Protein AF-A0A239GLA6-F1 (afdb_monomer)

InterPro domains:
  IPR027417 P-loop containing nucleoside triphosphate hydrolase [G3DSA:3.40.50.300] (4-267)
  IPR027417 P-loop containing nucleoside triphosphate hydrolase [SSF52540] (22-232)
  IPR034139 OLD protein-like, TOPRIM domain [PF20469] (277-346)
  IPR034139 OLD protein-like, TOPRIM domain [cd01026] (277-353)
  IPR041685 Endonuclease GajA/Old nuclease/RecF-like, AAA domain [PF13175] (14-229)
  IPR051396 Bacterial Antiviral Defense Nuclease [PTHR43581] (143-464)

Foldseek 3Di:
DAQALPDLQLLLVCLVCVDPVVLVVVLVVVVVVQVVVCPDPVQVVVQVVVLVVQCVVLDDPRRDGDHDGDDRGGSSVVSSRDFDWDFDQKDFPFPPHPCLVLLVVLCVVCVVDPQWDQDPRGIIGGPVVLVDPRDGDPVVSVVSVVRRVPTDGPVNDFPLVVLVVSVVSVLSSQLRDDPPDQAAEAEEEANCPRHDLVVLLVVLVVLVCSCVVPRRYDYDYDHPALSSVLPNALQNDWQWDDDPNDIDIDRLVQFQDDPVLSVVCNVVSDSLQSLQSVALAEEEEAALLCVLQLQLQCVVVVRRCVVLRYHYDHPVHLPCLSVLRSQGGPPDQARRQHAEYEEALQWQPDPVPPQQHDDLQDALVNQDPSPLVSLVPTGRDPSVVVVCVSPVSYSYHYFYARNDPQLSQLLDPLSLVLLLVLCCVVPVPVSVVLVVVLVVDDDSNSSSVSRVRNCSNVVVCSNVSSVSSSVSLVVLVVCVVVVHDDDSRRDDRPRSVVSSCSNRPD

Structure (mmCIF, N/CA/C/O backbone):
data_AF-A0A239GLA6-F1
#
_entry.id   AF-A0A239GLA6-F1
#
loop_
_atom_site.group_PDB
_atom_site.id
_atom_site.type_symbol
_atom_site.label_atom_id
_atom_site.label_alt_id
_atom_site.label_comp_id
_atom_site.label_asym_id
_atom_site.label_entity_id
_atom_site.label_seq_id
_atom_site.pdbx_PDB_ins_code
_atom_site.Cartn_x
_atom_site.Cartn_y
_atom_site.Cartn_z
_atom_site.occupancy
_atom_site.B_iso_or_equiv
_atom_site.auth_seq_id
_atom_site.auth_comp_id
_atom_site.auth_asym_id
_atom_site.auth_atom_id
_atom_site.pdbx_PDB_model_num
ATOM 1 N N . MET A 1 1 ? -23.863 9.222 20.288 1.00 63.53 1 MET A N 1
ATOM 2 C CA . MET A 1 1 ? -24.880 8.171 20.490 1.00 63.53 1 MET A CA 1
ATOM 3 C C . MET A 1 1 ? -26.095 8.799 21.146 1.00 63.53 1 MET A C 1
ATOM 5 O O . MET A 1 1 ? -25.940 9.407 22.197 1.00 63.53 1 MET A O 1
ATOM 9 N N . LYS A 1 2 ? -27.264 8.747 20.497 1.00 65.94 2 LYS A N 1
ATOM 10 C CA . LYS A 1 2 ? -28.482 9.363 21.042 1.00 65.94 2 LYS A CA 1
ATOM 11 C C . LYS A 1 2 ? -29.011 8.543 22.233 1.00 65.94 2 LYS A C 1
ATOM 13 O O . LYS A 1 2 ? -29.010 7.312 22.126 1.00 65.94 2 LYS A O 1
ATOM 18 N N . PRO A 1 3 ? -29.485 9.192 23.313 1.00 74.88 3 PRO A N 1
ATOM 19 C CA . PRO A 1 3 ? -30.173 8.504 24.399 1.00 74.88 3 PRO A CA 1
ATOM 20 C C . PRO A 1 3 ? -31.378 7.750 23.850 1.00 74.88 3 PRO A C 1
ATOM 22 O O . PRO A 1 3 ? -32.220 8.322 23.157 1.00 74.88 3 PRO A O 1
ATOM 25 N N . SER A 1 4 ? -31.434 6.455 24.118 1.00 79.25 4 SER A N 1
ATOM 26 C CA . SER A 1 4 ? -32.607 5.624 23.872 1.00 79.25 4 SER A CA 1
ATOM 27 C C . SER A 1 4 ? -32.466 4.318 24.644 1.00 79.25 4 SER A C 1
ATOM 29 O O . SER A 1 4 ? -31.348 3.855 24.896 1.00 79.25 4 SER A O 1
ATOM 31 N N . ARG A 1 5 ? -33.600 3.681 24.962 1.00 74.56 5 ARG A N 1
ATOM 32 C CA . ARG A 1 5 ? -33.641 2.358 25.618 1.00 74.56 5 ARG A CA 1
ATOM 33 C C . ARG A 1 5 ? -32.890 1.274 24.829 1.00 74.56 5 ARG A C 1
ATOM 35 O O . ARG A 1 5 ? -32.456 0.293 25.418 1.00 74.56 5 ARG A O 1
ATOM 42 N N . ASN A 1 6 ? -32.715 1.475 23.521 1.00 77.50 6 ASN A N 1
ATOM 43 C CA . ASN A 1 6 ? -32.022 0.560 22.611 1.00 77.50 6 ASN A CA 1
ATOM 44 C C . ASN A 1 6 ? -30.646 1.091 22.169 1.00 77.50 6 ASN A C 1
ATOM 46 O O . ASN A 1 6 ? -30.070 0.596 21.201 1.00 77.50 6 ASN A O 1
ATOM 50 N N . SER A 1 7 ? -30.113 2.119 22.836 1.00 82.75 7 SER A N 1
ATOM 51 C CA . SER A 1 7 ? -28.768 2.620 22.542 1.00 82.75 7 SER A CA 1
ATOM 52 C C . SER A 1 7 ? -27.708 1.580 22.926 1.00 82.75 7 SER A C 1
ATOM 54 O O . SER A 1 7 ? -27.909 0.800 23.857 1.00 82.75 7 SER A O 1
ATOM 56 N N . LYS A 1 8 ? -26.543 1.581 22.257 1.00 80.38 8 LYS A N 1
ATOM 57 C CA . LYS A 1 8 ? -25.465 0.637 22.618 1.00 80.38 8 LYS A CA 1
ATOM 58 C C . LYS A 1 8 ? -24.916 0.871 24.027 1.00 80.38 8 LYS A C 1
ATOM 60 O O . LYS A 1 8 ? -24.515 -0.088 24.659 1.00 80.38 8 LYS A O 1
ATOM 65 N N . LEU A 1 9 ? -24.986 2.096 24.559 1.00 82.38 9 LEU A N 1
ATOM 66 C CA . LEU A 1 9 ? -24.637 2.370 25.960 1.00 82.38 9 LEU A CA 1
ATOM 67 C C . LEU A 1 9 ? -25.649 1.748 26.929 1.00 82.38 9 LEU A C 1
ATOM 69 O O . LEU A 1 9 ? -25.249 1.176 27.935 1.00 82.38 9 LEU A O 1
ATOM 73 N N . ALA A 1 10 ? -26.946 1.818 26.612 1.00 83.12 10 ALA A N 1
ATOM 74 C CA . ALA A 1 10 ? -27.980 1.159 27.408 1.00 83.12 10 ALA A CA 1
ATOM 75 C C . ALA A 1 10 ? -27.816 -0.369 27.386 1.00 83.12 10 ALA A C 1
ATOM 77 O O . ALA A 1 10 ? -27.957 -1.023 28.417 1.00 83.12 10 ALA A O 1
ATOM 78 N N . GLN A 1 11 ? -27.496 -0.929 26.215 1.00 83.75 11 GLN A N 1
ATOM 79 C CA . GLN A 1 11 ? -27.226 -2.357 26.048 1.00 83.75 11 GLN A CA 1
ATOM 80 C C . GLN A 1 11 ? -25.974 -2.792 26.823 1.00 83.75 11 GLN A C 1
ATOM 82 O O . GLN A 1 11 ? -26.034 -3.769 27.565 1.00 83.75 11 GLN A O 1
ATOM 87 N N . LEU A 1 12 ? -24.897 -2.009 26.732 1.00 84.00 12 LEU A N 1
ATOM 88 C CA . LEU A 1 12 ? -23.662 -2.238 27.471 1.00 84.00 12 LEU A CA 1
ATOM 89 C C . LEU A 1 12 ? -23.911 -2.220 28.984 1.00 84.00 12 LEU A C 1
ATOM 91 O O . LEU A 1 12 ? -23.524 -3.159 29.670 1.00 84.00 12 LEU A O 1
ATOM 95 N N . LEU A 1 13 ? -24.619 -1.211 29.509 1.00 84.50 13 LEU A N 1
ATOM 96 C CA . LEU A 1 13 ? -24.933 -1.136 30.940 1.00 84.50 13 LEU A CA 1
ATOM 97 C C . LEU A 1 13 ? -25.759 -2.347 31.409 1.00 84.50 13 LEU A C 1
ATOM 99 O O . LEU A 1 13 ? -25.478 -2.902 32.467 1.00 84.50 13 LEU A O 1
ATOM 103 N N . ARG A 1 14 ? -26.746 -2.786 30.617 1.00 84.56 14 ARG A N 1
ATOM 104 C CA . ARG A 1 14 ? -27.551 -3.987 30.921 1.00 84.56 14 ARG A CA 1
ATOM 105 C C . ARG A 1 14 ? -26.704 -5.249 31.046 1.00 84.56 14 ARG A C 1
ATOM 107 O O . ARG A 1 14 ? -27.032 -6.104 31.863 1.00 84.56 14 ARG A O 1
ATOM 114 N N . ASN A 1 15 ? -25.670 -5.367 30.219 1.00 81.44 15 ASN A N 1
ATOM 115 C CA . ASN A 1 15 ? -24.807 -6.542 30.191 1.00 81.44 15 ASN A CA 1
ATOM 116 C C . ASN A 1 15 ? -23.693 -6.473 31.242 1.00 81.44 15 ASN A C 1
ATOM 118 O O . ASN A 1 15 ? -23.295 -7.515 31.748 1.00 81.44 15 ASN A O 1
ATOM 122 N N . ILE A 1 16 ? -23.226 -5.271 31.598 1.00 84.12 16 ILE A N 1
ATOM 123 C CA . ILE A 1 16 ? -22.281 -5.063 32.708 1.00 84.12 16 ILE A CA 1
ATOM 124 C C . ILE A 1 16 ? -22.944 -5.356 34.058 1.00 84.12 16 ILE A C 1
ATOM 126 O O . ILE A 1 16 ? -22.280 -5.870 34.949 1.00 84.12 16 ILE A O 1
ATOM 130 N N . VAL A 1 17 ? -24.238 -5.051 34.194 1.00 85.00 17 VAL A N 1
ATOM 131 C CA . VAL A 1 17 ? -25.016 -5.247 35.427 1.00 85.00 17 VAL A CA 1
ATOM 132 C C . VAL A 1 17 ? -26.104 -6.302 35.178 1.00 85.00 17 VAL A C 1
ATOM 134 O O . VAL A 1 17 ? -27.267 -5.949 34.931 1.00 85.00 17 VAL A O 1
ATOM 137 N N . PRO A 1 18 ? -25.751 -7.602 35.127 1.00 75.00 18 PRO A N 1
ATOM 138 C CA . PRO A 1 18 ? -26.704 -8.662 34.815 1.00 75.00 18 PRO A CA 1
ATOM 139 C C . PRO A 1 18 ? -27.661 -8.966 35.977 1.00 75.00 18 PRO A C 1
ATOM 141 O O . PRO A 1 18 ? -28.820 -9.289 35.716 1.00 75.00 18 PRO A O 1
ATOM 144 N N . GLU A 1 19 ? -27.198 -8.830 37.222 1.00 86.44 19 GLU A N 1
ATOM 145 C CA . GLU A 1 19 ? -27.927 -9.203 38.441 1.00 86.44 19 GLU A CA 1
ATOM 146 C C . GLU A 1 19 ? -29.052 -8.212 38.781 1.00 86.44 19 GLU A C 1
ATOM 148 O O . GLU A 1 19 ? -28.858 -6.994 38.752 1.00 86.44 19 GLU A O 1
ATOM 153 N N . GLU A 1 20 ? -30.237 -8.718 39.149 1.00 82.88 20 GLU A N 1
ATOM 154 C CA . GLU A 1 20 ? -31.377 -7.863 39.526 1.00 82.88 20 GLU A CA 1
ATOM 155 C C . GLU A 1 20 ? -31.102 -7.042 40.791 1.00 82.88 20 GLU A C 1
ATOM 157 O O . GLU A 1 20 ? -31.491 -5.878 40.852 1.00 82.88 20 GLU A O 1
ATOM 162 N N . SER A 1 21 ? -30.353 -7.584 41.756 1.00 86.69 21 SER A N 1
ATOM 163 C CA . SER A 1 21 ? -30.019 -6.868 42.993 1.00 86.69 21 SER A CA 1
ATOM 164 C C . SER A 1 21 ? -29.197 -5.601 42.743 1.00 86.69 21 SER A C 1
ATOM 166 O O . SER A 1 21 ? -29.467 -4.562 43.340 1.00 86.69 21 SER A O 1
ATOM 168 N N . GLU A 1 22 ? -28.227 -5.657 41.828 1.00 86.12 22 GLU A N 1
ATOM 169 C CA . GLU A 1 22 ? -27.390 -4.504 41.467 1.00 86.12 22 GLU A CA 1
ATOM 170 C C . GLU A 1 22 ? -28.179 -3.470 40.647 1.00 86.12 22 GLU A C 1
ATOM 172 O O . GLU A 1 22 ? -27.995 -2.256 40.788 1.00 86.12 22 GLU A O 1
ATOM 177 N N . ARG A 1 23 ? -29.118 -3.933 39.809 1.00 87.88 23 ARG A N 1
ATOM 178 C CA . ARG A 1 23 ? -30.048 -3.042 39.094 1.00 87.88 23 ARG A CA 1
ATOM 179 C C . ARG A 1 23 ? -30.963 -2.302 40.066 1.00 87.88 23 ARG A C 1
ATOM 181 O O . ARG A 1 23 ? -31.190 -1.103 39.881 1.00 87.88 23 ARG A O 1
ATOM 188 N N . ASP A 1 24 ? -31.446 -2.985 41.099 1.00 87.25 24 ASP A N 1
ATOM 189 C CA . ASP A 1 24 ? -32.301 -2.404 42.133 1.00 87.25 24 ASP A CA 1
ATOM 190 C C . ASP A 1 24 ? -31.568 -1.358 42.976 1.00 87.25 24 ASP A C 1
ATOM 192 O O . ASP A 1 24 ? -32.167 -0.350 43.352 1.00 87.25 24 ASP A O 1
ATOM 196 N N . GLU A 1 25 ? -30.272 -1.533 43.240 1.00 88.50 25 GLU A N 1
ATOM 197 C CA . GLU A 1 25 ? -29.460 -0.508 43.908 1.00 88.50 25 GLU A CA 1
ATOM 198 C C . GLU A 1 25 ? -29.416 0.799 43.105 1.00 88.50 25 GLU A C 1
ATOM 200 O O . GLU A 1 25 ? -29.661 1.880 43.652 1.00 88.50 25 GLU A O 1
ATOM 205 N N . LEU A 1 26 ? -29.195 0.712 41.789 1.00 86.19 26 LEU A N 1
ATOM 206 C CA . LEU A 1 26 ? -29.205 1.881 40.903 1.00 86.19 26 LEU A CA 1
ATOM 207 C C . LEU A 1 26 ? -30.585 2.555 40.845 1.00 86.19 26 LEU A C 1
ATOM 209 O O . LEU A 1 26 ? -30.678 3.785 40.818 1.00 86.19 26 LEU A O 1
ATOM 213 N N . VAL A 1 27 ? -31.662 1.766 40.856 1.00 89.62 27 VAL A N 1
ATOM 214 C CA . VAL A 1 27 ? -33.040 2.278 40.906 1.00 89.62 27 VAL A CA 1
ATOM 215 C C . VAL A 1 27 ? -33.318 2.984 42.236 1.00 89.62 27 VAL A C 1
ATOM 217 O O . VAL A 1 27 ? -33.852 4.095 42.222 1.00 89.62 27 VAL A O 1
ATOM 220 N N . LYS A 1 28 ? -32.900 2.405 43.368 1.00 88.75 28 LYS A N 1
ATOM 221 C CA . LYS A 1 28 ? -33.065 2.997 44.709 1.00 88.75 28 LYS A CA 1
ATOM 222 C C . LYS A 1 28 ? -32.357 4.342 44.846 1.00 88.75 28 LYS A C 1
ATOM 224 O O . LYS A 1 28 ? -32.920 5.266 45.434 1.00 88.75 28 LYS A O 1
ATOM 229 N N . LEU A 1 29 ? -31.162 4.488 44.270 1.00 88.62 29 LEU A N 1
ATOM 230 C CA . LEU A 1 29 ? -30.451 5.771 44.252 1.00 88.62 29 LEU A CA 1
ATOM 231 C C . LEU A 1 29 ? -31.275 6.863 43.555 1.00 88.62 29 LEU A C 1
ATOM 233 O O . LEU A 1 29 ? -31.400 7.975 44.074 1.00 88.62 29 LEU A O 1
ATOM 237 N N . LEU A 1 30 ? -31.888 6.542 42.411 1.00 86.88 30 LEU A N 1
ATOM 238 C CA . LEU A 1 30 ? -32.726 7.498 41.688 1.00 86.88 30 LEU A CA 1
ATOM 239 C C . LEU A 1 30 ? -34.071 7.745 42.395 1.00 86.88 30 LEU A C 1
ATOM 241 O O . LEU A 1 30 ? -34.567 8.868 42.371 1.00 86.88 30 LEU A O 1
ATOM 245 N N . GLN A 1 31 ? -34.637 6.740 43.071 1.00 86.38 31 GLN A N 1
ATOM 246 C CA . GLN A 1 31 ? -35.827 6.910 43.918 1.00 86.38 31 GLN A CA 1
ATOM 247 C C . GLN A 1 31 ? -35.560 7.894 45.060 1.00 86.38 31 GLN A C 1
ATOM 249 O O . GLN A 1 31 ? -36.330 8.833 45.241 1.00 86.38 31 GLN A O 1
ATOM 254 N N . SER A 1 32 ? -34.438 7.739 45.767 1.00 88.19 32 SER A N 1
ATOM 255 C CA . SER A 1 32 ? -34.039 8.665 46.832 1.00 88.19 32 SER A CA 1
ATOM 256 C C . SER A 1 32 ? -33.844 10.091 46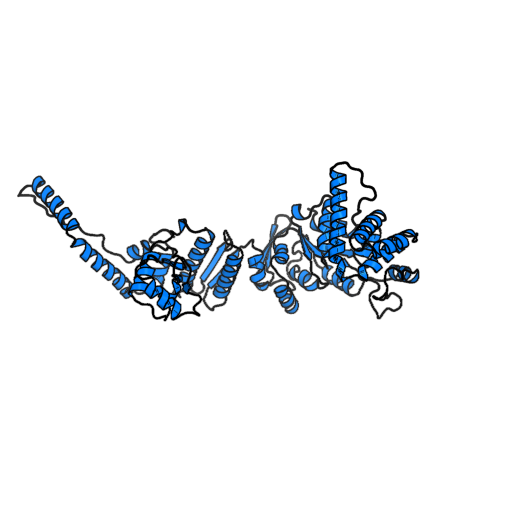.304 1.00 88.19 32 SER A C 1
ATOM 258 O O . SER A 1 32 ? -34.325 11.051 46.909 1.00 88.19 32 SER A O 1
ATOM 260 N N . ALA A 1 33 ? -33.215 10.245 45.135 1.00 87.12 33 ALA A N 1
ATOM 261 C CA . ALA A 1 33 ? -33.083 11.548 44.488 1.00 87.12 33 ALA A CA 1
ATOM 262 C C . ALA A 1 33 ? -34.447 12.159 44.111 1.00 87.12 33 ALA A C 1
ATOM 264 O O . ALA A 1 33 ? -34.662 13.348 44.347 1.00 87.12 33 ALA A O 1
ATOM 265 N N . ASN A 1 34 ? -35.378 11.360 43.580 1.00 87.94 34 ASN A N 1
ATOM 266 C CA . ASN A 1 34 ? -36.734 11.808 43.256 1.00 87.94 34 ASN A CA 1
ATOM 267 C C . ASN A 1 34 ? -37.500 12.272 44.504 1.00 87.94 34 ASN A C 1
ATOM 269 O O . ASN A 1 34 ? -38.142 13.320 44.452 1.00 87.94 34 ASN A O 1
ATOM 273 N N . SER A 1 35 ? -37.395 11.554 45.628 1.00 85.69 35 SER A N 1
ATOM 274 C CA . SER A 1 35 ? -37.991 11.976 46.905 1.00 85.69 35 SER A CA 1
ATOM 275 C C . SER A 1 35 ? -37.452 13.337 47.354 1.00 85.69 35 SER A C 1
ATOM 277 O O . SER A 1 35 ? -38.233 14.245 47.629 1.00 85.69 35 SER A O 1
ATOM 279 N N . ASN A 1 36 ? -36.131 13.534 47.297 1.00 87.94 36 ASN A N 1
ATOM 280 C CA . ASN A 1 36 ? -35.499 14.811 47.649 1.00 87.94 36 ASN A CA 1
ATOM 281 C C . ASN A 1 36 ? -35.929 15.979 46.738 1.00 87.94 36 ASN A C 1
ATOM 283 O O . ASN A 1 36 ? -35.869 17.143 47.141 1.00 87.94 36 ASN A O 1
ATOM 287 N N . ILE A 1 37 ? -36.317 15.695 45.490 1.00 87.44 37 ILE A N 1
ATOM 288 C CA . ILE A 1 37 ? -36.839 16.706 44.562 1.00 87.44 37 ILE A CA 1
ATOM 289 C C . ILE A 1 37 ? -38.266 17.097 44.952 1.00 87.44 37 ILE A C 1
ATOM 291 O O . ILE A 1 37 ? -38.566 18.287 44.982 1.00 87.44 37 ILE A O 1
ATOM 295 N N . LEU A 1 38 ? -39.127 16.130 45.282 1.00 86.25 38 LEU A N 1
ATOM 296 C CA . LEU A 1 38 ? -40.525 16.386 45.656 1.00 86.25 38 LEU A CA 1
ATOM 297 C C . LEU A 1 38 ? -40.664 17.240 46.927 1.00 86.25 38 LEU A C 1
ATOM 299 O O . LEU A 1 38 ? -41.638 17.973 47.069 1.00 86.25 38 LEU A O 1
ATOM 303 N N . GLU A 1 39 ? -39.658 17.225 47.801 1.00 87.38 39 GLU A N 1
ATOM 304 C CA . GLU A 1 39 ? -39.596 18.070 49.001 1.00 87.38 39 GLU A CA 1
ATOM 305 C C . GLU A 1 39 ? -39.228 19.540 48.717 1.00 87.38 39 GLU A C 1
ATOM 307 O O . GLU A 1 39 ? -39.238 20.378 49.623 1.00 87.38 39 GLU A O 1
ATOM 312 N N . LYS A 1 40 ? -38.888 19.901 47.472 1.00 91.44 40 LYS A N 1
ATOM 313 C CA . LYS A 1 40 ? -38.527 21.282 47.128 1.00 91.44 40 LYS A CA 1
ATOM 314 C C . LYS A 1 40 ? -39.749 22.199 47.137 1.00 91.44 40 LYS A C 1
ATOM 316 O O . LYS A 1 40 ? -40.789 21.908 46.549 1.00 91.44 40 LYS A O 1
ATOM 321 N N . GLU A 1 41 ? -39.574 23.376 47.735 1.00 88.75 41 GLU A N 1
ATOM 322 C CA . GLU A 1 41 ? -40.627 24.377 47.949 1.00 88.75 41 GLU A CA 1
ATOM 323 C C . GLU A 1 41 ? -41.377 24.759 46.661 1.00 88.75 41 GLU A C 1
ATOM 325 O O . GLU A 1 41 ? -42.581 25.009 46.685 1.00 88.75 41 GLU A O 1
ATOM 330 N N . GLN A 1 42 ? -40.689 24.775 45.516 1.00 90.19 42 GLN A N 1
ATOM 331 C CA . GLN A 1 42 ? -41.285 25.095 44.218 1.00 90.19 42 GLN A CA 1
ATOM 332 C C . GLN A 1 42 ? -42.363 24.081 43.800 1.00 90.19 42 GLN A C 1
ATOM 334 O O . GLN A 1 42 ? -43.385 24.478 43.241 1.00 90.19 42 GLN A O 1
ATOM 339 N N . LEU A 1 43 ? -42.157 22.791 44.079 1.00 86.38 43 LEU A N 1
ATOM 340 C CA . LEU A 1 43 ? -43.111 21.728 43.745 1.00 86.38 43 LEU A CA 1
ATOM 341 C C . LEU A 1 43 ? -44.278 21.695 44.730 1.00 86.38 43 LEU A C 1
ATOM 343 O O . LEU A 1 43 ? -45.424 21.548 44.307 1.00 86.38 43 LEU A O 1
ATOM 347 N N . ILE A 1 44 ? -44.003 21.943 46.013 1.00 87.25 44 ILE A N 1
ATOM 348 C CA . ILE A 1 44 ? -45.033 22.113 47.045 1.00 87.25 44 ILE A CA 1
ATOM 349 C C . ILE A 1 44 ? -45.973 23.264 46.663 1.00 87.25 44 ILE A C 1
ATOM 351 O O . ILE A 1 44 ? -47.185 23.078 46.604 1.00 87.25 44 ILE A O 1
ATOM 355 N N . LYS A 1 45 ? -45.422 24.424 46.279 1.00 88.06 45 LYS A N 1
ATOM 356 C CA . LYS A 1 45 ? -46.209 25.573 45.802 1.00 88.06 45 LYS A CA 1
ATOM 357 C C . LYS A 1 45 ? -47.054 25.245 44.571 1.00 88.06 45 LYS A C 1
ATOM 359 O O . LYS A 1 45 ? -48.198 25.685 44.493 1.00 88.06 45 LYS A O 1
ATOM 364 N N . ALA A 1 46 ? -46.513 24.486 43.616 1.00 85.94 46 ALA A N 1
ATOM 365 C CA . ALA A 1 46 ? -47.260 24.067 42.431 1.00 85.94 46 ALA A CA 1
ATOM 366 C C . ALA A 1 46 ? -48.440 23.152 42.798 1.00 85.94 46 ALA A C 1
ATOM 368 O O . ALA A 1 46 ? -49.558 23.386 42.340 1.00 85.94 46 ALA A O 1
ATOM 369 N N . ARG A 1 47 ? -48.214 22.160 43.668 1.00 87.75 47 ARG A N 1
ATOM 370 C CA . ARG A 1 47 ? -49.261 21.265 44.183 1.00 87.75 47 ARG A CA 1
ATOM 371 C C . ARG A 1 47 ? -50.349 22.047 44.911 1.00 87.75 47 ARG A C 1
ATOM 373 O O . ARG A 1 47 ? -51.532 21.882 44.618 1.00 87.75 47 ARG A O 1
ATOM 380 N N . ASP A 1 48 ? -49.950 22.922 45.826 1.00 88.06 48 ASP A N 1
ATOM 381 C CA . ASP A 1 48 ? -50.877 23.690 46.652 1.00 88.06 48 ASP A CA 1
ATOM 382 C C . ASP A 1 48 ? -51.700 24.667 45.797 1.00 88.06 48 ASP A C 1
ATOM 384 O O . ASP A 1 48 ? -52.902 24.813 46.015 1.00 88.06 48 ASP A O 1
ATOM 388 N N . ALA A 1 49 ? -51.101 25.265 44.761 1.00 87.94 49 ALA A N 1
ATOM 389 C CA . ALA A 1 49 ? -51.816 26.109 43.805 1.00 87.94 49 ALA A CA 1
ATOM 390 C C . ALA A 1 49 ? -52.878 25.331 43.011 1.00 87.94 49 ALA A C 1
ATOM 392 O O . ALA A 1 49 ? -53.987 25.833 42.810 1.00 87.94 49 ALA A O 1
ATOM 393 N N . VAL A 1 50 ? -52.574 24.105 42.569 1.00 84.94 50 VAL A N 1
ATOM 394 C CA . VAL A 1 50 ? -53.557 23.267 41.863 1.00 84.94 50 VAL A CA 1
ATOM 395 C C . VAL A 1 50 ? -54.686 22.847 42.807 1.00 84.94 50 VAL A C 1
ATOM 397 O O . VAL A 1 50 ? -55.853 23.006 42.453 1.00 84.94 50 VAL A O 1
ATOM 400 N N . ASN A 1 51 ? -54.364 22.422 44.031 1.00 86.38 51 ASN A N 1
ATOM 401 C CA . ASN A 1 51 ? -55.361 22.051 45.041 1.00 86.38 51 ASN A CA 1
ATOM 402 C C . ASN A 1 51 ? -56.238 23.233 45.483 1.00 86.38 51 ASN A C 1
ATOM 404 O O . ASN A 1 51 ? -57.435 23.065 45.709 1.00 86.38 51 ASN A O 1
ATOM 408 N N . GLN A 1 52 ? -55.680 24.445 45.561 1.00 84.44 52 GLN A N 1
ATOM 409 C CA . GLN A 1 52 ? -56.450 25.654 45.855 1.00 84.44 52 GLN A CA 1
ATOM 410 C C . GLN A 1 52 ? -57.422 26.010 44.720 1.00 84.44 52 GLN A C 1
ATOM 412 O O . GLN A 1 52 ? -58.496 26.555 44.969 1.00 84.44 52 GLN A O 1
ATOM 417 N N . ASN A 1 53 ? -57.061 25.724 43.470 1.00 82.94 53 ASN A N 1
ATOM 418 C CA . ASN A 1 53 ? -57.963 25.925 42.340 1.00 82.94 53 ASN A CA 1
ATOM 419 C C . ASN A 1 53 ? -59.044 24.838 42.278 1.00 82.94 53 ASN A C 1
ATOM 421 O O . ASN A 1 53 ? -60.207 25.174 42.072 1.00 82.94 53 ASN A O 1
ATOM 425 N N . LEU A 1 54 ? -58.691 23.572 42.520 1.00 81.06 54 LEU A N 1
ATOM 426 C CA . LEU A 1 54 ? -59.649 22.464 42.624 1.00 81.06 54 LEU A CA 1
ATOM 427 C C . LEU A 1 54 ? -60.696 22.726 43.708 1.00 81.06 54 LEU A C 1
ATOM 429 O O . LEU A 1 54 ? -61.887 22.639 43.430 1.00 81.06 54 LEU A O 1
ATOM 433 N N . SER A 1 55 ? -60.282 23.169 44.899 1.00 80.50 55 SER A N 1
ATOM 434 C CA . SER A 1 55 ? -61.222 23.460 45.990 1.00 80.50 55 SER A CA 1
ATOM 435 C C . SER A 1 55 ? -62.202 24.593 45.670 1.00 80.50 55 SER A C 1
ATOM 437 O O . SER A 1 55 ? -63.354 24.556 46.101 1.00 80.50 55 SER A O 1
ATOM 439 N N . ARG A 1 56 ? -61.784 25.583 44.867 1.00 79.50 56 ARG A N 1
ATOM 440 C CA . ARG A 1 56 ? -62.676 26.643 44.364 1.00 79.50 56 ARG A CA 1
ATOM 441 C C . ARG A 1 56 ? -63.687 26.127 43.340 1.00 79.50 56 ARG A C 1
ATOM 443 O O . ARG A 1 56 ? -64.779 26.683 43.257 1.00 79.50 56 ARG A O 1
ATOM 450 N N . ILE A 1 57 ? -63.317 25.118 42.552 1.00 79.81 57 ILE A N 1
ATOM 451 C CA . ILE A 1 57 ? -64.156 24.546 41.490 1.00 79.81 57 ILE A CA 1
ATOM 452 C C . ILE A 1 57 ? -65.148 23.528 42.066 1.00 79.81 57 ILE A C 1
ATOM 454 O O . ILE A 1 57 ? -66.325 23.562 41.716 1.00 79.81 57 ILE A O 1
ATOM 458 N N . GLU A 1 58 ? -64.688 22.639 42.944 1.00 75.06 58 GLU A N 1
ATOM 459 C CA . GLU A 1 58 ? -65.452 21.470 43.402 1.00 75.06 58 GLU A CA 1
ATOM 460 C C . GLU A 1 58 ? -66.378 21.765 44.594 1.00 75.06 58 GLU A C 1
ATOM 462 O O . GLU A 1 58 ? -67.308 21.000 44.847 1.00 75.06 58 GLU A O 1
ATOM 467 N N . GLN A 1 59 ? -66.196 22.905 45.278 1.00 67.94 59 GLN A N 1
ATOM 468 C CA . GLN A 1 59 ? -66.941 23.286 46.489 1.00 67.94 59 GLN A CA 1
ATOM 469 C C . GLN A 1 59 ? -66.868 22.205 47.600 1.00 67.94 59 GLN A C 1
ATOM 471 O O . GLN A 1 59 ? -66.234 21.163 47.451 1.00 67.94 59 GLN A O 1
ATOM 476 N N . GLU A 1 60 ? -67.466 22.453 48.770 1.00 64.25 60 GLU A N 1
ATOM 477 C CA . GLU A 1 60 ? -67.226 21.637 49.981 1.00 64.25 60 GLU A CA 1
ATOM 478 C C . GLU A 1 60 ? -67.653 20.162 49.870 1.00 64.25 60 GLU A C 1
ATOM 480 O O . GLU A 1 60 ? -67.149 19.319 50.606 1.00 64.25 60 GLU A O 1
ATOM 485 N N . VAL A 1 61 ? -68.571 19.828 48.959 1.00 60.44 61 VAL A N 1
ATOM 486 C CA . VAL A 1 61 ? -69.170 18.483 48.883 1.00 60.44 61 VAL A CA 1
ATOM 487 C C . VAL A 1 61 ? -68.384 17.533 47.968 1.00 60.44 61 VAL A C 1
ATOM 489 O O . VAL A 1 61 ? -68.468 16.320 48.147 1.00 60.44 61 VAL A O 1
ATOM 492 N N . LEU A 1 62 ? -67.613 18.052 47.003 1.00 67.88 62 LEU A N 1
ATOM 493 C CA . LEU A 1 62 ? -66.900 17.242 46.000 1.00 67.88 62 LEU A CA 1
ATOM 494 C C . LEU A 1 62 ? -65.373 17.385 46.072 1.00 67.88 62 LEU A C 1
ATOM 496 O O . LEU A 1 62 ? -64.691 16.898 45.179 1.00 67.88 62 LEU A O 1
ATOM 500 N N . GLN A 1 63 ? -64.845 18.038 47.111 1.00 67.62 63 GLN A N 1
ATOM 501 C CA . GLN A 1 63 ? -63.438 18.421 47.206 1.00 67.62 63 GLN A CA 1
ATOM 502 C C . GLN A 1 63 ? -62.480 17.221 47.110 1.00 67.62 63 GLN A C 1
ATOM 504 O O . GLN A 1 63 ? -62.435 16.364 47.997 1.00 67.62 63 GLN A O 1
ATOM 509 N N . GLN A 1 64 ? -61.658 17.209 46.063 1.00 75.25 64 GLN A N 1
ATOM 510 C CA . GLN A 1 64 ? -60.558 16.270 45.877 1.00 75.25 64 GLN A CA 1
ATOM 511 C C . GLN A 1 64 ? -59.214 16.955 46.130 1.00 75.25 64 GLN A C 1
ATOM 513 O O . GLN A 1 64 ? -59.036 18.156 45.920 1.00 75.25 64 GLN A O 1
ATOM 518 N N . GLN A 1 65 ? -58.245 16.171 46.596 1.00 78.75 65 GLN A N 1
ATOM 519 C CA . GLN A 1 65 ? -56.852 16.591 46.665 1.00 78.75 65 GLN A CA 1
ATOM 520 C C . GLN A 1 65 ? -56.031 15.740 45.717 1.00 78.75 65 GLN A C 1
ATOM 522 O O . GLN A 1 65 ? -56.166 14.515 45.683 1.00 78.75 65 GLN A O 1
ATOM 527 N N . ILE A 1 66 ? -55.160 16.405 44.974 1.00 81.69 66 ILE A N 1
ATOM 528 C CA . ILE A 1 66 ? -54.159 15.752 44.151 1.00 81.69 66 ILE A CA 1
ATOM 529 C C . ILE A 1 66 ? -52.782 15.924 44.779 1.00 81.69 66 ILE A C 1
ATOM 531 O O . ILE A 1 66 ? -52.505 16.904 45.478 1.00 81.69 66 ILE A O 1
ATOM 535 N N . ASP A 1 67 ? -51.900 14.987 44.466 1.00 82.38 67 ASP A N 1
ATOM 536 C CA . ASP A 1 67 ? -50.476 15.124 44.725 1.00 82.38 67 ASP A CA 1
ATOM 537 C C . ASP A 1 67 ? -49.707 15.192 43.404 1.00 82.38 67 ASP A C 1
ATOM 539 O O . ASP A 1 67 ? -50.215 14.800 42.347 1.00 82.38 67 ASP A O 1
ATOM 543 N N . ILE A 1 68 ? -48.483 15.709 43.457 1.00 82.50 68 ILE A N 1
ATOM 544 C CA . ILE A 1 68 ? -47.590 15.770 42.300 1.00 82.50 68 ILE A CA 1
ATOM 545 C C . ILE A 1 68 ? -46.438 14.802 42.547 1.00 82.50 68 ILE A C 1
ATOM 547 O O . ILE A 1 68 ? -45.708 14.932 43.521 1.00 82.50 68 ILE A O 1
ATOM 551 N N . GLY A 1 69 ? -46.264 13.842 41.639 1.00 82.38 69 GLY A N 1
ATOM 552 C CA . GLY A 1 69 ? -45.200 12.844 41.696 1.00 82.38 69 GLY A CA 1
ATOM 553 C C . GLY A 1 69 ? -44.281 12.890 40.477 1.00 82.38 69 GLY A C 1
ATOM 554 O O . GLY A 1 69 ? -44.612 13.459 39.436 1.00 82.38 69 GLY A O 1
ATOM 555 N N . LEU A 1 70 ? -43.121 12.246 40.600 1.00 83.81 70 LEU A N 1
ATOM 556 C CA . LEU A 1 70 ? -42.227 11.957 39.479 1.00 83.81 70 LEU A CA 1
ATOM 557 C C . LEU A 1 70 ? -42.492 10.542 38.956 1.00 83.81 70 LEU A C 1
ATOM 559 O O . LEU A 1 70 ? -42.966 9.675 39.687 1.00 83.81 70 LEU A O 1
ATOM 563 N N . VAL A 1 71 ? -42.165 10.298 37.685 1.00 80.81 71 VAL A N 1
ATOM 564 C CA . VAL A 1 71 ? -42.280 8.960 37.089 1.00 80.81 71 VAL A CA 1
ATOM 565 C C . VAL A 1 71 ? -41.405 7.979 37.866 1.00 80.81 71 VAL A C 1
ATOM 567 O O . VAL A 1 71 ? -40.243 8.271 38.162 1.00 80.81 71 VAL A O 1
ATOM 570 N N . GLU A 1 72 ? -41.963 6.809 38.169 1.00 81.25 72 GLU A N 1
ATOM 571 C CA . GLU A 1 72 ? -41.267 5.766 38.913 1.00 81.25 72 GLU A CA 1
ATOM 572 C C . GLU A 1 72 ? -39.964 5.362 38.196 1.00 81.25 72 GLU A C 1
ATOM 574 O O . GLU A 1 72 ? -39.992 5.029 36.999 1.00 81.25 72 GLU A O 1
ATOM 579 N N . PRO A 1 73 ? -38.806 5.411 38.882 1.00 84.88 73 PRO A N 1
ATOM 580 C CA . PRO A 1 73 ? -37.536 5.073 38.266 1.00 84.88 73 PRO A CA 1
ATOM 581 C C . PRO A 1 73 ? -37.523 3.609 37.853 1.00 84.88 73 PRO A C 1
ATOM 583 O O . PRO A 1 73 ? -37.837 2.719 38.635 1.00 84.88 73 PRO A O 1
ATOM 586 N N . ARG A 1 74 ? -37.108 3.355 36.617 1.00 87.31 74 ARG A N 1
ATOM 587 C CA . ARG A 1 74 ? -36.844 2.004 36.120 1.00 87.31 74 ARG A CA 1
ATOM 588 C C . ARG A 1 74 ? -35.410 1.950 35.639 1.00 87.31 74 ARG A C 1
ATOM 590 O O . ARG A 1 74 ? -34.930 2.925 35.055 1.00 87.31 74 ARG A O 1
ATOM 597 N N . PHE A 1 75 ? -34.760 0.802 35.800 1.00 86.81 75 PHE A N 1
ATOM 598 C CA . PHE A 1 75 ? -33.401 0.594 35.298 1.00 86.81 75 PHE A CA 1
ATOM 599 C C . PHE A 1 75 ? -33.284 0.951 33.805 1.00 86.81 75 PHE A C 1
ATOM 601 O O . PHE A 1 75 ? -32.365 1.645 33.382 1.00 86.81 75 PHE A O 1
ATOM 608 N N . ASP A 1 76 ? -34.295 0.590 33.014 1.00 83.56 76 ASP A N 1
ATOM 609 C CA . ASP A 1 76 ? -34.379 0.938 31.595 1.00 83.56 76 ASP A CA 1
ATOM 610 C C . ASP A 1 76 ? -34.456 2.441 31.305 1.00 83.56 76 ASP A C 1
ATOM 612 O O . ASP A 1 76 ? -33.995 2.884 30.250 1.00 83.56 76 ASP A O 1
ATOM 616 N N . SER A 1 77 ? -35.057 3.222 32.203 1.00 83.12 77 SER A N 1
ATOM 617 C CA . SER A 1 77 ? -35.116 4.680 32.082 1.00 83.12 77 SER A CA 1
ATOM 618 C C . SER A 1 77 ? -33.741 5.289 32.351 1.00 83.12 77 SER A C 1
ATOM 620 O O . SER A 1 77 ? -33.319 6.182 31.617 1.00 83.12 77 SER A O 1
ATOM 622 N N . ILE A 1 78 ? -33.008 4.749 33.334 1.00 83.88 78 ILE A N 1
ATOM 623 C CA . ILE A 1 78 ? -31.620 5.130 33.633 1.00 83.88 78 ILE A CA 1
ATOM 624 C C . ILE A 1 78 ? -30.734 4.807 32.428 1.00 83.88 78 ILE A C 1
ATOM 626 O O . ILE A 1 78 ? -30.146 5.713 31.838 1.00 83.88 78 ILE A O 1
ATOM 630 N N . ALA A 1 79 ? -30.727 3.547 31.987 1.00 82.94 79 ALA A N 1
ATOM 631 C CA . ALA A 1 79 ? -29.956 3.095 30.833 1.00 82.94 79 ALA A CA 1
ATOM 632 C C . ALA A 1 79 ? -30.295 3.898 29.562 1.00 82.94 79 ALA A C 1
ATOM 634 O O . ALA A 1 79 ? -29.404 4.319 28.825 1.00 82.94 79 ALA A O 1
ATOM 635 N N . GLY A 1 80 ? -31.583 4.169 29.327 1.00 80.75 80 GLY A N 1
ATOM 636 C CA . GLY A 1 80 ? -32.055 4.923 28.168 1.00 80.75 80 GLY A CA 1
ATOM 637 C C . GLY A 1 80 ? -31.717 6.416 28.186 1.00 80.75 80 GLY A C 1
ATOM 638 O O . GLY A 1 80 ? -31.731 7.042 27.125 1.00 80.75 80 GLY A O 1
ATOM 639 N N . SER A 1 81 ? -31.399 6.978 29.355 1.00 83.81 81 SER A N 1
ATOM 640 C CA . SER A 1 81 ? -31.028 8.390 29.527 1.00 83.81 81 SER A CA 1
ATOM 641 C C . SER A 1 81 ? -29.531 8.670 29.358 1.00 83.81 81 SER A C 1
ATOM 643 O O . SER A 1 81 ? -29.143 9.832 29.214 1.00 83.81 81 SER A O 1
ATOM 645 N N . LEU A 1 82 ? -28.697 7.623 29.325 1.00 81.88 82 LEU A N 1
ATOM 646 C CA . LEU A 1 82 ? -27.247 7.753 29.211 1.00 81.88 82 LEU A CA 1
ATOM 647 C C . LEU A 1 82 ? -26.837 8.533 27.956 1.00 81.88 82 LEU A C 1
ATOM 649 O O . LEU A 1 82 ? -27.307 8.288 26.839 1.00 81.88 82 LEU A O 1
ATOM 653 N N . ARG A 1 83 ? -25.891 9.453 28.153 1.00 74.75 83 ARG A N 1
ATOM 654 C CA . ARG A 1 83 ? -25.206 10.203 27.099 1.00 74.75 83 ARG A CA 1
ATOM 655 C C . ARG A 1 83 ? -23.711 9.964 27.209 1.00 74.75 83 ARG A C 1
ATOM 657 O O . ARG A 1 83 ? -23.181 9.827 28.304 1.00 74.75 83 ARG A O 1
ATOM 664 N N . ALA A 1 84 ? -23.044 9.958 26.063 1.00 74.19 84 ALA A N 1
ATOM 665 C CA . ALA A 1 84 ? -21.593 10.018 25.993 1.00 74.19 84 ALA A CA 1
ATOM 666 C C . ALA A 1 84 ? -21.170 11.391 25.464 1.00 74.19 84 ALA A C 1
ATOM 668 O O . ALA A 1 84 ? -21.814 11.948 24.573 1.00 74.19 84 ALA A O 1
ATOM 669 N N . TRP A 1 85 ? -20.084 11.908 26.024 1.00 74.44 85 TRP A N 1
ATOM 670 C CA . TRP A 1 85 ? -19.457 13.179 25.682 1.00 74.44 85 TRP A CA 1
ATOM 671 C C . TRP A 1 85 ? -17.946 12.983 25.608 1.00 74.44 85 TRP A C 1
ATOM 673 O O . TRP A 1 85 ? -17.397 12.099 26.273 1.00 74.44 85 TRP A O 1
ATOM 683 N N . VAL A 1 86 ? -17.270 13.811 24.815 1.00 71.69 86 VAL A N 1
ATOM 684 C CA . VAL A 1 86 ? -15.805 13.824 24.787 1.00 71.69 86 VAL A CA 1
ATOM 685 C C . VAL A 1 86 ? -15.316 14.916 25.721 1.00 71.69 86 VAL A C 1
ATOM 687 O O . VAL A 1 86 ? -15.701 16.080 25.601 1.00 71.69 86 VAL A O 1
ATOM 690 N N . LYS A 1 87 ? -14.485 14.514 26.684 1.00 75.25 87 LYS A N 1
ATOM 691 C CA . LYS A 1 87 ? -13.800 15.448 27.571 1.00 75.25 87 LYS A CA 1
ATOM 692 C C . LYS A 1 87 ? -12.537 15.979 26.886 1.00 75.25 87 LYS A C 1
ATOM 694 O O . LYS A 1 87 ? -11.880 15.211 26.177 1.00 75.25 87 LYS A O 1
ATOM 699 N N . PRO A 1 88 ? -12.177 17.255 27.091 1.00 76.75 88 PRO A N 1
ATOM 700 C CA . PRO A 1 88 ? -10.918 17.782 26.581 1.00 76.75 88 PRO A CA 1
ATOM 701 C C . PRO A 1 88 ? -9.751 17.023 27.213 1.00 76.75 88 PRO A C 1
ATOM 703 O O . PRO A 1 88 ? -9.747 16.803 28.416 1.00 76.75 88 PRO A O 1
ATOM 706 N N . LYS A 1 89 ? -8.749 16.623 26.425 1.00 80.62 89 LYS A N 1
ATOM 707 C CA . LYS A 1 89 ? -7.570 15.931 26.974 1.00 80.62 89 LYS A CA 1
ATOM 708 C C . LYS A 1 89 ? -6.842 16.795 28.010 1.00 80.62 89 LYS A C 1
ATOM 710 O O . LYS A 1 89 ? -6.437 16.293 29.051 1.00 80.62 89 LYS A O 1
ATOM 715 N N . TRP A 1 90 ? -6.715 18.085 27.712 1.00 85.31 90 TRP A N 1
ATOM 716 C CA . TRP A 1 90 ? -5.988 19.061 28.512 1.00 85.31 90 TRP A CA 1
ATOM 717 C C . TRP A 1 90 ? -6.932 20.109 29.080 1.00 85.31 90 TRP A C 1
ATOM 719 O O . TRP A 1 90 ? -7.788 20.632 28.365 1.00 85.31 90 TRP A O 1
ATOM 729 N N . VAL A 1 91 ? -6.729 20.444 30.348 1.00 87.69 91 VAL A N 1
ATOM 730 C CA . VAL A 1 91 ? -7.393 21.554 31.027 1.00 87.69 91 VAL A CA 1
ATOM 731 C C . VAL A 1 91 ? -6.338 22.582 31.403 1.00 87.69 91 VAL A C 1
ATOM 733 O O . VAL A 1 91 ? -5.347 22.243 32.045 1.00 87.69 91 VAL A O 1
ATOM 736 N N . LEU A 1 92 ? -6.547 23.831 30.995 1.00 88.81 92 LEU A N 1
ATOM 737 C CA . LEU A 1 92 ? -5.699 24.947 31.393 1.00 88.81 92 LEU A CA 1
ATOM 738 C C . LEU A 1 92 ? -6.215 25.539 32.706 1.00 88.81 92 LEU A C 1
ATOM 740 O O . LEU A 1 92 ? -7.351 26.005 32.773 1.00 88.81 92 LEU A O 1
ATOM 744 N N . ILE A 1 93 ? -5.357 25.559 33.722 1.00 90.25 93 ILE A N 1
ATOM 745 C CA . ILE A 1 93 ? -5.493 26.437 34.883 1.00 90.25 93 ILE A CA 1
ATOM 746 C C . ILE A 1 93 ? -4.732 27.717 34.550 1.00 90.25 93 ILE A C 1
ATOM 748 O O . ILE A 1 93 ? -3.498 27.720 34.545 1.00 90.25 93 ILE A O 1
ATOM 752 N N . SER A 1 94 ? -5.472 28.767 34.192 1.00 88.94 94 SER A N 1
ATOM 753 C CA . SER A 1 94 ? -4.903 30.048 33.769 1.00 88.94 94 SER A CA 1
ATOM 754 C C . SER A 1 94 ? -4.153 30.747 34.901 1.00 88.94 94 SER A C 1
ATOM 756 O O . SER A 1 94 ? -4.423 30.492 36.072 1.00 88.94 94 SER A O 1
ATOM 758 N N . GLU A 1 95 ? -3.267 31.685 34.564 1.00 88.69 95 GLU A N 1
ATOM 759 C CA . GLU A 1 95 ? -2.614 32.557 35.559 1.00 88.69 95 GLU A CA 1
ATOM 760 C C . GLU A 1 95 ? -3.602 33.324 36.449 1.00 88.69 95 GLU A C 1
ATOM 762 O O . GLU A 1 95 ? -3.329 33.548 37.625 1.00 88.69 95 GLU A O 1
ATOM 767 N N . ASP A 1 96 ? -4.778 33.650 35.915 1.00 88.00 96 ASP A N 1
ATOM 768 C CA . ASP A 1 96 ? -5.831 34.348 36.654 1.00 88.00 96 ASP A CA 1
ATOM 769 C C . ASP A 1 96 ? -6.684 33.415 37.539 1.00 88.00 96 ASP A C 1
ATOM 771 O O . ASP A 1 96 ? -7.563 33.885 38.265 1.00 88.00 96 ASP A O 1
ATOM 775 N N . ASP A 1 97 ? -6.476 32.091 37.483 1.00 88.75 97 ASP A N 1
ATOM 776 C CA . ASP A 1 97 ? -7.277 31.147 38.268 1.00 88.75 97 ASP A CA 1
ATOM 777 C C . ASP A 1 97 ? -6.808 31.117 39.740 1.00 88.75 97 ASP A C 1
ATOM 779 O O . ASP A 1 97 ? -5.603 31.014 40.005 1.00 88.75 97 ASP A O 1
ATOM 783 N N . PRO A 1 98 ? -7.732 31.143 40.725 1.00 88.38 98 PRO A N 1
ATOM 784 C CA . PRO A 1 98 ? -7.391 31.130 42.150 1.00 88.38 98 PRO A CA 1
ATOM 785 C C . PRO A 1 98 ? -6.474 29.974 42.573 1.00 88.38 98 PRO A C 1
ATOM 787 O O . PRO A 1 98 ? -5.730 30.102 43.550 1.00 88.38 98 PRO A O 1
ATOM 790 N N . LEU A 1 99 ? -6.507 28.850 41.849 1.00 90.12 99 LEU A N 1
ATOM 791 C CA . LEU A 1 99 ? -5.739 27.648 42.168 1.00 90.12 99 LEU A CA 1
ATOM 792 C C . LEU A 1 99 ? -4.444 27.506 41.352 1.00 90.12 99 LEU A C 1
ATOM 794 O O . LEU A 1 99 ? -3.778 26.471 41.454 1.00 90.12 99 LEU A O 1
ATOM 798 N N . VAL A 1 100 ? -4.020 28.533 40.601 1.00 87.62 100 VAL A N 1
ATOM 799 C CA . VAL A 1 100 ? -2.796 28.469 39.779 1.00 87.62 100 VAL A CA 1
ATOM 800 C C . VAL A 1 100 ? -1.546 28.142 40.599 1.00 87.62 100 VAL A C 1
ATOM 802 O O . VAL A 1 100 ? -0.690 27.390 40.138 1.00 87.62 100 VAL A O 1
ATOM 805 N N . LYS A 1 101 ? -1.439 28.641 41.839 1.00 86.62 101 LYS A N 1
ATOM 806 C CA . LYS A 1 101 ? -0.298 28.330 42.719 1.00 86.62 101 LYS A CA 1
ATOM 807 C C . LYS A 1 101 ? -0.221 26.834 43.012 1.00 86.62 101 LYS A C 1
ATOM 809 O O . LYS A 1 101 ? 0.819 26.234 42.781 1.00 86.62 101 LYS A O 1
ATOM 814 N N . LYS A 1 102 ? -1.348 26.218 43.385 1.00 86.88 102 LYS A N 1
ATOM 815 C CA . LYS A 1 102 ? -1.436 24.767 43.608 1.00 86.88 102 LYS A CA 1
ATOM 816 C C . LYS A 1 102 ? -1.140 23.974 42.333 1.00 86.88 102 LYS A C 1
ATOM 818 O O . LYS A 1 102 ? -0.490 22.936 42.395 1.00 86.88 102 LYS A O 1
ATOM 823 N N . ALA A 1 103 ? -1.578 24.464 41.172 1.00 84.69 103 ALA A N 1
ATOM 824 C CA . ALA A 1 103 ? -1.267 23.837 39.888 1.00 84.69 103 ALA A CA 1
ATOM 825 C C . ALA A 1 103 ? 0.234 23.923 39.548 1.00 84.69 103 ALA A C 1
ATOM 827 O O . ALA A 1 103 ? 0.814 22.955 39.055 1.00 84.69 103 ALA A O 1
ATOM 828 N N . LYS A 1 104 ? 0.885 25.052 39.853 1.00 86.88 104 LYS A N 1
ATOM 829 C CA . LYS A 1 104 ? 2.338 25.233 39.703 1.00 86.88 104 LYS A CA 1
ATOM 830 C C . LYS A 1 104 ? 3.120 24.360 40.679 1.00 86.88 104 LYS A C 1
ATOM 832 O O . LYS A 1 104 ? 4.099 23.746 40.267 1.00 86.88 104 LYS A O 1
ATOM 837 N N . ASP A 1 105 ? 2.664 24.242 41.923 1.00 87.19 105 ASP A N 1
ATOM 838 C CA . ASP A 1 105 ? 3.257 23.352 42.927 1.00 87.19 105 ASP A CA 1
ATOM 839 C C . ASP A 1 105 ? 3.154 21.883 42.492 1.00 87.19 105 ASP A C 1
ATOM 841 O O . ASP A 1 105 ? 4.127 21.134 42.588 1.00 87.19 105 ASP A O 1
ATOM 845 N N . LEU A 1 106 ? 2.014 21.483 41.918 1.00 84.31 106 LEU A N 1
ATOM 846 C CA . LEU A 1 106 ? 1.830 20.156 41.329 1.00 84.31 106 LEU A CA 1
ATOM 847 C C . LEU A 1 106 ? 2.799 19.916 40.159 1.00 84.31 106 LEU A C 1
ATOM 849 O O . LEU A 1 106 ? 3.404 18.847 40.082 1.00 84.31 106 LEU A O 1
ATOM 853 N N . ALA A 1 107 ? 2.975 20.900 39.273 1.00 84.06 107 ALA A N 1
ATOM 854 C CA . ALA A 1 107 ? 3.925 20.816 38.164 1.00 84.06 107 ALA A CA 1
ATOM 855 C C . ALA A 1 107 ? 5.384 20.744 38.649 1.00 84.06 107 ALA A C 1
ATOM 857 O O . ALA A 1 107 ? 6.184 19.982 38.110 1.00 84.06 107 ALA A O 1
ATOM 858 N N . LEU A 1 108 ? 5.728 21.490 39.704 1.00 84.06 108 LEU A N 1
ATOM 859 C CA . LEU A 1 108 ? 7.045 21.461 40.346 1.00 84.06 108 LEU A CA 1
ATOM 860 C C . LEU A 1 108 ? 7.332 20.112 41.014 1.00 84.06 108 LEU A C 1
ATOM 862 O O . LEU A 1 108 ? 8.453 19.614 40.910 1.00 84.06 108 LEU A O 1
ATOM 866 N N . ALA A 1 109 ? 6.332 19.518 41.668 1.00 82.94 109 ALA A N 1
ATOM 867 C CA . ALA A 1 109 ? 6.434 18.197 42.285 1.00 82.94 109 ALA A CA 1
ATOM 868 C C . ALA A 1 109 ? 6.526 17.059 41.252 1.00 82.94 109 ALA A C 1
ATOM 870 O O . ALA A 1 109 ? 7.024 15.983 41.569 1.00 82.94 109 ALA A O 1
ATOM 871 N N . ASN A 1 110 ? 6.075 17.297 40.016 1.00 80.94 110 ASN A N 1
ATOM 872 C CA . ASN A 1 110 ? 5.986 16.302 38.947 1.00 80.94 110 ASN A CA 1
ATOM 873 C C . ASN A 1 110 ? 6.693 16.779 37.664 1.00 80.94 110 ASN A C 1
ATOM 875 O O . ASN A 1 110 ? 6.144 16.653 36.570 1.00 80.94 110 ASN A O 1
ATOM 879 N N . LYS A 1 111 ? 7.914 17.320 37.788 1.00 71.00 111 LYS A N 1
ATOM 880 C CA . LYS A 1 111 ? 8.678 17.900 36.662 1.00 71.00 111 LYS A CA 1
ATOM 881 C C . LYS A 1 111 ? 8.898 16.956 35.474 1.00 71.00 111 LYS A C 1
ATOM 883 O O . LYS A 1 111 ? 8.966 17.432 34.347 1.00 71.00 111 LYS A O 1
ATOM 888 N N . ASP A 1 112 ? 8.967 15.649 35.717 1.00 72.62 112 ASP A N 1
ATOM 889 C CA . ASP A 1 112 ? 9.182 14.633 34.676 1.00 72.62 112 ASP A CA 1
ATOM 890 C C . ASP A 1 112 ? 7.869 14.020 34.152 1.00 72.62 112 ASP A C 1
ATOM 892 O O . ASP A 1 112 ? 7.871 13.056 33.385 1.00 72.62 112 ASP A O 1
ATOM 896 N N . CYS A 1 113 ? 6.714 14.543 34.573 1.00 75.69 113 CYS A N 1
ATOM 897 C CA . CYS A 1 113 ? 5.420 14.015 34.167 1.00 75.69 113 CYS A CA 1
ATOM 898 C C . CYS A 1 113 ? 4.965 14.636 32.842 1.00 75.69 113 CYS A C 1
ATOM 900 O O . CYS A 1 113 ? 4.569 15.797 32.790 1.00 75.69 113 CYS A O 1
ATOM 902 N N . HIS A 1 114 ? 4.911 13.829 31.778 1.00 78.94 114 HIS A N 1
ATOM 903 C CA . HIS A 1 114 ? 4.382 14.240 30.467 1.00 78.94 114 HIS A CA 1
ATOM 904 C C . HIS A 1 114 ? 2.924 14.721 30.482 1.00 78.94 114 HIS A C 1
ATOM 906 O O . HIS A 1 114 ? 2.458 15.275 29.491 1.00 78.94 114 HIS A O 1
ATOM 912 N N . SER A 1 115 ? 2.203 14.488 31.575 1.00 82.50 115 SER A N 1
ATOM 913 C CA . SER A 1 115 ? 0.792 14.823 31.733 1.00 82.50 115 SER A CA 1
ATOM 914 C C . SER A 1 115 ? 0.565 16.221 32.338 1.00 82.50 115 SER A C 1
ATOM 916 O O . SER A 1 115 ? -0.584 16.648 32.446 1.00 82.50 115 SER A O 1
ATOM 918 N N . ILE A 1 116 ? 1.619 16.949 32.730 1.00 85.50 116 ILE A N 1
ATOM 919 C CA . ILE A 1 116 ? 1.526 18.330 33.236 1.00 85.50 116 ILE A CA 1
ATOM 920 C C . ILE A 1 116 ? 2.486 19.213 32.446 1.00 85.50 116 ILE A C 1
ATOM 922 O O . ILE A 1 116 ? 3.672 18.914 32.347 1.00 85.50 116 ILE A O 1
ATOM 926 N N . HIS A 1 117 ? 1.987 20.319 31.901 1.00 86.19 117 HIS A N 1
ATOM 927 C CA . HIS A 1 117 ? 2.793 21.238 31.107 1.00 86.19 117 HIS A CA 1
ATOM 928 C C . HIS A 1 117 ? 2.585 22.689 31.545 1.00 86.19 117 HIS A C 1
ATOM 930 O O . HIS A 1 117 ? 1.484 23.235 31.471 1.00 86.19 117 HIS A O 1
ATOM 936 N N . THR A 1 118 ? 3.660 23.350 31.961 1.00 86.56 118 THR A N 1
ATOM 937 C CA . THR A 1 118 ? 3.649 24.773 32.323 1.00 86.56 118 THR A CA 1
ATOM 938 C C . THR A 1 118 ? 3.897 25.651 31.100 1.00 86.56 118 THR A C 1
ATOM 940 O O . THR A 1 118 ? 4.811 25.393 30.322 1.00 86.56 118 THR A O 1
ATOM 943 N N . SER A 1 119 ? 3.103 26.706 30.943 1.00 86.69 119 SER A N 1
ATOM 944 C CA . SER A 1 119 ? 3.197 27.694 29.860 1.00 86.69 119 SER A CA 1
ATOM 945 C C . SER A 1 119 ? 3.026 29.111 30.412 1.0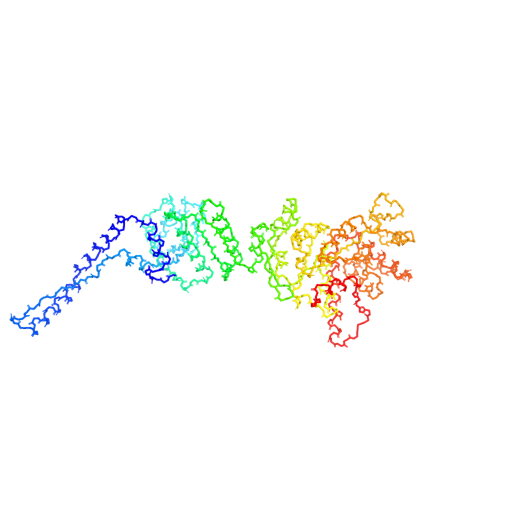0 86.69 119 SER A C 1
ATOM 947 O O . SER A 1 119 ? 2.596 29.268 31.551 1.00 86.69 119 SER A O 1
ATOM 949 N N . GLU A 1 120 ? 3.288 30.141 29.603 1.00 84.69 120 GLU A N 1
ATOM 950 C CA . GLU A 1 120 ? 3.035 31.543 29.989 1.00 84.69 120 GLU A CA 1
ATOM 951 C C . GLU A 1 120 ? 1.560 31.817 30.326 1.00 84.69 120 GLU A C 1
ATOM 953 O O . GLU A 1 120 ? 1.260 32.686 31.134 1.00 84.69 120 GLU A O 1
ATOM 958 N N . ALA A 1 121 ? 0.638 31.044 29.744 1.00 83.81 121 ALA A N 1
ATOM 959 C CA . ALA A 1 121 ? -0.794 31.158 30.004 1.00 83.81 121 ALA A CA 1
ATOM 960 C C . ALA A 1 121 ? -1.244 30.472 31.310 1.00 83.81 121 ALA A C 1
ATOM 962 O O . ALA A 1 121 ? -2.405 30.614 31.692 1.00 83.81 121 ALA A O 1
ATOM 963 N N . GLY A 1 122 ? -0.366 29.713 31.977 1.00 89.94 122 GLY A N 1
ATOM 964 C CA . GLY A 1 122 ? -0.677 28.917 33.167 1.00 89.94 122 GLY A CA 1
ATOM 965 C C . GLY A 1 122 ? -0.281 27.442 33.026 1.00 89.94 122 GLY A C 1
ATOM 966 O O . GLY A 1 122 ? 0.629 27.089 32.266 1.00 89.94 122 GLY A O 1
ATOM 967 N N . VAL A 1 123 ? -0.958 26.557 33.762 1.00 89.38 123 VAL A N 1
ATOM 968 C CA . VAL A 1 123 ? -0.620 25.123 33.851 1.00 89.38 123 VAL A CA 1
ATOM 969 C C . VAL A 1 123 ? -1.653 24.272 33.117 1.00 89.38 123 VAL A C 1
ATOM 971 O O . VAL A 1 123 ? -2.829 24.265 33.470 1.00 89.38 123 VAL A O 1
ATOM 974 N N . HIS A 1 124 ? -1.206 23.519 32.115 1.00 88.75 124 HIS A N 1
ATOM 975 C CA . HIS A 1 124 ? -2.009 22.523 31.417 1.00 88.75 124 HIS A CA 1
ATOM 976 C C . HIS A 1 124 ? -1.910 21.181 32.142 1.00 88.75 124 HIS A C 1
ATOM 978 O O . HIS A 1 124 ? -0.817 20.644 32.318 1.00 88.75 124 HIS A O 1
ATOM 984 N N . ILE A 1 125 ? -3.054 20.636 32.541 1.00 87.44 125 ILE A N 1
ATOM 985 C CA . ILE A 1 125 ? -3.168 19.360 33.248 1.00 87.44 125 ILE A CA 1
ATOM 986 C C . ILE A 1 125 ? -3.940 18.386 32.357 1.00 87.44 125 ILE A C 1
ATOM 988 O O . ILE A 1 125 ? -5.051 18.688 31.912 1.00 87.44 125 ILE A O 1
ATOM 992 N N . ASP A 1 126 ? -3.357 17.222 32.082 1.00 85.44 126 ASP A N 1
ATOM 993 C CA . ASP A 1 126 ? -4.033 16.130 31.384 1.00 85.44 126 ASP A CA 1
ATOM 994 C C . ASP A 1 126 ? -5.046 15.461 32.331 1.00 85.44 126 ASP A C 1
ATOM 996 O O . ASP A 1 126 ? -4.730 15.114 33.474 1.00 85.44 126 ASP A O 1
ATOM 1000 N N . LEU A 1 127 ? -6.277 15.248 31.857 1.00 81.75 127 LEU A N 1
ATOM 1001 C CA . LEU A 1 127 ? -7.336 14.621 32.657 1.00 81.75 127 LEU A CA 1
ATOM 1002 C C . LEU A 1 127 ? -7.001 13.197 33.119 1.00 81.75 127 LEU A C 1
ATOM 1004 O O . LEU A 1 127 ? -7.574 12.733 34.106 1.00 81.75 127 LEU A O 1
ATOM 1008 N N . SER A 1 128 ? -6.096 12.494 32.436 1.00 79.19 128 SER A N 1
ATOM 1009 C CA . SER A 1 128 ? -5.668 11.145 32.824 1.00 79.19 128 SER A CA 1
ATOM 1010 C C . SER A 1 128 ? -5.058 11.086 34.229 1.00 79.19 128 SER A C 1
ATOM 1012 O O . SER A 1 128 ? -5.191 10.056 34.892 1.00 79.19 128 SER A O 1
ATOM 1014 N N . ILE A 1 129 ? -4.476 12.185 34.727 1.00 78.06 129 ILE A N 1
ATOM 1015 C CA . ILE A 1 129 ? -3.898 12.243 36.080 1.00 78.06 129 ILE A CA 1
ATOM 1016 C C . ILE A 1 129 ? -4.984 12.193 37.162 1.00 78.06 129 ILE A C 1
ATOM 1018 O O . ILE A 1 129 ? -4.754 11.687 38.253 1.00 78.06 129 ILE A O 1
ATOM 1022 N N . ILE A 1 130 ? -6.204 12.650 36.873 1.00 73.38 130 ILE A N 1
ATOM 1023 C CA . ILE A 1 130 ? -7.296 12.641 37.864 1.00 73.38 130 ILE A CA 1
ATOM 1024 C C . ILE A 1 130 ? -7.654 11.213 38.292 1.00 73.38 130 ILE A C 1
ATOM 1026 O O . ILE A 1 130 ? -8.068 10.988 39.428 1.00 73.38 130 ILE A O 1
ATOM 1030 N N . ASN A 1 131 ? -7.487 10.257 37.377 1.00 66.50 131 ASN A N 1
ATOM 1031 C CA . ASN A 1 131 ? -7.774 8.845 37.603 1.00 66.50 131 ASN A CA 1
ATOM 1032 C C . ASN A 1 131 ? -6.511 8.025 37.931 1.00 66.50 131 ASN A C 1
ATOM 1034 O O . ASN A 1 131 ? -6.610 6.809 38.102 1.00 66.50 131 ASN A O 1
ATOM 1038 N N . SER A 1 132 ? -5.325 8.644 37.984 1.00 65.81 132 SER A N 1
ATOM 1039 C CA . SER A 1 132 ? -4.074 7.959 38.322 1.00 65.81 132 SER A CA 1
ATOM 1040 C C . SER A 1 132 ? -3.835 7.946 39.840 1.00 65.81 132 SER A C 1
ATOM 1042 O O . SER A 1 132 ? -4.518 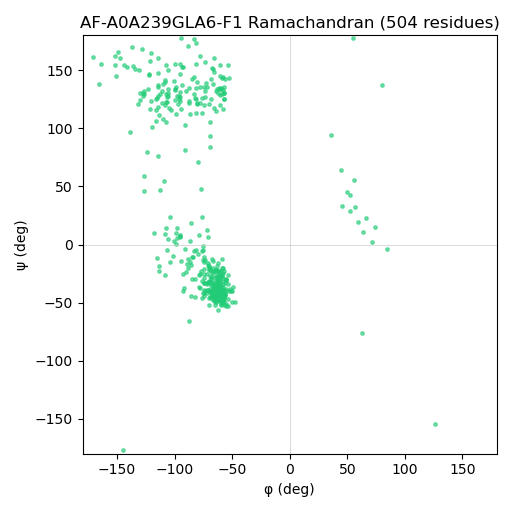8.613 40.611 1.00 65.81 132 SER A O 1
ATOM 1044 N N . LYS A 1 133 ? -2.822 7.194 40.297 1.00 62.16 133 LYS A N 1
ATOM 1045 C CA . LYS A 1 133 ? -2.376 7.182 41.707 1.00 62.16 133 LYS A CA 1
ATOM 1046 C C . LYS A 1 133 ? -1.664 8.477 42.141 1.00 62.16 133 LYS A C 1
ATOM 1048 O O . LYS A 1 133 ? -1.085 8.516 43.225 1.00 62.16 133 LYS A O 1
ATOM 1053 N N . THR A 1 134 ? -1.632 9.504 41.296 1.00 67.88 134 THR A N 1
ATOM 1054 C CA . THR A 1 134 ? -0.921 10.749 41.582 1.00 67.88 134 THR A CA 1
ATOM 1055 C C . THR A 1 134 ? -1.695 11.545 42.630 1.00 67.88 134 THR A C 1
ATOM 1057 O O . THR A 1 134 ? -2.886 11.797 42.473 1.00 67.88 134 THR A O 1
ATOM 1060 N N . ALA A 1 135 ? -1.022 11.944 43.709 1.00 70.62 135 ALA A N 1
ATOM 1061 C CA . ALA A 1 135 ? -1.631 12.762 44.749 1.00 70.62 135 ALA A CA 1
ATOM 1062 C C . ALA A 1 135 ? -1.909 14.171 44.201 1.00 70.62 135 ALA A C 1
ATOM 1064 O O . ALA A 1 135 ? -0.987 14.964 44.008 1.00 70.62 135 ALA A O 1
ATOM 1065 N N . ILE A 1 136 ? -3.181 14.462 43.927 1.00 79.12 136 ILE A N 1
ATOM 1066 C CA . ILE A 1 136 ? -3.671 15.791 43.556 1.00 79.12 136 ILE A CA 1
ATOM 1067 C C . ILE A 1 136 ? -4.503 16.324 44.723 1.00 79.12 136 ILE A C 1
ATOM 1069 O O . ILE A 1 136 ? -5.297 15.593 45.313 1.00 79.12 136 ILE A O 1
ATOM 1073 N N . ASP A 1 137 ? -4.330 17.604 45.038 1.00 84.56 137 ASP A N 1
ATOM 1074 C CA . ASP A 1 137 ? -5.176 18.324 45.988 1.00 84.56 137 ASP A CA 1
ATOM 1075 C C . ASP A 1 137 ? -6.656 18.278 45.553 1.00 84.56 137 ASP A C 1
ATOM 1077 O O . ASP A 1 137 ? -6.983 18.569 44.402 1.00 84.56 137 ASP A O 1
ATOM 1081 N N . GLU A 1 138 ? -7.566 17.912 46.462 1.00 83.44 138 GLU A N 1
ATOM 1082 C CA . GLU A 1 138 ? -8.989 17.714 46.133 1.00 83.44 138 GLU A CA 1
ATOM 1083 C C . GLU A 1 138 ? -9.667 18.994 45.612 1.00 83.44 138 GLU A C 1
ATOM 1085 O O . GLU A 1 138 ? -10.563 18.926 44.770 1.00 83.44 138 GLU A O 1
ATOM 1090 N N . GLU A 1 139 ? -9.216 20.178 46.031 1.00 85.69 139 GLU A N 1
ATOM 1091 C CA . GLU A 1 139 ? -9.742 21.451 45.526 1.00 85.69 139 GLU A CA 1
ATOM 1092 C C . GLU A 1 139 ? -9.327 21.679 44.065 1.00 85.69 139 GLU A C 1
ATOM 1094 O O . GLU A 1 139 ? -10.170 21.965 43.211 1.00 85.69 139 GLU A O 1
ATOM 1099 N N . LEU A 1 140 ? -8.045 21.454 43.752 1.00 84.75 140 LEU A N 1
ATOM 1100 C CA . LEU A 1 140 ? -7.532 21.524 42.382 1.00 84.75 140 LEU A CA 1
ATOM 1101 C C . LEU A 1 140 ? -8.202 20.478 41.480 1.00 84.75 140 LEU A C 1
ATOM 1103 O O . LEU A 1 140 ? -8.603 20.791 40.360 1.00 84.75 140 LEU A O 1
ATOM 1107 N N . LYS A 1 141 ? -8.386 19.253 41.975 1.00 86.31 141 LYS A N 1
ATOM 1108 C CA . LYS A 1 141 ? -9.089 18.180 41.262 1.00 86.31 141 LYS A CA 1
ATOM 1109 C C . LYS A 1 141 ? -10.530 18.569 40.931 1.00 86.31 141 LYS A C 1
ATOM 1111 O O . LYS A 1 141 ? -10.955 18.407 39.787 1.00 86.31 141 LYS A O 1
ATOM 1116 N N . ASN A 1 142 ? -11.267 19.116 41.898 1.00 86.25 142 ASN A N 1
ATOM 1117 C CA . ASN A 1 142 ? -12.638 19.580 41.685 1.00 86.25 142 ASN A CA 1
ATOM 1118 C C . ASN A 1 142 ? -12.703 20.728 40.672 1.00 86.25 142 ASN A C 1
ATOM 1120 O O . ASN A 1 142 ? -13.575 20.710 39.802 1.00 86.25 142 ASN A O 1
ATOM 1124 N N . ARG A 1 143 ? -11.750 21.666 40.716 1.00 85.44 143 ARG A N 1
ATOM 1125 C CA . ARG A 1 143 ? -11.661 22.767 39.747 1.00 85.44 143 ARG A CA 1
ATOM 1126 C C . ARG A 1 143 ? -11.348 22.285 38.330 1.00 85.44 143 ARG A C 1
ATOM 1128 O O . ARG A 1 143 ? -12.010 22.700 37.381 1.00 85.44 143 ARG A O 1
ATOM 1135 N N . VAL A 1 144 ? -10.398 21.361 38.171 1.00 85.12 144 VAL A N 1
ATOM 1136 C CA . VAL A 1 144 ? -10.098 20.742 36.867 1.00 85.12 144 VAL A CA 1
ATOM 1137 C C . VAL A 1 144 ? -11.326 19.992 36.339 1.00 85.12 144 VAL A C 1
ATOM 1139 O O . VAL A 1 144 ? -11.674 20.120 35.163 1.00 85.12 144 VAL A O 1
ATOM 1142 N N . LEU A 1 145 ? -12.025 19.246 37.204 1.00 83.44 145 LEU A N 1
ATOM 1143 C CA . LEU A 1 145 ? -13.264 18.562 36.838 1.00 83.44 145 LEU A CA 1
ATOM 1144 C C . LEU A 1 145 ? -14.357 19.545 36.418 1.00 83.44 145 LEU A C 1
ATOM 1146 O O . LEU A 1 145 ? -15.045 19.265 35.440 1.00 83.44 145 LEU A O 1
ATOM 1150 N N . GLU A 1 146 ? -14.505 20.675 37.107 1.00 83.69 146 GLU A N 1
ATOM 1151 C CA . GLU A 1 146 ? -15.452 21.736 36.763 1.00 83.69 146 GLU A CA 1
ATOM 1152 C C . GLU A 1 146 ? -15.183 22.300 35.362 1.00 83.69 146 GLU A C 1
ATOM 1154 O O . GLU A 1 146 ? -16.082 22.275 34.522 1.00 83.69 146 GLU A O 1
ATOM 1159 N N . ILE A 1 147 ? -13.942 22.704 35.071 1.00 81.31 147 ILE A N 1
ATOM 1160 C CA . ILE A 1 147 ? -13.558 23.243 33.754 1.00 81.31 147 ILE A CA 1
ATOM 1161 C C . ILE A 1 147 ? -13.745 22.178 32.660 1.00 81.31 147 ILE A C 1
ATOM 1163 O O . ILE A 1 147 ? -14.221 22.473 31.563 1.00 81.31 147 ILE A O 1
ATOM 1167 N N . SER A 1 148 ? -13.464 20.908 32.975 1.00 78.50 148 SER A N 1
ATOM 1168 C CA . SER A 1 148 ? -13.654 19.787 32.044 1.00 78.50 148 SER A CA 1
ATOM 1169 C C . SER A 1 148 ? -15.118 19.480 31.703 1.00 78.50 148 SER A C 1
ATOM 1171 O O . SER A 1 148 ? -15.369 18.699 30.783 1.00 78.50 148 SER A O 1
ATOM 1173 N N . ARG A 1 149 ? -16.096 20.050 32.431 1.00 72.44 149 ARG A N 1
ATOM 1174 C CA . ARG A 1 149 ? -17.531 19.871 32.132 1.00 72.44 149 ARG A CA 1
ATOM 1175 C C . ARG A 1 149 ? -17.955 20.604 30.860 1.00 72.44 149 ARG A C 1
ATOM 1177 O O . ARG A 1 149 ? -18.987 20.241 30.292 1.00 72.44 149 ARG A O 1
ATOM 1184 N N . HIS A 1 150 ? -17.167 21.567 30.379 1.00 63.03 150 HIS A N 1
ATOM 1185 C CA . HIS A 1 150 ? -17.315 22.109 29.030 1.00 63.03 150 HIS A CA 1
ATOM 1186 C C . HIS A 1 150 ? -16.907 21.034 28.020 1.00 63.03 150 HIS A C 1
ATOM 1188 O O . HIS A 1 150 ? -15.734 20.827 27.719 1.00 63.03 150 HIS A O 1
ATOM 1194 N N . THR A 1 151 ? -17.904 20.282 27.563 1.00 62.78 151 THR A N 1
ATOM 1195 C CA . THR A 1 151 ? -17.726 19.086 26.743 1.00 62.78 151 THR A CA 1
ATOM 1196 C C . THR A 1 151 ? -18.300 19.300 25.356 1.00 62.78 151 THR A C 1
ATOM 1198 O O . THR A 1 151 ? -19.293 20.005 25.178 1.00 62.78 151 THR A O 1
ATOM 1201 N N . PHE A 1 152 ? -17.673 18.661 24.372 1.00 60.25 152 PHE A N 1
ATOM 1202 C CA . PHE A 1 152 ? -18.229 18.581 23.032 1.00 60.25 152 PHE A CA 1
ATOM 1203 C C . PHE A 1 152 ? -19.237 17.437 22.984 1.00 60.25 152 PHE A C 1
ATOM 1205 O O . PHE A 1 152 ? -18.950 16.299 23.389 1.00 60.25 152 PHE A O 1
ATOM 1212 N N . GLU A 1 153 ? -20.432 17.733 22.478 1.00 63.84 153 GLU A N 1
ATOM 1213 C CA . GLU A 1 153 ? -21.388 16.683 22.155 1.00 63.84 153 GLU A CA 1
ATOM 1214 C C . GLU A 1 153 ? -20.855 15.832 20.998 1.00 63.84 153 GLU A C 1
ATOM 1216 O O . GLU A 1 153 ? -20.146 16.313 20.120 1.00 63.84 153 GLU A O 1
ATOM 1221 N N . LEU A 1 154 ? -21.227 14.552 20.945 1.00 61.66 154 LEU A N 1
ATOM 1222 C CA . LEU A 1 154 ? -20.707 13.636 19.921 1.00 61.66 154 LEU A CA 1
ATOM 1223 C C . LEU A 1 154 ? -21.011 14.078 18.481 1.00 61.66 154 LEU A C 1
ATOM 1225 O O . LEU A 1 154 ? -20.246 13.762 17.579 1.00 61.66 154 LEU A O 1
ATOM 1229 N N . TYR A 1 155 ? -22.091 14.830 18.241 1.00 61.97 155 TYR A N 1
ATOM 1230 C CA . TYR A 1 155 ? -22.360 15.381 16.906 1.00 61.97 155 TYR A CA 1
ATOM 1231 C C . TYR A 1 155 ? -21.382 16.499 16.506 1.00 61.97 155 TYR A C 1
ATOM 1233 O O . TYR A 1 155 ? -21.276 16.807 15.325 1.00 61.97 155 TYR A O 1
ATOM 1241 N N . GLN A 1 156 ? -20.687 17.104 17.474 1.00 61.88 156 GLN A N 1
ATOM 1242 C CA . GLN A 1 156 ? -19.640 18.105 17.256 1.00 61.88 156 GLN A CA 1
ATOM 1243 C C . GLN A 1 156 ? -18.273 17.449 17.000 1.00 61.88 156 GLN A C 1
ATOM 1245 O O . GLN A 1 156 ? -17.340 18.130 16.583 1.00 61.88 156 GLN A O 1
ATOM 1250 N N . ASN A 1 157 ? -18.145 16.132 17.212 1.00 69.31 157 ASN A N 1
ATOM 1251 C CA . ASN A 1 157 ? -16.949 15.377 16.850 1.00 69.31 157 ASN A CA 1
ATOM 1252 C C . ASN A 1 157 ? -16.938 14.993 15.371 1.00 69.31 157 ASN A C 1
ATOM 1254 O O . ASN A 1 157 ? -17.978 14.793 14.742 1.00 69.31 157 ASN A O 1
ATOM 1258 N N . GLY A 1 158 ? -15.732 14.784 14.841 1.00 69.38 158 GLY A N 1
ATOM 1259 C CA . GLY A 1 158 ? -15.548 14.209 13.514 1.00 69.38 158 GLY A CA 1
ATOM 1260 C C . GLY A 1 158 ? -16.153 12.804 13.399 1.00 69.38 158 GLY A C 1
ATOM 1261 O O . GLY A 1 158 ? -16.105 12.007 14.339 1.00 69.38 158 GLY A O 1
ATOM 1262 N N . LEU A 1 159 ? -16.685 12.491 12.214 1.00 72.69 159 LEU A N 1
ATOM 1263 C CA . LEU A 1 159 ? -17.331 11.210 11.896 1.00 72.69 159 LEU A CA 1
ATOM 1264 C C . LEU A 1 159 ? -16.463 9.993 12.260 1.00 72.69 159 LEU A C 1
ATOM 1266 O O . LEU A 1 159 ? -16.969 9.040 12.844 1.00 72.69 159 LEU A O 1
ATOM 1270 N N . GLY A 1 160 ? -15.151 10.055 12.020 1.00 72.81 160 GLY A N 1
ATOM 1271 C CA . GLY A 1 160 ? -14.233 8.967 12.363 1.00 72.81 160 GLY A CA 1
ATOM 1272 C C . GLY A 1 160 ? -14.159 8.657 13.867 1.00 72.81 160 GLY A C 1
ATOM 1273 O O . GLY A 1 160 ? -14.221 7.497 14.268 1.00 72.81 160 GLY A O 1
ATOM 1274 N N . TYR A 1 161 ? -14.112 9.676 14.731 1.00 74.62 161 TYR A N 1
ATOM 1275 C CA . TYR A 1 161 ? -14.129 9.462 16.187 1.00 74.62 161 TYR A CA 1
ATOM 1276 C C . TYR A 1 161 ? -15.465 8.893 16.672 1.00 74.62 161 TYR A C 1
ATOM 1278 O O . TYR A 1 161 ? -15.498 8.093 17.606 1.00 74.62 161 TYR A O 1
ATOM 1286 N N . ASN A 1 162 ? -16.567 9.259 16.019 1.00 76.81 162 ASN A N 1
ATOM 1287 C CA . ASN A 1 162 ? -17.867 8.662 16.306 1.00 76.81 162 ASN A CA 1
ATOM 1288 C C . ASN A 1 162 ? -17.913 7.176 15.922 1.00 76.81 162 ASN A C 1
ATOM 1290 O O . ASN A 1 162 ? -18.455 6.384 16.696 1.00 76.81 162 ASN A O 1
ATOM 1294 N N . ASN A 1 163 ? -17.302 6.793 14.795 1.00 77.69 163 ASN A N 1
ATOM 1295 C CA . ASN A 1 163 ? -17.165 5.389 14.396 1.00 77.69 163 ASN A CA 1
ATOM 1296 C C . ASN A 1 163 ? -16.330 4.602 15.412 1.00 77.69 163 ASN A C 1
ATOM 1298 O O . ASN A 1 163 ? -16.751 3.532 15.846 1.00 77.69 163 ASN A O 1
ATOM 1302 N N . LEU A 1 164 ? -15.205 5.163 15.866 1.00 78.88 164 LEU A N 1
ATOM 1303 C CA . LEU A 1 164 ? -14.376 4.582 16.927 1.00 78.88 164 LEU A CA 1
ATOM 1304 C C . LEU A 1 164 ? -15.174 4.315 18.206 1.00 78.88 164 LEU A C 1
ATOM 1306 O O . LEU A 1 164 ? -15.202 3.189 18.691 1.00 78.88 164 LEU A O 1
ATOM 1310 N N . LEU A 1 165 ? -15.873 5.329 18.720 1.00 78.44 165 LEU A N 1
ATOM 1311 C CA . LEU A 1 165 ? -16.678 5.197 19.938 1.00 78.44 165 LEU A CA 1
ATOM 1312 C C . LEU A 1 165 ? -17.797 4.165 19.786 1.00 78.44 165 LEU A C 1
ATOM 1314 O O . LEU A 1 165 ? -18.087 3.419 20.722 1.00 78.44 165 LEU A O 1
ATOM 1318 N N . PHE A 1 166 ? -18.424 4.116 18.610 1.00 79.94 166 PHE A N 1
ATOM 1319 C CA . PHE A 1 166 ? -19.443 3.122 18.310 1.00 79.94 166 PHE A CA 1
ATOM 1320 C C . PHE A 1 166 ? -18.861 1.702 18.310 1.00 79.94 166 PHE A C 1
ATOM 1322 O O . PHE A 1 166 ? -19.407 0.835 18.995 1.00 79.94 166 PHE A O 1
ATOM 1329 N N . MET A 1 167 ? -17.741 1.479 17.613 1.00 81.19 167 MET A N 1
ATOM 1330 C CA . MET A 1 167 ? -17.044 0.189 17.595 1.00 81.19 167 MET A CA 1
ATOM 1331 C C . MET A 1 167 ? -16.617 -0.234 19.004 1.00 81.19 167 MET A C 1
ATOM 1333 O O . MET A 1 167 ? -16.883 -1.367 19.392 1.00 81.19 167 MET A O 1
ATOM 1337 N N . SER A 1 168 ? -16.047 0.674 19.804 1.00 80.38 168 SER A N 1
ATOM 1338 C CA . SER A 1 168 ? -15.655 0.389 21.191 1.00 80.38 168 SER A CA 1
ATOM 1339 C C . SER A 1 168 ? -16.841 -0.013 22.070 1.00 80.38 168 SER A C 1
ATOM 1341 O O . SER A 1 168 ? -16.723 -0.945 22.859 1.00 80.38 168 SER A O 1
ATOM 1343 N N . ALA A 1 169 ? -17.996 0.646 21.929 1.00 80.31 169 ALA A N 1
ATOM 1344 C CA . ALA A 1 169 ? -19.194 0.293 22.692 1.00 80.31 169 ALA A CA 1
ATOM 1345 C C . ALA A 1 169 ? -19.765 -1.076 22.283 1.00 80.31 169 ALA A C 1
ATOM 1347 O O . ALA A 1 169 ? -20.200 -1.839 23.142 1.00 80.31 169 ALA A O 1
ATOM 1348 N N . VAL A 1 170 ? -19.767 -1.389 20.981 1.00 82.44 170 VAL A N 1
ATOM 1349 C CA . VAL A 1 170 ? -20.211 -2.697 20.470 1.00 82.44 170 VAL A CA 1
ATOM 1350 C C . VAL A 1 170 ? -19.269 -3.804 20.932 1.00 82.44 170 VAL A C 1
ATOM 1352 O O . VAL A 1 170 ? -19.737 -4.830 21.412 1.00 82.44 170 VAL A O 1
ATOM 1355 N N . LEU A 1 171 ? -17.960 -3.585 20.843 1.00 79.50 171 LEU A N 1
ATOM 1356 C CA . LEU A 1 171 ? -16.968 -4.563 21.273 1.00 79.50 171 LEU A CA 1
ATOM 1357 C C . LEU A 1 171 ? -17.005 -4.797 22.777 1.00 79.50 171 LEU A C 1
ATOM 1359 O O . LEU A 1 171 ? -17.069 -5.948 23.187 1.00 79.50 171 LEU A O 1
ATOM 1363 N N . GLY A 1 172 ? -17.114 -3.739 23.586 1.00 78.75 172 GLY A N 1
ATOM 1364 C CA . GLY A 1 172 ? -17.301 -3.883 25.031 1.00 78.75 172 GLY A CA 1
ATOM 1365 C C . GLY A 1 172 ? -18.533 -4.720 25.396 1.00 78.75 172 GLY A C 1
ATOM 1366 O O . GLY A 1 172 ? -18.497 -5.471 26.363 1.00 78.75 172 GLY A O 1
ATOM 1367 N N . ASP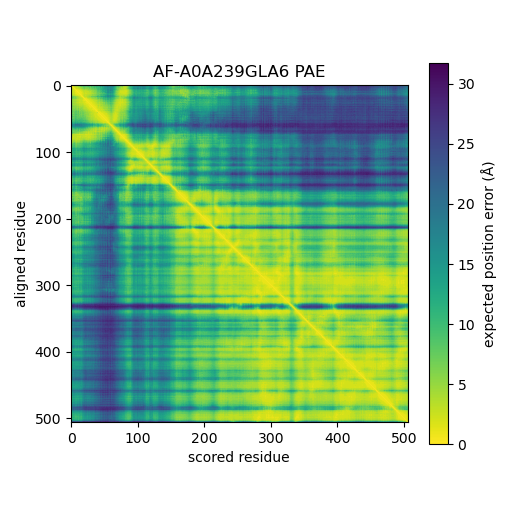 A 1 173 ? -19.604 -4.654 24.599 1.00 78.06 173 ASP A N 1
ATOM 1368 C CA . ASP A 1 173 ? -20.792 -5.496 24.782 1.00 78.06 173 ASP A CA 1
ATOM 1369 C C . ASP A 1 173 ? -20.553 -6.972 24.418 1.00 78.06 173 ASP A C 1
ATOM 1371 O O . ASP A 1 173 ? -21.172 -7.872 24.994 1.00 78.06 173 ASP A O 1
ATOM 1375 N N . MET A 1 174 ? -19.687 -7.217 23.433 1.00 79.25 174 MET A N 1
ATOM 1376 C CA . MET A 1 174 ? -19.350 -8.547 22.915 1.00 79.25 174 MET A CA 1
ATOM 1377 C C . MET A 1 174 ? -18.297 -9.258 23.770 1.00 79.25 174 MET A C 1
ATOM 1379 O O . MET A 1 174 ? -18.335 -10.484 23.865 1.00 79.25 174 MET A O 1
ATOM 1383 N N . SER A 1 175 ? -17.407 -8.516 24.429 1.00 76.19 175 SER A N 1
ATOM 1384 C CA . SER A 1 175 ? -16.422 -9.052 25.379 1.00 76.19 175 SER A CA 1
ATOM 1385 C C . SER A 1 175 ? -17.079 -9.677 26.618 1.00 76.19 175 SER A C 1
ATOM 1387 O O . SER A 1 175 ? -16.504 -10.541 27.282 1.00 76.19 175 SER A O 1
ATOM 1389 N N . ILE A 1 176 ? -18.320 -9.288 26.930 1.00 76.88 176 ILE A N 1
ATOM 1390 C CA . ILE A 1 176 ? -19.082 -9.837 28.054 1.00 76.88 176 ILE A CA 1
ATOM 1391 C C . ILE A 1 176 ? -19.574 -11.247 27.700 1.00 76.88 176 ILE A C 1
ATOM 1393 O O . ILE A 1 176 ? -20.347 -11.441 26.758 1.00 76.88 176 ILE A O 1
ATOM 1397 N N . LYS A 1 177 ? -19.158 -12.248 28.488 1.00 72.88 177 LYS A N 1
ATOM 1398 C CA . LYS A 1 177 ? -19.588 -13.645 28.319 1.00 72.88 177 LYS A CA 1
ATOM 1399 C C . LYS A 1 177 ? -21.081 -13.785 28.612 1.00 72.88 177 LYS A C 1
ATOM 1401 O O . LYS A 1 177 ? -21.519 -13.579 29.739 1.00 72.88 177 LYS A O 1
ATOM 1406 N N . LYS A 1 178 ? -21.849 -14.191 27.601 1.00 73.62 178 LYS A N 1
ATOM 1407 C CA . LYS A 1 178 ? -23.295 -14.424 27.707 1.00 73.62 178 LYS A CA 1
ATOM 1408 C C . LYS A 1 178 ? -23.574 -15.934 27.722 1.00 73.62 178 LYS A C 1
ATOM 1410 O O . LYS A 1 178 ? -23.056 -16.643 26.855 1.00 73.62 178 LYS A O 1
ATOM 1415 N N . PRO A 1 179 ? -24.369 -16.455 28.675 1.00 72.12 179 PRO A N 1
ATOM 1416 C CA . PRO A 1 179 ? -24.698 -17.877 28.719 1.00 72.12 179 PRO A CA 1
ATOM 1417 C C . PRO A 1 179 ? -25.425 -18.306 27.435 1.00 72.12 179 PRO A C 1
ATOM 1419 O O . PRO A 1 179 ? -26.326 -17.619 26.962 1.00 72.12 179 PRO A O 1
ATOM 1422 N N . GLY A 1 180 ? -25.004 -19.432 26.852 1.00 78.06 180 GLY A N 1
ATOM 1423 C CA . GLY A 1 180 ? -25.538 -19.958 25.587 1.00 78.06 180 GLY A CA 1
ATOM 1424 C C . GLY A 1 180 ? -24.922 -19.371 24.308 1.00 78.06 180 GLY A C 1
ATOM 1425 O O . GLY A 1 180 ? -25.252 -19.840 23.220 1.00 78.06 180 GLY A O 1
ATOM 1426 N N . VAL A 1 181 ? -24.014 -18.392 24.406 1.00 78.50 181 VAL A N 1
ATOM 1427 C CA . VAL A 1 181 ? -23.307 -17.820 23.247 1.00 78.50 181 VAL A CA 1
ATOM 1428 C C . VAL A 1 181 ? -21.916 -18.447 23.110 1.00 78.50 181 VAL A C 1
ATOM 1430 O O . VAL A 1 181 ? -21.040 -18.231 23.945 1.00 78.50 181 VAL A O 1
ATOM 1433 N N . PHE A 1 182 ? -21.720 -19.224 22.039 1.00 78.56 182 PHE A N 1
ATOM 1434 C CA . PHE A 1 182 ? -20.481 -19.967 21.763 1.00 78.56 182 PHE A CA 1
ATOM 1435 C C . PHE A 1 182 ? -19.488 -19.256 20.850 1.00 78.56 182 PHE A C 1
ATOM 1437 O O . PHE A 1 182 ? -18.372 -19.742 20.756 1.00 78.56 182 PHE A O 1
ATOM 1444 N N . GLN A 1 183 ? -19.883 -18.194 20.149 1.00 83.19 183 GLN A N 1
ATOM 1445 C CA . GLN A 1 183 ? -19.009 -17.344 19.340 1.00 83.19 183 GLN A CA 1
ATOM 1446 C C . GLN A 1 183 ? -19.776 -16.061 19.006 1.00 83.19 183 GLN A C 1
ATOM 1448 O O . GLN A 1 183 ? -20.958 -16.095 18.665 1.00 83.19 183 GLN A O 1
ATOM 1453 N N . ASN A 1 184 ? -19.092 -14.932 19.082 1.00 85.94 184 ASN A N 1
ATOM 1454 C CA . ASN A 1 184 ? -19.541 -13.633 18.628 1.00 85.94 184 ASN A CA 1
ATOM 1455 C C . ASN A 1 184 ? -18.913 -13.341 17.261 1.00 85.94 184 ASN A C 1
ATOM 1457 O O . ASN A 1 184 ? -17.710 -13.517 17.077 1.00 85.94 184 ASN A O 1
ATOM 1461 N N . LEU A 1 185 ? -19.717 -12.869 16.312 1.00 89.06 185 LEU A N 1
ATOM 1462 C CA . LEU A 1 185 ? -19.256 -12.465 14.986 1.00 89.06 185 LEU A CA 1
ATOM 1463 C C . LEU A 1 185 ? -19.455 -10.959 14.824 1.00 89.06 185 LEU A C 1
ATOM 1465 O O . LEU A 1 185 ? -20.585 -10.471 14.895 1.00 89.06 185 LEU A O 1
ATOM 1469 N N . LEU A 1 186 ? -18.362 -10.229 14.618 1.00 88.62 186 LEU A N 1
ATOM 1470 C CA . LEU A 1 186 ? -18.369 -8.799 14.342 1.00 88.62 186 LEU A CA 1
ATOM 1471 C C . LEU A 1 186 ? -18.127 -8.569 12.852 1.00 88.62 186 LEU A C 1
ATOM 1473 O O . LEU A 1 186 ? -17.055 -8.884 12.342 1.00 88.62 186 LEU A O 1
ATOM 1477 N N . LEU A 1 187 ? -19.127 -8.003 12.176 1.00 92.06 187 LEU A N 1
ATOM 1478 C CA . LEU A 1 187 ? -19.064 -7.629 10.767 1.00 92.06 187 LEU A CA 1
ATOM 1479 C C . LEU A 1 187 ? -18.984 -6.106 10.655 1.00 92.06 187 LEU A C 1
ATOM 1481 O O . LEU A 1 187 ? -19.866 -5.418 11.173 1.00 92.06 187 LEU A O 1
ATOM 1485 N N . ILE A 1 188 ? -17.943 -5.585 10.005 1.00 90.81 188 ILE A N 1
ATOM 1486 C CA . ILE A 1 188 ? -17.739 -4.138 9.843 1.00 90.81 188 ILE A CA 1
ATOM 1487 C C . ILE A 1 188 ? -17.547 -3.808 8.366 1.00 90.81 188 ILE A C 1
ATOM 1489 O O . ILE A 1 188 ? -16.752 -4.436 7.675 1.00 90.81 188 ILE A O 1
ATOM 1493 N N . GLU A 1 189 ? -18.258 -2.798 7.886 1.00 92.31 189 GLU A N 1
ATOM 1494 C CA . GLU A 1 189 ? -18.018 -2.226 6.567 1.00 92.31 189 GLU A CA 1
ATOM 1495 C C . GLU A 1 189 ? -17.109 -1.004 6.714 1.00 92.31 189 GLU A C 1
ATOM 1497 O O . GLU A 1 189 ? -17.415 -0.116 7.510 1.00 92.31 189 GLU A O 1
ATOM 1502 N N . GLU A 1 190 ? -15.987 -0.993 5.991 1.00 91.31 190 GLU A N 1
ATOM 1503 C CA . GLU A 1 190 ? -15.042 0.131 5.892 1.00 91.31 190 GLU A CA 1
ATOM 1504 C C . GLU A 1 190 ? -14.711 0.808 7.244 1.00 91.31 190 GLU A C 1
ATOM 1506 O O . GLU A 1 190 ? -15.009 1.993 7.448 1.00 91.31 190 GLU A O 1
ATOM 1511 N N . PRO A 1 191 ? -14.075 0.093 8.200 1.00 89.31 191 PRO A N 1
ATOM 1512 C CA . PRO A 1 191 ? -13.711 0.662 9.502 1.00 89.31 191 PRO A CA 1
ATOM 1513 C C . PRO A 1 191 ? -12.804 1.902 9.400 1.00 89.31 191 PRO A C 1
ATOM 1515 O O . PRO A 1 191 ? -12.726 2.682 10.349 1.00 89.31 191 PRO A O 1
ATOM 1518 N N . GLU A 1 192 ? -12.124 2.100 8.268 1.00 89.50 192 GLU A N 1
ATOM 1519 C CA . GLU A 1 192 ? -11.283 3.255 7.947 1.00 89.50 192 GLU A CA 1
ATOM 1520 C C . GLU A 1 192 ? -12.049 4.540 7.586 1.00 89.50 192 GLU A C 1
ATOM 1522 O O . GLU A 1 192 ? -11.434 5.612 7.503 1.00 89.50 192 GLU A O 1
ATOM 1527 N N . ALA A 1 193 ? -13.357 4.457 7.326 1.00 86.19 193 ALA A N 1
ATOM 1528 C CA . ALA A 1 193 ? -14.116 5.566 6.765 1.00 86.19 193 ALA A CA 1
ATOM 1529 C C . ALA A 1 193 ? -14.052 6.811 7.667 1.00 86.19 193 ALA A C 1
ATOM 1531 O O . ALA A 1 193 ? -14.309 6.762 8.874 1.00 86.19 193 ALA A O 1
ATOM 1532 N N . HIS A 1 194 ? -13.711 7.954 7.064 1.00 83.75 194 HIS A N 1
ATOM 1533 C CA . HIS A 1 194 ? -13.546 9.247 7.742 1.00 83.75 194 HIS A CA 1
ATOM 1534 C C . HIS A 1 194 ? -12.477 9.278 8.855 1.00 83.75 194 HIS A C 1
ATOM 1536 O O . HIS A 1 194 ? -12.498 10.183 9.697 1.00 83.75 194 HIS A O 1
ATOM 1542 N N . LEU A 1 195 ? -11.532 8.329 8.862 1.00 84.94 195 LEU A N 1
ATOM 1543 C CA . LEU A 1 195 ? -10.391 8.316 9.776 1.00 84.94 195 LEU A CA 1
ATOM 1544 C C . LEU A 1 195 ? -9.113 8.817 9.106 1.00 84.94 195 LEU A C 1
ATOM 1546 O O . LEU A 1 195 ? -8.784 8.459 7.975 1.00 84.94 195 LEU A O 1
ATOM 1550 N N . HIS A 1 196 ? -8.339 9.588 9.867 1.00 85.00 196 HIS A N 1
ATOM 1551 C CA . HIS A 1 196 ? -6.955 9.901 9.529 1.00 85.00 196 HIS A CA 1
ATOM 1552 C C . HIS A 1 196 ? -6.127 8.600 9.415 1.00 85.00 196 HIS A C 1
ATOM 1554 O O . HIS A 1 196 ? -6.331 7.713 10.247 1.00 85.00 196 HIS A O 1
ATOM 1560 N N . PRO A 1 197 ? -5.159 8.475 8.482 1.00 83.00 197 PRO A N 1
ATOM 1561 C CA . PRO A 1 197 ? -4.378 7.244 8.288 1.00 83.00 197 PRO A CA 1
ATOM 1562 C C . PRO A 1 197 ? -3.768 6.665 9.573 1.00 83.00 197 PRO A C 1
ATOM 1564 O O . PRO A 1 197 ? -3.838 5.464 9.811 1.00 83.00 197 PRO A O 1
ATOM 1567 N N . GLN A 1 198 ? -3.263 7.523 10.467 1.00 83.25 198 GLN A N 1
ATOM 1568 C CA . GLN A 1 198 ? -2.722 7.077 11.757 1.00 83.25 198 GLN A CA 1
ATOM 1569 C C . GLN A 1 198 ? -3.777 6.419 12.665 1.00 83.25 198 GLN A C 1
ATOM 1571 O O . GLN A 1 198 ? -3.466 5.491 13.405 1.00 83.25 198 GLN A O 1
ATOM 1576 N N . LEU A 1 199 ? -5.030 6.886 12.615 1.00 83.00 199 LEU A N 1
ATOM 1577 C CA . LEU A 1 199 ? -6.132 6.269 13.355 1.00 83.00 199 LEU A CA 1
ATOM 1578 C C . LEU A 1 199 ? -6.566 4.950 12.709 1.00 83.00 199 LEU A C 1
ATOM 1580 O O . LEU A 1 199 ? -6.933 4.037 13.439 1.00 83.00 199 LEU A O 1
ATOM 1584 N N . GLN A 1 200 ? -6.481 4.820 11.379 1.00 87.75 200 GLN A N 1
ATOM 1585 C CA . GLN A 1 200 ? -6.746 3.550 10.687 1.00 87.75 200 GLN A CA 1
ATOM 1586 C C . GLN A 1 200 ? -5.805 2.451 11.195 1.00 87.75 200 GLN A C 1
ATOM 1588 O O . GLN A 1 200 ? -6.250 1.346 11.487 1.00 87.75 200 GLN A O 1
ATOM 1593 N N . GLU A 1 201 ? -4.521 2.770 11.390 1.00 83.44 201 GLU A N 1
ATOM 1594 C CA . GLU A 1 201 ? -3.554 1.821 11.950 1.00 83.44 201 GLU A CA 1
ATOM 1595 C C . GLU A 1 201 ? -3.903 1.408 13.391 1.00 83.44 201 GLU A C 1
ATOM 1597 O O . GLU A 1 201 ? -3.794 0.234 13.744 1.00 83.44 201 GLU A O 1
ATOM 1602 N N . LEU A 1 202 ? -4.355 2.348 14.227 1.00 83.69 202 LEU A N 1
ATOM 1603 C CA . LEU A 1 202 ? -4.784 2.034 15.594 1.00 83.69 202 LEU A CA 1
ATOM 1604 C C . LEU A 1 202 ? -6.042 1.159 15.613 1.00 83.69 202 LEU A C 1
ATOM 1606 O O . LEU A 1 202 ? -6.096 0.199 16.379 1.00 83.69 202 LEU A O 1
ATOM 1610 N N . VAL A 1 203 ? -7.018 1.453 14.748 1.00 84.19 203 VAL A N 1
ATOM 1611 C CA . VAL A 1 203 ? -8.214 0.616 14.568 1.00 84.19 203 VAL A CA 1
ATOM 1612 C C . VAL A 1 203 ? -7.822 -0.786 14.132 1.00 84.19 203 VAL A C 1
ATOM 1614 O O . VAL A 1 203 ? -8.287 -1.751 14.726 1.00 84.19 203 VAL A O 1
ATOM 1617 N N . GLN A 1 204 ? -6.927 -0.907 13.152 1.00 86.25 204 GLN A N 1
ATOM 1618 C CA . GLN A 1 204 ? -6.454 -2.199 12.668 1.00 86.25 204 GLN A CA 1
ATOM 1619 C C . GLN A 1 204 ? -5.873 -3.054 13.792 1.00 86.25 204 GLN A C 1
ATOM 1621 O O . GLN A 1 204 ? -6.258 -4.211 13.948 1.00 86.25 204 GLN A O 1
ATOM 1626 N N . ARG A 1 205 ? -4.949 -2.483 14.576 1.00 85.06 205 ARG A N 1
ATOM 1627 C CA . ARG A 1 205 ? -4.317 -3.186 15.701 1.00 85.06 205 ARG A CA 1
ATOM 1628 C C . ARG A 1 205 ? -5.361 -3.615 16.723 1.00 85.06 205 ARG A C 1
ATOM 1630 O O . ARG A 1 205 ? -5.400 -4.773 17.107 1.00 85.06 205 ARG A O 1
ATOM 1637 N N . PHE A 1 206 ? -6.273 -2.714 17.072 1.00 84.00 206 PHE A N 1
ATOM 1638 C CA . PHE A 1 206 ? -7.351 -3.013 18.004 1.00 84.00 206 PHE A CA 1
ATOM 1639 C C . PHE A 1 206 ? -8.265 -4.156 17.522 1.00 84.00 206 PHE A C 1
ATOM 1641 O O . PHE A 1 206 ? -8.571 -5.066 18.294 1.00 84.00 206 PHE A O 1
ATOM 1648 N N . LEU A 1 207 ? -8.664 -4.160 16.245 1.00 85.81 207 LEU A N 1
ATOM 1649 C CA . LEU A 1 207 ? -9.482 -5.231 15.662 1.00 85.81 207 LEU A CA 1
ATOM 1650 C C . LEU A 1 207 ? -8.733 -6.571 15.621 1.00 85.81 207 LEU A C 1
ATOM 1652 O O . LEU A 1 207 ? -9.328 -7.613 15.897 1.00 85.81 207 LEU A O 1
ATOM 1656 N N . MET A 1 208 ? -7.430 -6.555 15.327 1.00 84.81 208 MET A N 1
ATOM 1657 C CA . MET A 1 208 ? -6.593 -7.756 15.393 1.00 84.81 208 MET A CA 1
ATOM 1658 C C . MET A 1 208 ? -6.474 -8.322 16.800 1.00 84.81 208 MET A C 1
ATOM 1660 O O . MET A 1 208 ? -6.630 -9.528 16.989 1.00 84.81 208 MET A O 1
ATOM 1664 N N . ASP A 1 209 ? -6.162 -7.464 17.770 1.00 83.56 209 ASP A N 1
ATOM 1665 C CA . ASP A 1 209 ? -5.944 -7.866 19.157 1.00 83.56 209 ASP A CA 1
ATOM 1666 C C . ASP A 1 209 ? -7.230 -8.458 19.738 1.00 83.56 209 ASP A C 1
ATOM 1668 O O . ASP A 1 209 ? -7.190 -9.486 20.412 1.00 83.56 209 ASP A O 1
ATOM 1672 N N . THR A 1 210 ? -8.381 -7.885 19.371 1.00 79.88 210 THR A N 1
ATOM 1673 C CA . THR A 1 210 ? -9.706 -8.431 19.697 1.00 79.88 210 THR A CA 1
ATOM 1674 C C . THR A 1 210 ? -9.880 -9.854 19.158 1.00 79.88 210 THR A C 1
ATOM 1676 O O . THR A 1 210 ? -10.329 -10.735 19.885 1.00 79.88 210 THR A O 1
ATOM 1679 N N . GLY A 1 211 ? -9.504 -10.103 17.898 1.00 74.69 211 GLY A N 1
ATOM 1680 C CA . GLY A 1 211 ? -9.625 -11.429 17.281 1.00 74.69 211 GLY A CA 1
ATOM 1681 C C . GLY A 1 211 ? -8.624 -12.466 17.808 1.00 74.69 211 GLY A C 1
ATOM 1682 O O . GLY A 1 211 ? -8.892 -13.664 17.742 1.00 74.69 211 GLY A O 1
ATOM 1683 N N . LYS A 1 212 ? -7.470 -12.030 18.334 1.00 73.75 212 LYS A N 1
ATOM 1684 C CA . LYS A 1 212 ? -6.414 -12.911 18.872 1.00 73.75 212 LYS A CA 1
ATOM 1685 C C . LYS A 1 212 ? -6.532 -13.158 20.379 1.00 73.75 212 LYS A C 1
ATOM 1687 O O . LYS A 1 212 ? -6.045 -14.178 20.861 1.00 73.75 212 LYS A O 1
ATOM 1692 N N . GLY A 1 213 ? -7.152 -12.244 21.124 1.00 62.00 213 GLY A N 1
ATOM 1693 C CA . GLY A 1 213 ? -7.094 -12.151 22.589 1.00 62.00 213 GLY A CA 1
ATOM 1694 C C . GLY A 1 213 ? -7.842 -13.223 23.391 1.00 62.00 213 GLY A C 1
ATOM 1695 O O . GLY A 1 213 ? -8.035 -13.043 24.590 1.00 62.00 213 GLY A O 1
ATOM 1696 N N . GLY A 1 214 ? -8.289 -14.323 22.779 1.00 56.94 214 GLY A N 1
ATOM 1697 C CA . GLY A 1 214 ? -9.031 -15.386 23.473 1.00 56.94 214 GLY A CA 1
ATOM 1698 C C . GLY A 1 214 ? -10.458 -15.002 23.881 1.00 56.94 214 GLY A C 1
ATOM 1699 O O . GLY A 1 214 ? -11.175 -15.815 24.471 1.00 56.94 214 GLY A O 1
ATOM 1700 N N . GLU A 1 215 ? -10.897 -13.787 23.546 1.00 62.03 215 GLU A N 1
ATOM 1701 C CA . GLU A 1 215 ? -12.311 -13.457 23.504 1.00 62.03 215 GLU A CA 1
ATOM 1702 C C . GLU A 1 215 ? -12.941 -14.216 22.344 1.00 62.03 215 GLU A C 1
ATOM 1704 O O . GLU A 1 215 ? -12.343 -14.416 21.289 1.00 62.03 215 GLU A O 1
ATOM 1709 N N . ASN A 1 216 ? -14.159 -14.687 22.555 1.00 75.19 216 ASN A N 1
ATOM 1710 C CA . ASN A 1 216 ? -14.861 -15.537 21.615 1.00 75.19 216 ASN A CA 1
ATOM 1711 C C . ASN A 1 216 ? -15.420 -14.710 20.444 1.00 75.19 216 ASN A C 1
ATOM 1713 O O . ASN A 1 216 ? -16.609 -14.779 20.158 1.00 75.19 216 ASN A O 1
ATOM 1717 N N . ILE A 1 217 ? -14.604 -13.837 19.847 1.00 86.12 217 ILE A N 1
ATOM 1718 C CA . ILE A 1 217 ? -14.996 -12.815 18.878 1.00 86.12 217 ILE A CA 1
ATOM 1719 C C . ILE A 1 217 ? -14.223 -13.043 17.582 1.00 86.12 217 ILE A C 1
ATOM 1721 O O . ILE A 1 217 ? -13.004 -12.920 17.533 1.00 86.12 217 ILE A O 1
ATOM 1725 N N . GLN A 1 218 ? -14.950 -13.341 16.511 1.00 88.06 218 GLN A N 1
ATOM 1726 C CA . GLN A 1 218 ? -14.417 -13.341 15.155 1.00 88.06 218 GLN A CA 1
ATOM 1727 C C . GLN A 1 218 ? -14.739 -11.995 14.509 1.00 88.06 218 GLN A C 1
ATOM 1729 O O . GLN A 1 218 ? -15.897 -11.578 14.500 1.00 88.06 218 GLN A O 1
ATOM 1734 N N . VAL A 1 219 ? -13.731 -11.328 13.952 1.00 89.94 219 VAL A N 1
ATOM 1735 C CA . VAL A 1 219 ? -13.902 -10.054 13.245 1.00 89.94 219 VAL A CA 1
ATOM 1736 C C . VAL A 1 219 ? -13.749 -10.290 11.747 1.00 89.94 219 VAL A C 1
ATOM 1738 O O . VAL A 1 219 ? -12.749 -10.848 11.303 1.00 89.94 219 VAL A O 1
ATOM 1741 N N . ILE A 1 220 ? -14.735 -9.852 10.968 1.00 92.25 220 ILE A N 1
ATOM 1742 C CA . ILE A 1 220 ? -14.681 -9.820 9.506 1.00 92.25 220 ILE A CA 1
ATOM 1743 C C . ILE A 1 220 ? -15.025 -8.402 9.077 1.00 92.25 220 ILE A C 1
ATOM 1745 O O . ILE A 1 220 ? -16.031 -7.841 9.510 1.00 92.25 220 ILE A O 1
ATOM 1749 N N . TYR A 1 221 ? -14.203 -7.816 8.218 1.00 92.44 221 TYR A N 1
ATOM 1750 C CA . TYR A 1 221 ? -14.477 -6.488 7.700 1.00 92.44 221 TYR A CA 1
ATOM 1751 C C . TYR A 1 221 ? -14.108 -6.359 6.230 1.00 92.44 221 TYR A C 1
ATOM 1753 O O . TYR A 1 221 ? -13.245 -7.077 5.722 1.00 92.44 221 TYR A O 1
ATOM 1761 N N . THR A 1 222 ? -14.793 -5.449 5.544 1.00 94.44 222 THR A N 1
ATOM 1762 C CA . THR A 1 222 ? -14.436 -5.013 4.193 1.00 94.44 222 THR A CA 1
ATOM 1763 C C . THR A 1 222 ? -13.591 -3.752 4.282 1.00 94.44 222 THR A C 1
ATOM 1765 O O . THR A 1 222 ? -13.765 -2.943 5.192 1.00 94.44 222 THR A O 1
ATOM 1768 N N . SER A 1 223 ? -12.650 -3.587 3.357 1.00 92.31 223 SER A N 1
ATOM 1769 C CA . SER A 1 223 ? -11.799 -2.402 3.315 1.00 92.31 223 SER A CA 1
ATOM 1770 C C . SER A 1 223 ? -11.354 -2.089 1.891 1.00 92.31 223 SER A C 1
ATOM 1772 O O . SER A 1 223 ? -11.079 -2.994 1.099 1.00 92.31 223 SER A O 1
ATOM 1774 N N . HIS A 1 224 ? -11.238 -0.794 1.609 1.00 90.81 224 HIS A N 1
ATOM 1775 C CA . HIS A 1 224 ? -10.587 -0.246 0.420 1.00 90.81 224 HIS A CA 1
ATOM 1776 C C . HIS A 1 224 ? -9.243 0.426 0.752 1.00 90.81 224 HIS A C 1
ATOM 1778 O O . HIS A 1 224 ? -8.650 1.086 -0.100 1.00 90.81 224 HIS A O 1
ATOM 1784 N N . SER A 1 225 ? -8.752 0.279 1.987 1.00 90.50 225 SER A N 1
ATOM 1785 C CA . SER A 1 225 ? -7.544 0.932 2.485 1.00 90.50 225 SER A CA 1
ATOM 1786 C C . SER A 1 225 ? -6.302 0.044 2.338 1.00 90.50 225 SER A C 1
ATOM 1788 O O . SER A 1 225 ? -6.173 -0.971 3.033 1.00 90.50 225 SER A O 1
ATOM 1790 N N . PRO A 1 226 ? -5.304 0.466 1.537 1.00 89.81 226 PRO A N 1
ATOM 1791 C CA . PRO A 1 226 ? -3.996 -0.186 1.503 1.00 89.81 226 PRO A CA 1
ATOM 1792 C C . PRO A 1 226 ? -3.288 -0.156 2.861 1.00 89.81 226 PRO A C 1
ATOM 1794 O O . PRO A 1 226 ? -2.511 -1.058 3.170 1.00 89.81 226 PRO A O 1
ATOM 1797 N N . THR A 1 227 ? -3.588 0.842 3.701 1.00 88.75 227 THR A N 1
ATOM 1798 C CA . THR A 1 227 ? -3.048 0.948 5.061 1.00 88.75 227 THR A CA 1
ATOM 1799 C C . THR A 1 227 ? -3.453 -0.255 5.907 1.00 88.75 227 THR A C 1
ATOM 1801 O O . THR A 1 227 ? -2.594 -0.856 6.551 1.00 88.75 227 THR A O 1
ATOM 1804 N N . LEU A 1 228 ? -4.731 -0.650 5.868 1.00 88.25 228 LEU A N 1
ATOM 1805 C CA . LEU A 1 228 ? -5.224 -1.800 6.633 1.00 88.25 228 LEU A CA 1
ATOM 1806 C C . LEU A 1 228 ? -4.645 -3.112 6.090 1.00 88.25 228 LEU A C 1
ATOM 1808 O O . LEU A 1 228 ? -4.137 -3.926 6.863 1.00 88.25 228 LEU A O 1
ATOM 1812 N N . VAL A 1 229 ? -4.632 -3.283 4.763 1.00 88.62 229 VAL A N 1
ATOM 1813 C CA . VAL A 1 229 ? -4.106 -4.498 4.113 1.00 88.62 229 VAL A CA 1
ATOM 1814 C C . VAL A 1 229 ? -2.616 -4.707 4.402 1.00 88.62 229 VAL A C 1
ATOM 1816 O O . VAL A 1 229 ? -2.214 -5.824 4.717 1.00 88.62 229 VAL A O 1
ATOM 1819 N N . SER A 1 230 ? -1.808 -3.641 4.405 1.00 86.81 230 SER A N 1
ATOM 1820 C CA . SER A 1 230 ? -0.370 -3.726 4.722 1.00 86.81 230 SER A CA 1
ATOM 1821 C C . SER A 1 230 ? -0.069 -4.207 6.149 1.00 86.81 230 SER A C 1
ATOM 1823 O O . SER A 1 230 ? 1.060 -4.574 6.465 1.00 86.81 230 SER A O 1
ATOM 1825 N N . LYS A 1 231 ? -1.071 -4.189 7.038 1.00 84.94 231 LYS A N 1
ATOM 1826 C CA . LYS A 1 231 ? -0.926 -4.561 8.447 1.00 84.94 231 LYS A CA 1
ATOM 1827 C C . LYS A 1 231 ? -1.689 -5.822 8.823 1.00 84.94 231 LYS A C 1
ATOM 1829 O O . LYS A 1 231 ? -1.296 -6.431 9.808 1.00 84.94 231 LYS A O 1
ATOM 1834 N N . VAL A 1 232 ? -2.729 -6.217 8.074 1.00 85.56 232 VAL A N 1
ATOM 1835 C CA . VAL A 1 232 ? -3.622 -7.346 8.415 1.00 85.56 232 VAL A CA 1
ATOM 1836 C C . VAL A 1 232 ? -2.929 -8.723 8.422 1.00 85.56 232 VAL A C 1
ATOM 1838 O O . VAL A 1 232 ? -3.367 -9.647 9.109 1.00 85.56 232 VAL A O 1
ATOM 1841 N N . GLY A 1 233 ? -1.804 -8.837 7.713 1.00 86.56 233 GLY A N 1
ATOM 1842 C CA . GLY A 1 233 ? -1.136 -10.108 7.441 1.00 86.56 233 GLY A CA 1
ATOM 1843 C C . GLY A 1 233 ? -1.819 -10.838 6.285 1.00 86.56 233 GLY A C 1
ATOM 1844 O O . GLY A 1 233 ? -3.044 -10.870 6.187 1.00 86.56 233 GLY A O 1
ATOM 1845 N N . ILE A 1 234 ? -1.027 -11.413 5.383 1.00 86.38 234 ILE A N 1
ATOM 1846 C CA . ILE A 1 234 ? -1.503 -11.930 4.085 1.00 86.38 234 ILE A CA 1
ATOM 1847 C C . ILE A 1 234 ? -2.526 -13.055 4.266 1.00 86.38 234 ILE A C 1
ATOM 1849 O O . ILE A 1 234 ? -3.507 -13.132 3.537 1.00 86.38 234 ILE A O 1
ATOM 1853 N N . GLU A 1 235 ? -2.335 -13.895 5.278 1.00 87.44 235 GLU A N 1
ATOM 1854 C CA . GLU A 1 235 ? -3.231 -15.004 5.623 1.00 87.44 235 GLU A CA 1
ATOM 1855 C C . GLU A 1 235 ? -4.661 -14.571 5.983 1.00 87.44 235 GLU A C 1
ATOM 1857 O O . GLU A 1 235 ? -5.599 -15.349 5.823 1.00 87.44 235 GLU A O 1
ATOM 1862 N N . ASN A 1 236 ? -4.837 -13.317 6.402 1.00 89.69 236 ASN A N 1
ATOM 1863 C CA . ASN A 1 236 ? -6.125 -12.753 6.795 1.00 89.69 236 ASN A CA 1
ATOM 1864 C C . ASN A 1 236 ? -6.790 -11.948 5.662 1.00 89.69 236 ASN A C 1
ATOM 1866 O O . ASN A 1 236 ? -7.829 -11.323 5.878 1.00 89.69 236 ASN A O 1
ATOM 1870 N N . VAL A 1 237 ? -6.207 -11.940 4.456 1.00 91.25 237 VAL A N 1
ATOM 1871 C CA . VAL A 1 237 ? -6.729 -11.196 3.302 1.00 91.25 237 VAL A CA 1
ATOM 1872 C C . VAL A 1 237 ? -7.499 -12.120 2.365 1.00 91.25 237 VAL A C 1
ATOM 1874 O O . VAL A 1 237 ? -6.960 -13.077 1.807 1.00 91.25 237 VAL A O 1
ATOM 1877 N N . ASN A 1 238 ? -8.754 -11.754 2.108 1.00 92.06 238 ASN A N 1
ATOM 1878 C CA . ASN A 1 238 ? -9.560 -12.317 1.031 1.00 92.06 238 ASN A CA 1
ATOM 1879 C C . ASN A 1 238 ? -9.754 -11.253 -0.050 1.00 92.06 238 ASN A C 1
ATOM 1881 O O . ASN A 1 238 ? -10.499 -10.293 0.145 1.00 92.06 238 ASN A O 1
ATOM 1885 N N . LEU A 1 239 ? -9.089 -11.419 -1.193 1.00 90.56 239 LEU A N 1
ATOM 1886 C CA . LEU A 1 239 ? -9.180 -10.474 -2.300 1.00 90.56 239 LEU A CA 1
ATOM 1887 C C . LEU A 1 239 ? -10.461 -10.722 -3.101 1.00 90.56 239 LEU A C 1
ATOM 1889 O O . LEU A 1 239 ? -10.654 -11.808 -3.648 1.00 90.56 239 LEU A O 1
ATOM 1893 N N . LEU A 1 240 ? -11.324 -9.713 -3.200 1.00 89.69 240 LEU A N 1
ATOM 1894 C CA . LEU A 1 240 ? -12.496 -9.731 -4.076 1.00 89.69 240 LEU A CA 1
ATOM 1895 C C . LEU A 1 240 ? -12.176 -8.990 -5.373 1.00 89.69 240 LEU A C 1
ATOM 1897 O O . LEU A 1 240 ? -11.714 -7.853 -5.336 1.00 89.69 240 LEU A O 1
ATOM 1901 N N . TYR A 1 241 ? -12.423 -9.625 -6.516 1.00 85.06 241 TYR A N 1
ATOM 1902 C CA . TYR A 1 241 ? -12.093 -9.064 -7.828 1.00 85.06 241 TYR A CA 1
ATOM 1903 C C . TYR A 1 241 ? -13.097 -9.501 -8.900 1.00 85.06 241 TYR A C 1
ATOM 1905 O O . TYR A 1 241 ? -13.829 -10.477 -8.731 1.00 85.06 241 TYR A O 1
ATOM 1913 N N . GLU A 1 242 ? -13.156 -8.761 -10.005 1.00 82.31 242 GLU A N 1
ATOM 1914 C CA . GLU A 1 242 ? -14.022 -9.058 -11.149 1.00 82.31 242 GLU A CA 1
ATOM 1915 C C . GLU A 1 242 ? -13.184 -9.580 -12.320 1.00 82.31 242 GLU A C 1
ATOM 1917 O O . GLU A 1 242 ? -12.199 -8.956 -12.712 1.00 82.31 242 GLU A O 1
ATOM 1922 N N . VAL A 1 243 ? -13.598 -10.709 -12.897 1.00 78.00 243 VAL A N 1
ATOM 1923 C CA . VAL A 1 243 ? -13.052 -11.261 -14.145 1.00 78.00 243 VAL A CA 1
ATOM 1924 C C . VAL A 1 243 ? -14.215 -11.575 -15.067 1.00 78.00 243 VAL A C 1
ATOM 1926 O O . VAL A 1 243 ? -15.111 -12.319 -14.675 1.00 78.00 243 VAL A O 1
ATOM 1929 N N . ASN A 1 244 ? -14.216 -11.028 -16.285 1.00 79.69 244 ASN A N 1
ATOM 1930 C CA . ASN A 1 244 ? -15.271 -11.268 -17.279 1.00 79.69 244 ASN A CA 1
ATOM 1931 C C . ASN A 1 244 ? -16.692 -11.071 -16.710 1.00 79.69 244 ASN A C 1
ATOM 1933 O O . ASN A 1 244 ? -17.570 -11.911 -16.901 1.00 79.69 244 ASN A O 1
ATOM 1937 N N . HIS A 1 245 ? -16.905 -9.984 -15.957 1.00 82.56 245 HIS A N 1
ATOM 1938 C CA . HIS A 1 245 ? -18.168 -9.666 -15.271 1.00 82.56 245 HIS A CA 1
ATOM 1939 C C . HIS A 1 245 ? -18.605 -10.644 -14.174 1.00 82.56 245 HIS A C 1
ATOM 1941 O O . HIS A 1 245 ? -19.716 -10.547 -13.650 1.00 82.56 245 HIS A O 1
ATOM 1947 N N . GLN A 1 246 ? -17.723 -11.558 -13.770 1.00 84.25 246 GLN A N 1
ATOM 1948 C CA . GLN A 1 246 ? -17.943 -12.473 -12.659 1.00 84.25 246 GLN A CA 1
ATOM 1949 C C . GLN A 1 246 ? -17.120 -12.037 -11.452 1.00 84.25 246 GLN A C 1
ATOM 1951 O O . GLN A 1 246 ? -15.905 -11.855 -11.535 1.00 84.25 246 GLN A O 1
ATOM 1956 N N . LYS A 1 247 ? -17.789 -11.909 -10.306 1.00 87.38 247 LYS A N 1
ATOM 1957 C CA . LYS A 1 247 ? -17.132 -11.646 -9.025 1.00 87.38 247 LYS A CA 1
ATOM 1958 C C . LYS A 1 247 ? -16.482 -12.934 -8.531 1.00 87.38 247 LYS A C 1
ATOM 1960 O O . LYS A 1 247 ? -17.149 -13.961 -8.415 1.00 87.38 247 LYS A O 1
ATOM 1965 N N . ARG A 1 248 ? -15.190 -12.871 -8.236 1.00 86.25 248 ARG A N 1
ATOM 1966 C CA . ARG A 1 248 ? -14.392 -13.965 -7.684 1.00 86.25 248 ARG A CA 1
ATOM 1967 C C . ARG A 1 248 ? -13.781 -13.537 -6.355 1.00 86.25 248 ARG A C 1
ATOM 1969 O O . ARG A 1 248 ? -13.637 -12.350 -6.070 1.00 86.25 248 ARG A O 1
ATOM 1976 N N . SER A 1 249 ? -13.431 -14.530 -5.547 1.00 87.56 249 SER A N 1
ATOM 1977 C CA . SER A 1 249 ? -12.702 -14.349 -4.298 1.00 87.56 249 SER A CA 1
ATOM 1978 C C . SER A 1 249 ? -11.432 -15.185 -4.340 1.00 87.56 249 SER A C 1
ATOM 1980 O O . SER A 1 249 ? -11.471 -16.346 -4.750 1.00 87.56 249 SER A O 1
ATOM 1982 N N . LEU A 1 250 ? -10.314 -14.587 -3.943 1.00 87.19 250 LEU A N 1
ATOM 1983 C CA . LEU A 1 250 ? -9.040 -15.261 -3.744 1.00 87.19 250 LEU A CA 1
ATOM 1984 C C . LEU A 1 250 ? -8.617 -15.077 -2.281 1.00 87.19 250 LEU A C 1
ATOM 1986 O O . LEU A 1 250 ? -8.097 -14.017 -1.925 1.00 87.19 250 LEU A O 1
ATOM 1990 N N . PRO A 1 251 ? -8.816 -16.096 -1.431 1.00 89.94 251 PRO A N 1
ATOM 1991 C CA . PRO A 1 251 ? -8.181 -16.149 -0.124 1.00 89.94 251 PRO A CA 1
ATOM 1992 C C . PRO A 1 251 ? -6.670 -16.247 -0.309 1.00 89.94 251 PRO A C 1
ATOM 1994 O O . PRO A 1 251 ? -6.184 -17.252 -0.840 1.00 89.94 251 PRO A O 1
ATOM 1997 N N . LEU A 1 252 ? -5.911 -15.236 0.119 1.00 88.06 252 LEU A N 1
ATOM 1998 C CA . LEU A 1 252 ? -4.459 -15.238 -0.083 1.00 88.06 252 LEU A CA 1
ATOM 1999 C C . LEU A 1 252 ? -3.778 -16.363 0.712 1.00 88.06 252 LEU A C 1
ATOM 2001 O O . LEU A 1 252 ? -2.754 -16.881 0.279 1.00 88.06 252 LEU A O 1
ATOM 2005 N N . ALA A 1 253 ? -4.400 -16.847 1.790 1.00 87.06 253 ALA A N 1
ATOM 2006 C CA . ALA A 1 253 ? -3.970 -18.049 2.507 1.00 87.06 253 ALA A CA 1
ATOM 2007 C C . ALA A 1 253 ? -3.991 -19.340 1.657 1.00 87.06 253 ALA A C 1
ATOM 2009 O O . ALA A 1 253 ? -3.283 -20.290 1.975 1.00 87.06 253 ALA A O 1
ATOM 2010 N N . SER A 1 254 ? -4.793 -19.391 0.585 1.00 85.81 254 SER A N 1
ATOM 2011 C CA . SER A 1 254 ? -4.945 -20.564 -0.301 1.00 85.81 254 SER A CA 1
ATOM 2012 C C . SER A 1 254 ? -4.048 -20.530 -1.549 1.00 85.81 254 SER A C 1
ATOM 2014 O O . SER A 1 254 ? -4.195 -21.338 -2.472 1.00 85.81 254 SER A O 1
ATOM 2016 N N . THR A 1 255 ? -3.148 -19.552 -1.614 1.00 85.75 255 THR A N 1
ATOM 2017 C CA . THR A 1 255 ? -2.209 -19.369 -2.726 1.00 85.75 255 THR A CA 1
ATOM 2018 C C . THR A 1 255 ? -0.996 -20.292 -2.575 1.00 85.75 255 THR A C 1
ATOM 2020 O O . THR A 1 255 ? -0.840 -20.982 -1.568 1.00 85.75 255 THR A O 1
ATOM 2023 N N . LYS A 1 256 ? -0.113 -20.334 -3.576 1.00 84.81 256 LYS A N 1
ATOM 2024 C CA . LYS A 1 256 ? 1.112 -21.156 -3.556 1.00 84.81 256 LYS A CA 1
ATOM 2025 C C . LYS A 1 256 ? 2.227 -20.570 -2.672 1.00 84.81 256 LYS A C 1
ATOM 2027 O O . LYS A 1 256 ? 3.396 -20.851 -2.914 1.00 84.81 256 LYS A O 1
ATOM 2032 N N . LEU A 1 257 ? 1.886 -19.744 -1.684 1.00 86.44 257 LEU A N 1
ATOM 2033 C CA . LEU A 1 257 ? 2.855 -19.130 -0.782 1.00 86.44 257 LEU A CA 1
ATOM 2034 C C . LEU A 1 257 ? 3.477 -20.166 0.156 1.00 86.44 257 LEU A C 1
ATOM 2036 O O . LEU A 1 257 ? 2.787 -20.787 0.968 1.00 86.44 257 LEU A O 1
ATOM 2040 N N . GLU A 1 258 ? 4.797 -20.290 0.082 1.00 88.38 258 GLU A N 1
ATOM 2041 C CA . GLU A 1 258 ? 5.603 -20.974 1.091 1.00 88.38 258 GLU A CA 1
ATOM 2042 C C . GLU A 1 258 ? 5.801 -20.060 2.316 1.00 88.38 258 GLU A C 1
ATOM 2044 O O . GLU A 1 258 ? 5.651 -18.840 2.234 1.00 88.38 258 GLU A O 1
ATOM 2049 N N . ASP A 1 259 ? 6.182 -20.612 3.470 1.00 87.25 259 ASP A N 1
ATOM 2050 C CA . ASP A 1 259 ? 6.406 -19.795 4.676 1.00 87.25 259 ASP A CA 1
ATOM 2051 C C . ASP A 1 259 ? 7.553 -18.780 4.502 1.00 87.25 259 ASP A C 1
ATOM 2053 O O . ASP A 1 259 ? 7.517 -17.683 5.060 1.00 87.25 259 ASP A O 1
ATOM 2057 N N . SER A 1 260 ? 8.539 -19.107 3.661 1.00 88.25 260 SER A N 1
ATOM 2058 C CA . SER A 1 260 ? 9.595 -18.186 3.228 1.00 88.25 260 SER A CA 1
ATOM 2059 C C . SER A 1 260 ? 9.044 -17.016 2.402 1.00 88.25 260 SER A C 1
ATOM 2061 O O . SER A 1 260 ? 9.445 -15.871 2.629 1.00 88.25 260 SER A O 1
ATOM 2063 N N . ASP A 1 261 ? 8.098 -17.279 1.494 1.00 87.69 261 ASP A N 1
ATOM 2064 C CA . ASP A 1 261 ? 7.433 -16.253 0.686 1.00 87.69 261 ASP A CA 1
ATOM 2065 C C . ASP A 1 261 ? 6.594 -15.327 1.575 1.00 87.69 261 ASP A C 1
ATOM 2067 O O . ASP A 1 261 ? 6.658 -14.106 1.424 1.00 87.69 261 ASP A O 1
ATOM 2071 N N . LYS A 1 262 ? 5.855 -15.885 2.545 1.00 86.62 262 LYS A N 1
ATOM 2072 C CA . LYS A 1 262 ? 5.068 -15.101 3.515 1.00 86.62 262 LYS A CA 1
ATOM 2073 C C . LYS A 1 262 ? 5.961 -14.164 4.319 1.00 86.62 262 LYS A C 1
ATOM 2075 O O . LYS A 1 262 ? 5.718 -12.962 4.339 1.00 86.62 262 LYS A O 1
ATOM 2080 N N . ALA A 1 263 ? 7.038 -14.688 4.907 1.00 87.25 263 ALA A N 1
ATOM 2081 C CA . ALA A 1 263 ? 7.973 -13.889 5.698 1.00 87.25 263 ALA A CA 1
ATOM 2082 C C . ALA A 1 263 ? 8.666 -12.790 4.870 1.00 87.25 263 ALA A C 1
ATOM 2084 O O . ALA A 1 263 ? 9.016 -11.734 5.408 1.00 87.25 263 ALA A O 1
ATOM 2085 N N . TYR A 1 264 ? 8.884 -13.027 3.572 1.00 87.62 264 TYR A N 1
ATOM 2086 C CA . TYR A 1 264 ? 9.383 -12.009 2.649 1.00 87.62 264 TYR A CA 1
ATOM 2087 C C . TYR A 1 264 ? 8.326 -10.928 2.390 1.00 87.62 264 TYR A C 1
ATOM 2089 O O . TYR A 1 264 ? 8.600 -9.739 2.564 1.00 87.62 264 TYR A O 1
ATOM 2097 N N . LEU A 1 265 ? 7.111 -11.332 2.016 1.00 87.38 265 LEU A N 1
ATOM 2098 C CA . LEU A 1 265 ? 6.031 -10.414 1.669 1.00 87.38 265 LEU A CA 1
ATOM 2099 C C . LEU A 1 265 ? 5.553 -9.591 2.872 1.00 87.38 265 LEU A C 1
ATOM 2101 O O . LEU A 1 265 ? 5.295 -8.409 2.705 1.00 87.38 265 LEU A O 1
ATOM 2105 N N . GLU A 1 266 ? 5.507 -10.138 4.087 1.00 85.12 266 GLU A N 1
ATOM 2106 C CA . GLU A 1 266 ? 5.145 -9.376 5.296 1.00 85.12 266 GLU A CA 1
ATOM 2107 C C . GLU A 1 266 ? 6.106 -8.218 5.590 1.00 85.12 266 GLU A C 1
ATOM 2109 O O . GLU A 1 266 ? 5.693 -7.169 6.079 1.00 85.12 266 GLU A O 1
ATOM 2114 N N . LYS A 1 267 ? 7.394 -8.382 5.267 1.00 83.25 267 LYS A N 1
ATOM 2115 C CA . LYS A 1 267 ? 8.391 -7.307 5.389 1.00 83.25 267 LYS A CA 1
ATOM 2116 C C . LYS A 1 267 ? 8.318 -6.319 4.230 1.00 83.25 267 LYS A C 1
ATOM 2118 O O . LYS A 1 267 ? 8.745 -5.177 4.374 1.00 83.25 267 LYS A O 1
ATOM 2123 N N . TYR A 1 268 ? 7.836 -6.779 3.079 1.00 82.69 268 TYR A N 1
ATOM 2124 C CA . TYR A 1 268 ? 7.847 -6.027 1.834 1.00 82.69 268 TYR A CA 1
ATOM 2125 C C . TYR A 1 268 ? 6.562 -5.218 1.609 1.00 82.69 268 TYR A C 1
ATOM 2127 O O . TYR A 1 268 ? 6.644 -4.105 1.097 1.00 82.69 268 TYR A O 1
ATOM 2135 N N . LEU A 1 269 ? 5.389 -5.743 1.975 1.00 82.44 269 LEU A N 1
ATOM 2136 C CA . LEU A 1 269 ? 4.077 -5.128 1.750 1.00 82.44 269 LEU A CA 1
ATOM 2137 C C . LEU A 1 269 ? 3.887 -3.874 2.616 1.00 82.44 269 LEU A C 1
ATOM 2139 O O . LEU A 1 269 ? 3.278 -3.903 3.681 1.00 82.44 269 LEU A O 1
ATOM 2143 N N . ASP A 1 270 ? 4.389 -2.744 2.126 1.00 82.75 270 ASP A N 1
ATOM 2144 C CA . ASP A 1 270 ? 4.031 -1.414 2.614 1.00 82.75 270 ASP A CA 1
ATOM 2145 C C . ASP A 1 270 ? 2.723 -0.909 1.976 1.00 82.75 270 ASP A C 1
ATOM 2147 O O . ASP A 1 270 ? 2.108 -1.573 1.136 1.00 82.75 270 ASP A O 1
ATOM 2151 N N . VAL A 1 271 ? 2.274 0.277 2.398 1.00 78.56 271 VAL A N 1
ATOM 2152 C CA . VAL A 1 271 ? 1.039 0.908 1.902 1.00 78.56 271 VAL A CA 1
ATOM 2153 C C . VAL A 1 271 ? 1.072 1.072 0.381 1.00 78.56 271 VAL A C 1
ATOM 2155 O O . VAL A 1 271 ? 0.084 0.760 -0.276 1.00 78.56 271 VAL A O 1
ATOM 2158 N N . THR A 1 272 ? 2.202 1.512 -0.180 1.00 81.62 272 THR A N 1
ATOM 2159 C CA . THR A 1 272 ? 2.363 1.766 -1.619 1.00 81.62 272 THR A CA 1
ATOM 2160 C C . THR A 1 272 ? 2.256 0.473 -2.418 1.00 81.62 272 THR A C 1
ATOM 2162 O O . THR A 1 272 ? 1.489 0.395 -3.367 1.00 81.62 272 THR A O 1
ATOM 2165 N N . LYS A 1 273 ? 2.953 -0.587 -2.004 1.00 85.88 273 LYS A N 1
ATOM 2166 C CA . LYS A 1 273 ? 2.901 -1.885 -2.696 1.00 85.88 273 LYS A CA 1
ATOM 2167 C C . LYS A 1 273 ? 1.547 -2.560 -2.525 1.00 85.88 273 LYS A C 1
ATOM 2169 O O . LYS A 1 273 ? 1.065 -3.196 -3.452 1.00 85.88 273 LYS A O 1
ATOM 2174 N N . SER A 1 274 ? 0.896 -2.370 -1.378 1.00 88.88 274 SER A N 1
ATOM 2175 C CA . SER A 1 274 ? -0.451 -2.896 -1.127 1.00 88.88 274 SER A CA 1
ATOM 2176 C C . SER A 1 274 ? -1.524 -2.242 -2.008 1.00 88.88 274 SER A C 1
ATOM 2178 O O . SER A 1 274 ? -2.609 -2.806 -2.142 1.00 88.88 274 SER A O 1
ATOM 2180 N N . GLN A 1 275 ? -1.238 -1.109 -2.670 1.00 89.38 275 GLN A N 1
ATOM 2181 C CA . GLN A 1 275 ? -2.133 -0.543 -3.692 1.00 89.38 275 GLN A CA 1
ATOM 2182 C C . GLN A 1 275 ? -2.385 -1.522 -4.846 1.00 89.38 275 GLN A C 1
ATOM 2184 O O . GLN A 1 275 ? -3.463 -1.489 -5.438 1.00 89.38 275 GLN A O 1
ATOM 2189 N N . MET A 1 276 ? -1.465 -2.463 -5.097 1.00 90.94 276 MET A N 1
ATOM 2190 C CA . MET A 1 276 ? -1.625 -3.487 -6.134 1.00 90.94 276 MET A CA 1
ATOM 2191 C C . MET A 1 276 ? -2.880 -4.351 -5.945 1.00 90.94 276 MET A C 1
ATOM 2193 O O . MET A 1 276 ? -3.456 -4.805 -6.928 1.00 90.94 276 MET A O 1
ATOM 2197 N N . PHE A 1 277 ? -3.345 -4.543 -4.703 1.00 90.06 277 PHE A N 1
ATOM 2198 C CA . PHE A 1 277 ? -4.565 -5.306 -4.414 1.00 90.06 277 PHE A CA 1
ATOM 2199 C C . PHE A 1 277 ? -5.849 -4.576 -4.834 1.00 90.06 277 PHE A C 1
ATOM 2201 O O . PHE A 1 277 ? -6.899 -5.200 -4.941 1.00 90.06 277 PHE A O 1
ATOM 2208 N N . PHE A 1 278 ? -5.774 -3.270 -5.091 1.00 90.06 278 PHE A N 1
ATOM 2209 C CA . PHE A 1 278 ? -6.902 -2.443 -5.529 1.00 90.06 278 PHE A CA 1
ATOM 2210 C C . PHE A 1 278 ? -6.811 -2.053 -7.008 1.00 90.06 278 PHE A C 1
ATOM 2212 O O . PHE A 1 278 ? -7.725 -1.425 -7.546 1.00 90.06 278 PHE A O 1
ATOM 2219 N N . ALA A 1 279 ? -5.715 -2.420 -7.672 1.00 90.94 279 ALA A N 1
ATOM 2220 C CA . ALA A 1 279 ? -5.505 -2.154 -9.081 1.00 90.94 279 ALA A CA 1
ATOM 2221 C C . ALA A 1 279 ? -6.369 -3.076 -9.959 1.00 90.94 279 ALA A C 1
ATOM 2223 O O . ALA A 1 279 ? -6.774 -4.166 -9.555 1.00 90.94 279 ALA A O 1
ATOM 2224 N N . LYS A 1 280 ? -6.634 -2.655 -11.199 1.00 89.12 280 LY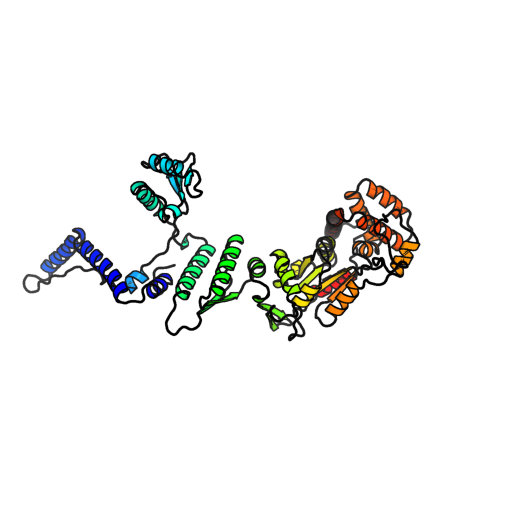S A N 1
ATOM 2225 C CA . LYS A 1 280 ? -7.210 -3.506 -12.256 1.00 89.12 280 LYS A CA 1
ATOM 2226 C C . LYS A 1 280 ? -6.150 -4.242 -13.070 1.00 89.12 280 LYS A C 1
ATOM 2228 O O . LYS A 1 280 ? -6.486 -5.196 -13.765 1.00 89.12 280 LYS A O 1
ATOM 2233 N N . GLY A 1 281 ? -4.897 -3.803 -12.985 1.00 91.44 281 GLY A N 1
ATOM 2234 C CA . GLY A 1 281 ? -3.740 -4.493 -13.536 1.00 91.44 281 GLY A CA 1
ATOM 2235 C C . GLY A 1 281 ? -2.484 -4.162 -12.739 1.00 91.44 281 GLY A C 1
ATOM 2236 O O . GLY A 1 281 ? -2.411 -3.116 -12.097 1.00 91.44 281 GLY A O 1
ATOM 2237 N N . VAL A 1 282 ? -1.506 -5.058 -12.761 1.00 93.69 282 VAL A N 1
ATOM 2238 C CA . VAL A 1 282 ? -0.260 -4.914 -12.001 1.00 93.69 282 VAL A CA 1
ATOM 2239 C C . VAL A 1 282 ? 0.921 -5.142 -12.928 1.00 93.69 282 VAL A C 1
ATOM 2241 O O . VAL A 1 282 ? 0.975 -6.138 -13.652 1.00 93.69 282 VAL A O 1
ATOM 2244 N N . LEU A 1 283 ? 1.874 -4.216 -12.897 1.00 95.56 283 LEU A N 1
ATOM 2245 C CA . LEU A 1 283 ? 3.122 -4.320 -13.636 1.00 95.56 283 LEU A CA 1
ATOM 2246 C C . LEU A 1 283 ? 4.291 -4.381 -12.652 1.00 95.56 283 LEU A C 1
ATOM 2248 O O . LEU A 1 283 ? 4.654 -3.378 -12.039 1.00 95.56 283 LEU A O 1
ATOM 2252 N N . PHE A 1 284 ? 4.873 -5.566 -12.498 1.00 95.38 284 PHE A N 1
ATOM 2253 C CA . PHE A 1 284 ? 6.063 -5.764 -11.681 1.00 95.38 284 PHE A CA 1
ATOM 2254 C C . PHE A 1 284 ? 7.311 -5.371 -12.457 1.00 95.38 284 PHE A C 1
ATOM 2256 O O . PHE A 1 284 ? 7.482 -5.760 -13.615 1.00 95.38 284 PHE A O 1
ATOM 2263 N N . VAL A 1 285 ? 8.191 -4.629 -11.794 1.00 95.38 285 VAL A N 1
ATOM 2264 C CA . VAL A 1 285 ? 9.453 -4.158 -12.366 1.00 95.38 285 VAL A CA 1
ATOM 2265 C C . VAL A 1 285 ? 10.599 -4.375 -11.382 1.00 95.38 285 VAL A C 1
ATOM 2267 O O . VAL A 1 285 ? 10.385 -4.374 -10.167 1.00 95.38 285 VAL A O 1
ATOM 2270 N N . GLU A 1 286 ? 11.813 -4.565 -11.901 1.00 91.94 286 GLU A N 1
ATOM 2271 C CA . GLU A 1 286 ? 12.999 -4.836 -11.077 1.00 91.94 286 GLU A CA 1
ATOM 2272 C C . GLU A 1 286 ? 13.422 -3.643 -10.216 1.00 91.94 286 GLU A C 1
ATOM 2274 O O . GLU A 1 286 ? 13.754 -3.828 -9.042 1.00 91.94 286 GLU A O 1
ATOM 2279 N N . GLY A 1 287 ? 13.418 -2.433 -10.788 1.00 91.75 287 GLY A N 1
ATOM 2280 C CA . GLY A 1 287 ? 14.035 -1.269 -10.168 1.00 91.75 287 GLY A CA 1
ATOM 2281 C C . GLY A 1 287 ? 13.325 0.064 -10.400 1.00 91.75 287 GLY A C 1
ATOM 2282 O O . GLY A 1 287 ? 12.253 0.185 -11.000 1.00 91.75 287 GLY A O 1
ATOM 2283 N N . ILE A 1 288 ? 13.958 1.112 -9.864 1.00 91.50 288 ILE A N 1
ATOM 2284 C CA . ILE A 1 288 ? 13.442 2.485 -9.903 1.00 91.50 288 ILE A CA 1
ATOM 2285 C C . ILE A 1 288 ? 13.443 3.075 -11.319 1.00 91.50 288 ILE A C 1
ATOM 2287 O O . ILE A 1 288 ? 12.609 3.924 -11.627 1.00 91.50 288 ILE A O 1
ATOM 2291 N N . CYS A 1 289 ? 14.353 2.636 -12.190 1.00 93.75 289 CYS A N 1
ATOM 2292 C CA . CYS A 1 289 ? 14.459 3.145 -13.555 1.00 93.75 289 CYS A CA 1
ATOM 2293 C C . CYS A 1 289 ? 13.209 2.807 -14.363 1.00 93.75 289 CYS A C 1
ATOM 2295 O O . CYS A 1 289 ? 12.568 3.704 -14.911 1.00 93.75 289 CYS A O 1
ATOM 2297 N N . GLU A 1 290 ? 12.817 1.536 -14.365 1.00 95.00 290 GLU A N 1
ATOM 2298 C CA . GLU A 1 290 ? 11.587 1.038 -14.972 1.00 95.00 290 GLU A CA 1
ATOM 2299 C C . GLU A 1 290 ? 10.367 1.746 -14.378 1.00 95.00 290 GLU A C 1
ATOM 2301 O O . GLU A 1 290 ? 9.516 2.242 -15.119 1.00 95.00 290 GLU A O 1
ATOM 2306 N N . ALA A 1 291 ? 10.315 1.849 -13.044 1.00 95.00 291 ALA A N 1
ATOM 2307 C CA . ALA A 1 291 ? 9.200 2.463 -12.330 1.00 95.00 291 ALA A CA 1
ATOM 2308 C C . ALA A 1 291 ? 8.980 3.940 -12.696 1.00 95.00 291 ALA A C 1
ATOM 2310 O O . ALA A 1 291 ? 7.844 4.412 -12.681 1.00 95.00 291 ALA A O 1
ATOM 2311 N N . LEU A 1 292 ? 10.046 4.667 -13.049 1.00 95.44 292 LEU A N 1
ATOM 2312 C CA . LEU A 1 292 ? 9.970 6.059 -13.498 1.00 95.44 292 LEU A CA 1
ATOM 2313 C C . LEU A 1 292 ? 9.690 6.179 -15.002 1.00 95.44 292 LEU A C 1
ATOM 2315 O O . LEU A 1 292 ? 8.858 6.993 -15.409 1.00 95.44 292 LEU A O 1
ATOM 2319 N N . ILE A 1 293 ? 10.375 5.380 -15.824 1.00 95.88 293 ILE A N 1
ATOM 2320 C CA . ILE A 1 293 ? 10.357 5.504 -17.288 1.00 95.88 293 ILE A CA 1
ATOM 2321 C C . ILE A 1 293 ? 9.055 4.956 -17.875 1.00 95.88 293 ILE A C 1
ATOM 2323 O O . ILE A 1 293 ? 8.425 5.623 -18.698 1.00 95.88 293 ILE A O 1
ATOM 2327 N N . ILE A 1 294 ? 8.608 3.773 -17.444 1.00 96.69 294 ILE A N 1
ATOM 2328 C CA . ILE A 1 294 ? 7.437 3.098 -18.026 1.00 96.69 294 ILE A CA 1
ATOM 2329 C C . ILE A 1 294 ? 6.159 3.954 -17.975 1.00 96.69 294 ILE A C 1
ATOM 2331 O O . ILE A 1 294 ? 5.481 4.014 -19.004 1.00 96.69 294 ILE A O 1
ATOM 2335 N N . PRO A 1 295 ? 5.809 4.659 -16.877 1.00 96.44 295 PRO A N 1
ATOM 2336 C CA . PRO A 1 295 ? 4.658 5.562 -16.871 1.00 96.44 295 PRO A CA 1
ATOM 2337 C C . PRO A 1 295 ? 4.705 6.630 -17.968 1.00 96.44 295 PRO A C 1
ATOM 2339 O O . PRO A 1 295 ? 3.669 6.980 -18.537 1.00 96.44 295 PRO A O 1
ATOM 2342 N N . GLU A 1 296 ? 5.887 7.176 -18.268 1.00 95.81 296 GLU A N 1
ATOM 2343 C CA . GLU A 1 296 ? 6.050 8.168 -19.333 1.00 95.81 296 GLU A CA 1
ATOM 2344 C C . GLU A 1 296 ? 5.968 7.510 -20.718 1.00 95.81 296 GLU A C 1
ATOM 2346 O O . GLU A 1 296 ? 5.281 8.040 -21.592 1.00 95.81 296 GLU A O 1
ATOM 2351 N N . LEU A 1 297 ? 6.544 6.317 -20.903 1.00 95.75 297 LEU A N 1
ATOM 2352 C CA . LEU A 1 297 ? 6.416 5.552 -22.153 1.00 95.75 297 LEU A CA 1
ATOM 2353 C C . LEU A 1 297 ? 4.964 5.152 -22.443 1.00 95.75 297 LEU A C 1
ATOM 2355 O O . LEU A 1 297 ? 4.499 5.265 -23.576 1.00 95.75 297 LEU A O 1
ATOM 2359 N N . ALA A 1 298 ? 4.208 4.769 -21.416 1.00 96.62 298 ALA A N 1
ATOM 2360 C CA . ALA A 1 298 ? 2.791 4.445 -21.530 1.00 96.62 298 ALA A CA 1
ATOM 2361 C C . ALA A 1 298 ? 1.963 5.639 -22.033 1.00 96.62 298 ALA A C 1
ATOM 2363 O O . ALA A 1 298 ? 1.024 5.471 -22.814 1.00 96.62 298 ALA A O 1
ATOM 2364 N N . LYS A 1 299 ? 2.348 6.869 -21.672 1.00 95.50 299 LYS A N 1
ATOM 2365 C CA . LYS A 1 299 ? 1.719 8.092 -22.194 1.00 95.50 299 LYS A CA 1
ATOM 2366 C C . LYS A 1 299 ? 2.041 8.337 -23.672 1.00 95.50 299 LYS A C 1
ATOM 2368 O O . LYS A 1 299 ? 1.184 8.891 -24.353 1.00 95.50 299 LYS A O 1
ATOM 2373 N N . ILE A 1 300 ? 3.219 7.940 -24.167 1.00 94.12 300 ILE A N 1
ATOM 2374 C CA . ILE A 1 300 ? 3.599 8.081 -25.590 1.00 94.12 300 ILE A CA 1
ATOM 2375 C C . ILE A 1 300 ? 2.679 7.235 -26.476 1.00 94.12 300 ILE A C 1
ATOM 2377 O O . ILE A 1 300 ? 2.179 7.710 -27.490 1.00 94.12 300 ILE A O 1
ATOM 2381 N N . ILE A 1 301 ? 2.388 6.002 -26.058 1.00 94.50 301 ILE A N 1
ATOM 2382 C CA . ILE A 1 301 ? 1.504 5.078 -26.789 1.00 94.50 301 ILE A CA 1
ATOM 2383 C C . ILE A 1 301 ? 0.012 5.274 -26.461 1.00 94.50 301 ILE A C 1
ATOM 2385 O O . ILE A 1 301 ? -0.795 4.380 -26.708 1.00 94.50 301 ILE A O 1
ATOM 2389 N N . ASN A 1 302 ? -0.370 6.428 -25.899 1.00 93.88 302 ASN A N 1
ATOM 2390 C CA . ASN A 1 302 ? -1.747 6.777 -25.516 1.00 93.88 302 ASN A CA 1
ATOM 2391 C C . ASN A 1 302 ? -2.421 5.786 -24.546 1.00 93.88 302 ASN A C 1
ATOM 2393 O O . ASN A 1 302 ? -3.643 5.609 -24.558 1.00 93.88 302 ASN A O 1
ATOM 2397 N N . ARG A 1 303 ? -1.638 5.163 -23.660 1.00 95.38 303 ARG A N 1
ATOM 2398 C CA . ARG A 1 303 ? -2.115 4.232 -22.627 1.00 95.38 303 ARG A CA 1
ATOM 2399 C C . ARG A 1 303 ? -1.634 4.625 -21.223 1.00 95.38 303 ARG A C 1
ATOM 2401 O O . ARG A 1 303 ? -0.946 3.845 -20.578 1.00 95.38 303 ARG A O 1
ATOM 2408 N N . PRO A 1 304 ? -1.970 5.835 -20.735 1.00 95.12 304 PRO A N 1
ATOM 2409 C CA . PRO A 1 304 ? -1.562 6.290 -19.405 1.00 95.12 304 PRO A CA 1
ATOM 2410 C C . PRO A 1 304 ? -2.116 5.354 -18.319 1.00 95.12 304 PRO A C 1
ATOM 2412 O O . PRO A 1 304 ? -3.329 5.180 -18.223 1.00 95.12 304 PRO A O 1
ATOM 2415 N N . LEU A 1 305 ? -1.226 4.737 -17.537 1.00 95.31 305 LEU A N 1
ATOM 2416 C CA . LEU A 1 305 ? -1.538 3.617 -16.636 1.00 95.31 305 LEU A CA 1
ATOM 2417 C C . LEU A 1 305 ? -2.613 3.946 -15.590 1.00 95.31 305 LEU A C 1
ATOM 2419 O O . LEU A 1 305 ? -3.469 3.109 -15.304 1.00 95.31 305 LEU A O 1
ATOM 2423 N N . ASP A 1 306 ? -2.644 5.190 -15.110 1.00 93.38 306 ASP A N 1
ATOM 2424 C CA . ASP A 1 306 ? -3.641 5.712 -14.172 1.00 93.38 306 ASP A CA 1
ATOM 2425 C C . ASP A 1 306 ? -5.074 5.598 -14.716 1.00 93.38 306 ASP A C 1
ATOM 2427 O O . ASP A 1 306 ? -5.982 5.186 -13.994 1.00 93.38 306 ASP A O 1
ATOM 2431 N N . LYS A 1 307 ? -5.289 5.852 -16.016 1.00 94.19 307 LYS A N 1
ATOM 2432 C CA . LYS A 1 307 ? -6.623 5.735 -16.640 1.00 94.19 307 LYS A CA 1
ATOM 2433 C C . LYS A 1 307 ? -7.117 4.295 -16.757 1.00 94.19 307 LYS A C 1
ATOM 2435 O O . LYS A 1 307 ? -8.316 4.078 -16.923 1.00 94.19 307 LYS A O 1
ATOM 2440 N N . TYR A 1 308 ? -6.207 3.327 -16.692 1.00 93.00 308 TYR A N 1
ATOM 2441 C CA . TYR A 1 308 ? -6.520 1.899 -16.735 1.00 93.00 308 TYR A CA 1
ATOM 2442 C C . TYR A 1 308 ? -6.508 1.265 -15.338 1.00 93.00 308 TYR A C 1
ATOM 2444 O O . TYR A 1 308 ? -6.737 0.062 -15.231 1.00 93.00 308 TYR A O 1
ATOM 2452 N N . ALA A 1 309 ? -6.290 2.063 -14.281 1.00 92.62 309 ALA A N 1
ATOM 2453 C CA . ALA A 1 309 ? -6.096 1.596 -12.909 1.00 92.62 309 ALA A CA 1
ATOM 2454 C C . ALA A 1 309 ? -5.000 0.517 -12.815 1.00 92.62 309 ALA A C 1
ATOM 2456 O O . ALA A 1 309 ? -5.183 -0.507 -12.159 1.00 92.62 309 ALA A O 1
ATOM 2457 N N . VAL A 1 310 ? -3.887 0.727 -13.524 1.00 94.19 310 VAL A N 1
ATOM 2458 C CA . VAL A 1 310 ? -2.716 -0.153 -13.476 1.00 94.19 310 VAL A CA 1
ATOM 2459 C C . VAL A 1 310 ? -1.712 0.389 -12.469 1.00 94.19 310 VAL A C 1
ATOM 2461 O O . VAL A 1 310 ? -1.292 1.540 -12.587 1.00 94.19 310 VAL A O 1
ATOM 2464 N N . GLU A 1 311 ? -1.297 -0.458 -11.532 1.00 94.56 311 GLU A N 1
ATOM 2465 C CA . GLU A 1 311 ? -0.279 -0.135 -10.530 1.00 94.56 311 GLU A CA 1
ATOM 2466 C C . GLU A 1 311 ? 1.088 -0.685 -10.955 1.00 94.56 311 GLU A C 1
ATOM 2468 O O . GLU A 1 311 ? 1.191 -1.835 -11.396 1.00 94.56 311 GLU A O 1
ATOM 2473 N N . ILE A 1 312 ? 2.146 0.122 -10.816 1.00 95.25 312 ILE A N 1
ATOM 2474 C CA . ILE A 1 312 ? 3.523 -0.344 -11.022 1.00 95.25 312 ILE A CA 1
ATOM 2475 C C . ILE A 1 312 ? 4.134 -0.684 -9.672 1.00 95.25 312 ILE A C 1
ATOM 2477 O O . ILE A 1 312 ? 4.310 0.180 -8.816 1.00 95.25 312 ILE A O 1
ATOM 2481 N N . VAL A 1 313 ? 4.546 -1.937 -9.519 1.00 94.06 313 VAL A N 1
ATOM 2482 C CA . VAL A 1 313 ? 5.155 -2.424 -8.284 1.00 94.06 313 VAL A CA 1
ATOM 2483 C C . VAL A 1 313 ? 6.647 -2.626 -8.513 1.00 94.06 313 VAL A C 1
ATOM 2485 O O . VAL A 1 313 ? 7.078 -3.578 -9.162 1.00 94.06 313 VAL A O 1
ATOM 2488 N N . ASN A 1 314 ? 7.439 -1.702 -7.969 1.00 93.38 314 ASN A N 1
ATOM 2489 C CA . ASN A 1 314 ? 8.896 -1.775 -7.990 1.00 93.38 314 ASN A CA 1
ATOM 2490 C C . ASN A 1 314 ? 9.421 -2.700 -6.884 1.00 93.38 314 ASN A C 1
ATOM 2492 O O . ASN A 1 314 ? 9.340 -2.365 -5.695 1.00 93.38 314 ASN A O 1
ATOM 2496 N N . LEU A 1 315 ? 10.011 -3.829 -7.277 1.00 89.75 315 LEU A N 1
ATOM 2497 C CA . LEU A 1 315 ? 10.560 -4.823 -6.356 1.00 89.75 315 LEU A CA 1
ATOM 2498 C C . LEU A 1 315 ? 11.880 -4.404 -5.702 1.00 89.75 315 LEU A C 1
ATOM 2500 O O . LEU A 1 315 ? 12.206 -4.929 -4.636 1.00 89.75 315 LEU A O 1
ATOM 2504 N N . ASN A 1 316 ? 12.619 -3.455 -6.290 1.00 85.50 316 ASN A N 1
ATOM 2505 C CA . ASN A 1 316 ? 14.013 -3.146 -5.939 1.00 85.50 316 ASN A CA 1
ATOM 2506 C C . ASN A 1 316 ? 14.864 -4.425 -5.791 1.00 85.50 316 ASN A C 1
ATOM 2508 O O . ASN A 1 316 ? 15.722 -4.535 -4.913 1.00 85.50 316 ASN A O 1
ATOM 2512 N N . SER A 1 317 ? 14.534 -5.442 -6.582 1.00 85.38 317 SER A N 1
ATOM 2513 C CA . SER A 1 317 ? 15.017 -6.808 -6.448 1.00 85.38 317 SER A CA 1
ATOM 2514 C C . SER A 1 317 ? 14.592 -7.619 -7.665 1.00 85.38 317 SER A C 1
ATOM 2516 O O . SER A 1 317 ? 13.622 -7.303 -8.346 1.00 85.38 317 SER A O 1
ATOM 2518 N N . VAL A 1 318 ? 15.278 -8.737 -7.867 1.00 83.06 318 VAL A N 1
ATOM 2519 C CA . VAL A 1 318 ? 14.931 -9.762 -8.854 1.00 83.06 318 VAL A CA 1
ATOM 2520 C C . VAL A 1 318 ? 14.096 -10.905 -8.253 1.00 83.06 318 VAL A C 1
ATOM 2522 O O . VAL A 1 318 ? 13.868 -11.928 -8.899 1.00 83.06 318 VAL A O 1
ATOM 2525 N N . ALA A 1 319 ? 13.656 -10.768 -6.998 1.00 87.19 319 ALA A N 1
ATOM 2526 C CA . ALA A 1 319 ? 12.880 -11.773 -6.276 1.00 87.19 319 ALA A CA 1
ATOM 2527 C C . ALA A 1 319 ? 11.389 -11.747 -6.669 1.00 87.19 319 ALA A C 1
ATOM 2529 O O . ALA A 1 319 ? 10.529 -11.357 -5.883 1.00 87.19 319 ALA A O 1
ATOM 2530 N N . PHE A 1 320 ? 11.068 -12.191 -7.888 1.00 89.75 320 PHE A N 1
ATOM 2531 C CA . PHE A 1 320 ? 9.684 -12.249 -8.383 1.00 89.75 320 PHE A CA 1
ATOM 2532 C C . PHE A 1 320 ? 8.872 -13.433 -7.830 1.00 89.75 320 PHE A C 1
ATOM 2534 O O . PHE A 1 320 ? 7.644 -13.356 -7.793 1.00 89.75 320 PHE A O 1
ATOM 2541 N N . LYS A 1 321 ? 9.533 -14.513 -7.377 1.00 91.06 321 LYS A N 1
ATOM 2542 C CA . LYS A 1 321 ? 8.879 -15.754 -6.909 1.00 91.06 321 LYS A CA 1
ATOM 2543 C C . LYS A 1 321 ? 7.756 -15.499 -5.885 1.00 91.06 321 LYS A C 1
ATOM 2545 O O . LYS A 1 321 ? 6.655 -15.990 -6.133 1.00 91.06 321 LYS A O 1
ATOM 2550 N N . PRO A 1 322 ? 7.952 -14.712 -4.804 1.00 90.38 322 PRO A N 1
ATOM 2551 C CA . PRO A 1 322 ? 6.901 -14.505 -3.808 1.00 90.38 322 PRO A CA 1
ATOM 2552 C C . PRO A 1 322 ? 5.646 -13.847 -4.397 1.00 90.38 322 PRO A C 1
ATOM 2554 O O . PRO A 1 322 ? 4.534 -14.223 -4.042 1.00 90.38 322 PRO A O 1
ATOM 2557 N N . PHE A 1 323 ? 5.801 -12.916 -5.344 1.00 89.81 323 PHE A N 1
ATOM 2558 C CA . PHE A 1 323 ? 4.678 -12.239 -6.004 1.00 89.81 323 PHE A CA 1
ATOM 2559 C C . PHE A 1 323 ? 3.965 -13.148 -7.002 1.00 89.81 323 PHE A C 1
ATOM 2561 O O . PHE A 1 323 ? 2.738 -13.162 -7.049 1.00 89.81 323 PHE A O 1
ATOM 2568 N N . VAL A 1 324 ? 4.709 -13.955 -7.761 1.00 89.44 324 VAL A N 1
ATOM 2569 C CA . VAL A 1 324 ? 4.109 -14.970 -8.641 1.00 89.44 324 VAL A CA 1
ATOM 2570 C C . VAL A 1 324 ? 3.284 -15.959 -7.816 1.00 89.44 324 VAL A C 1
ATOM 2572 O O . VAL A 1 324 ? 2.128 -16.224 -8.147 1.00 89.44 324 VAL A O 1
ATOM 2575 N N . ASN A 1 325 ? 3.833 -16.443 -6.700 1.00 89.25 325 ASN A N 1
ATOM 2576 C CA . ASN A 1 325 ? 3.141 -17.360 -5.797 1.00 89.25 325 ASN A CA 1
ATOM 2577 C C . ASN A 1 325 ? 1.915 -16.718 -5.130 1.00 89.25 325 ASN A C 1
ATOM 2579 O O . ASN A 1 325 ? 0.878 -17.373 -5.043 1.00 89.25 325 ASN A O 1
ATOM 2583 N N . LEU A 1 326 ? 1.996 -15.440 -4.740 1.00 88.19 326 LEU A N 1
ATOM 2584 C CA . LEU A 1 326 ? 0.885 -14.663 -4.172 1.00 88.19 326 LEU A CA 1
ATOM 2585 C C . LEU A 1 326 ? -0.330 -14.603 -5.106 1.00 88.19 326 LEU A C 1
ATOM 2587 O O . LEU A 1 326 ? -1.469 -14.688 -4.653 1.00 88.19 326 LEU A O 1
ATOM 2591 N N . PHE A 1 327 ? -0.096 -14.473 -6.411 1.00 85.50 327 PHE A N 1
ATOM 2592 C CA . PHE A 1 327 ? -1.156 -14.417 -7.418 1.00 85.50 327 PHE A CA 1
ATOM 2593 C C . PHE A 1 327 ? -1.414 -15.764 -8.095 1.00 85.50 327 PHE A C 1
ATOM 2595 O O . PHE A 1 327 ? -2.124 -15.813 -9.092 1.00 85.50 327 PHE A O 1
ATOM 2602 N N . THR A 1 328 ? -0.903 -16.873 -7.555 1.00 82.81 328 THR A N 1
ATOM 2603 C CA . THR A 1 328 ? -1.154 -18.212 -8.100 1.00 82.81 328 THR A CA 1
ATOM 2604 C C . THR A 1 328 ? -1.827 -19.089 -7.053 1.00 82.81 328 THR A C 1
ATOM 2606 O O . THR A 1 328 ? -1.301 -19.301 -5.964 1.00 82.81 328 THR A O 1
ATOM 2609 N N . SER A 1 329 ? -2.992 -19.646 -7.383 1.00 73.44 329 SER A N 1
ATOM 2610 C CA . SER A 1 329 ? -3.702 -20.597 -6.521 1.00 73.44 329 SER A CA 1
ATOM 2611 C C . SER A 1 329 ? -3.464 -22.043 -6.967 1.00 73.44 329 SER A C 1
ATOM 2613 O O . SER A 1 329 ? -3.137 -22.311 -8.123 1.00 73.44 329 SER A O 1
ATOM 2615 N N . GLN A 1 330 ? -3.611 -22.992 -6.038 1.00 63.78 330 GLN A N 1
ATOM 2616 C CA . GLN A 1 330 ? -3.627 -24.425 -6.354 1.00 63.78 330 GLN A CA 1
ATOM 2617 C C . GLN A 1 330 ? -4.978 -24.881 -6.931 1.00 63.78 330 GLN A C 1
ATOM 2619 O O . GLN A 1 330 ? -5.028 -25.866 -7.661 1.00 63.78 330 GLN A O 1
ATOM 2624 N N . THR A 1 331 ? -6.065 -24.169 -6.617 1.00 56.91 331 THR A N 1
ATOM 2625 C CA . THR A 1 331 ? -7.447 -24.546 -6.962 1.00 56.91 331 THR A CA 1
ATOM 2626 C C . THR A 1 331 ? -8.065 -23.670 -8.050 1.00 56.91 331 THR A C 1
ATOM 2628 O O . THR A 1 331 ? -8.939 -24.139 -8.778 1.00 56.91 331 THR A O 1
ATOM 2631 N N . ALA A 1 332 ? -7.614 -22.422 -8.208 1.00 54.81 332 ALA A N 1
ATOM 2632 C CA . ALA A 1 332 ? -8.082 -21.520 -9.259 1.00 54.81 332 ALA A CA 1
ATOM 2633 C C . ALA A 1 332 ? -7.037 -21.380 -10.378 1.00 54.81 332 ALA A C 1
ATOM 2635 O O . ALA A 1 332 ? -5.944 -20.865 -10.161 1.00 54.81 332 ALA A O 1
ATOM 2636 N N . VAL A 1 333 ? -7.405 -21.800 -11.593 1.00 50.91 333 VAL A N 1
ATOM 2637 C CA . VAL A 1 333 ? -6.561 -21.731 -12.806 1.00 50.91 333 VAL A CA 1
ATOM 2638 C C . VAL A 1 333 ? -6.297 -20.282 -13.251 1.00 50.91 333 VAL A C 1
ATOM 2640 O O . VAL A 1 333 ? -5.334 -20.014 -13.959 1.00 50.91 333 VAL A O 1
ATOM 2643 N N . GLN A 1 334 ? -7.129 -19.327 -12.825 1.00 57.31 334 GLN A N 1
ATOM 2644 C CA . GLN A 1 334 ? -7.013 -17.916 -13.194 1.00 57.31 334 GLN A CA 1
ATOM 2645 C C . GLN A 1 334 ? -7.271 -17.021 -11.986 1.00 57.31 334 GLN A C 1
ATOM 2647 O O . GLN A 1 334 ? -8.418 -16.702 -11.656 1.00 57.31 334 GLN A O 1
ATOM 2652 N N . CYS A 1 335 ? -6.188 -16.597 -11.352 1.00 59.50 335 CYS A N 1
ATOM 2653 C CA . CYS A 1 335 ? -6.182 -15.443 -10.471 1.00 59.50 335 CYS A CA 1
ATOM 2654 C C . CYS A 1 335 ? -5.856 -14.214 -11.327 1.00 59.50 335 CYS A C 1
ATOM 2656 O O . CYS A 1 335 ? -4.935 -14.280 -12.134 1.00 59.50 335 CYS A O 1
ATOM 2658 N N . PHE A 1 336 ? -6.637 -13.141 -11.180 1.00 70.31 336 PHE A N 1
ATOM 2659 C CA . PHE A 1 336 ? -6.333 -11.777 -11.642 1.00 70.31 336 PHE A CA 1
ATOM 2660 C C . PHE A 1 336 ? -5.560 -11.672 -12.988 1.00 70.31 336 PHE A C 1
ATOM 2662 O O . PHE A 1 336 ? -4.338 -11.738 -13.041 1.00 70.31 336 PHE A O 1
ATOM 2669 N N . GLU A 1 337 ? -6.272 -11.506 -14.107 1.00 72.44 337 GLU A N 1
ATOM 2670 C CA . GLU A 1 337 ? -5.738 -11.755 -15.465 1.00 72.44 337 GLU A CA 1
ATOM 2671 C C . GLU A 1 337 ? -4.736 -10.714 -16.006 1.00 72.44 337 GLU A C 1
ATOM 2673 O O . GLU A 1 337 ? -4.083 -10.959 -17.021 1.00 72.44 337 GLU A O 1
ATOM 2678 N N . LYS A 1 338 ? -4.609 -9.547 -15.366 1.00 88.12 338 LYS A N 1
ATOM 2679 C CA . LYS A 1 338 ? -3.843 -8.403 -15.894 1.00 88.12 338 LYS A CA 1
ATOM 2680 C C . LYS A 1 338 ? -2.559 -8.168 -15.109 1.00 88.12 338 LYS A C 1
ATOM 2682 O O . LYS A 1 338 ? -2.327 -7.069 -14.611 1.00 88.12 338 LYS A O 1
ATOM 2687 N N . ILE A 1 339 ? -1.728 -9.202 -14.996 1.00 91.81 339 ILE A N 1
ATOM 2688 C CA . ILE A 1 339 ? -0.399 -9.105 -14.378 1.00 91.81 339 ILE A CA 1
ATOM 2689 C C . ILE A 1 339 ? 0.678 -9.277 -15.437 1.00 91.81 339 ILE A C 1
ATOM 2691 O O . ILE A 1 339 ? 0.654 -10.237 -16.214 1.00 91.81 339 ILE A O 1
ATOM 2695 N N . ALA A 1 340 ? 1.656 -8.378 -15.424 1.00 94.62 340 ALA A N 1
ATOM 2696 C CA . ALA A 1 340 ? 2.870 -8.537 -16.200 1.00 94.62 340 ALA A CA 1
ATOM 2697 C C . ALA A 1 340 ? 4.130 -8.307 -15.358 1.00 94.62 340 ALA A C 1
ATOM 2699 O O . ALA A 1 340 ? 4.128 -7.522 -14.413 1.00 94.62 340 ALA A O 1
ATOM 2700 N N . ILE A 1 341 ? 5.208 -8.992 -15.729 1.00 95.56 341 ILE A N 1
ATOM 2701 C CA . ILE A 1 341 ? 6.553 -8.816 -15.182 1.00 95.56 341 ILE A CA 1
ATOM 2702 C C . ILE A 1 341 ? 7.445 -8.284 -16.296 1.00 95.56 341 ILE A C 1
ATOM 2704 O O . ILE A 1 341 ? 7.511 -8.882 -17.373 1.00 95.56 341 ILE A O 1
ATOM 2708 N N . ILE A 1 342 ? 8.145 -7.189 -16.023 1.00 95.69 342 ILE A N 1
ATOM 2709 C CA . ILE A 1 342 ? 9.252 -6.708 -16.845 1.00 95.69 342 ILE A CA 1
ATOM 2710 C C . ILE A 1 342 ? 10.546 -6.984 -16.086 1.00 95.69 342 ILE A C 1
ATOM 2712 O O . ILE A 1 342 ? 10.713 -6.545 -14.949 1.00 95.69 342 ILE A O 1
ATOM 2716 N N . THR A 1 343 ? 11.437 -7.734 -16.723 1.00 94.69 343 THR A N 1
ATOM 2717 C CA . THR A 1 343 ? 12.710 -8.171 -16.144 1.00 94.69 343 THR A CA 1
ATOM 2718 C C . THR A 1 343 ? 13.791 -8.187 -17.219 1.00 94.69 343 THR A C 1
ATOM 2720 O O . THR A 1 343 ? 13.502 -8.322 -18.410 1.00 94.69 343 THR A O 1
ATOM 2723 N N . ASP A 1 344 ? 15.039 -8.051 -16.812 1.00 93.44 344 ASP A N 1
ATOM 2724 C CA . ASP A 1 344 ? 16.191 -8.123 -17.692 1.00 93.44 344 ASP A CA 1
ATOM 2725 C C . ASP A 1 344 ? 16.607 -9.584 -17.897 1.00 93.44 344 ASP A C 1
ATOM 2727 O O . ASP A 1 344 ? 16.552 -10.398 -16.969 1.00 93.44 344 ASP A O 1
ATOM 2731 N N . ASP A 1 345 ? 17.037 -9.945 -19.111 1.00 91.50 345 ASP A N 1
ATOM 2732 C CA . ASP A 1 345 ? 17.539 -11.302 -19.360 1.00 91.50 345 ASP A CA 1
ATOM 2733 C C . ASP A 1 345 ? 18.938 -11.542 -18.771 1.00 91.50 345 ASP A C 1
ATOM 2735 O O . ASP A 1 345 ? 19.347 -12.695 -18.612 1.00 91.50 345 ASP A O 1
ATOM 2739 N N . ASP A 1 346 ? 19.650 -10.474 -18.400 1.00 89.75 346 ASP A N 1
ATOM 2740 C CA . ASP A 1 346 ? 20.947 -10.499 -17.728 1.00 89.75 346 ASP A CA 1
ATOM 2741 C C . ASP A 1 346 ? 22.010 -11.361 -18.427 1.00 89.75 346 ASP A C 1
ATOM 2743 O O . ASP A 1 346 ? 22.938 -11.871 -17.787 1.00 89.75 346 ASP A O 1
ATOM 2747 N N . ARG A 1 347 ? 21.929 -11.514 -19.756 1.00 91.12 347 ARG A N 1
ATOM 2748 C CA . ARG A 1 347 ? 22.936 -12.272 -20.520 1.00 91.12 347 ARG A CA 1
ATOM 2749 C C . ARG A 1 347 ? 24.358 -11.761 -20.252 1.00 91.12 347 ARG A C 1
ATOM 2751 O O . ARG A 1 347 ? 24.548 -10.598 -19.891 1.00 91.12 347 ARG A O 1
ATOM 2758 N N . CYS A 1 348 ? 25.376 -12.606 -20.418 1.00 88.44 348 CYS A N 1
ATOM 2759 C CA . CYS A 1 348 ? 26.793 -12.225 -20.253 1.00 88.44 348 CYS A CA 1
ATOM 2760 C C . CYS A 1 348 ? 27.217 -11.834 -18.816 1.00 88.44 348 CYS A C 1
ATOM 2762 O O . CYS A 1 348 ? 28.183 -11.087 -18.640 1.00 88.44 348 CYS A O 1
ATOM 2764 N N . THR A 1 349 ? 26.499 -12.282 -17.779 1.00 86.62 349 THR A N 1
ATOM 2765 C CA . THR A 1 349 ? 26.815 -11.990 -16.360 1.00 86.62 349 THR A CA 1
ATOM 2766 C C . THR A 1 349 ? 27.452 -13.152 -15.599 1.00 86.62 349 THR A C 1
ATOM 2768 O O . THR A 1 349 ? 28.022 -12.931 -14.528 1.00 86.62 349 THR A O 1
ATOM 2771 N N . ASP A 1 350 ? 27.388 -14.369 -16.141 1.00 86.19 350 ASP A N 1
ATOM 2772 C CA . ASP A 1 350 ? 27.917 -15.566 -15.493 1.00 86.19 350 ASP A CA 1
ATOM 2773 C C . ASP A 1 350 ? 29.445 -15.626 -15.606 1.00 86.19 350 ASP A C 1
ATOM 2775 O O . ASP A 1 350 ? 29.991 -15.807 -16.690 1.00 86.19 350 ASP A O 1
ATOM 2779 N N . LYS A 1 351 ? 30.141 -15.497 -14.471 1.00 85.81 351 LYS A N 1
ATOM 2780 C CA . LYS A 1 351 ? 31.610 -15.583 -14.396 1.00 85.81 351 LYS A CA 1
ATOM 2781 C C . LYS A 1 351 ? 32.148 -16.964 -14.778 1.00 85.81 351 LYS A C 1
ATOM 2783 O O . LYS A 1 351 ? 33.331 -17.065 -15.099 1.00 85.81 351 LYS A O 1
ATOM 2788 N N . ALA A 1 352 ? 31.324 -18.010 -14.698 1.00 85.38 352 ALA A N 1
ATOM 2789 C CA . ALA A 1 352 ? 31.721 -19.359 -15.080 1.00 85.38 352 ALA A CA 1
ATOM 2790 C C . ALA A 1 352 ? 31.801 -19.528 -16.607 1.00 85.38 352 ALA A C 1
ATOM 2792 O O . ALA A 1 352 ? 32.620 -20.312 -17.088 1.00 85.38 352 ALA A O 1
ATOM 2793 N N . ASP A 1 353 ? 31.014 -18.765 -17.373 1.00 85.00 353 ASP A N 1
ATOM 2794 C CA . ASP A 1 353 ? 31.073 -18.761 -18.835 1.00 85.00 353 ASP A CA 1
ATOM 2795 C C . ASP A 1 353 ? 32.054 -17.697 -19.347 1.00 85.00 353 ASP A C 1
ATOM 2797 O O . ASP A 1 353 ? 31.675 -16.601 -19.766 1.00 85.00 353 ASP A O 1
ATOM 2801 N N . MET A 1 354 ? 33.347 -18.034 -19.347 1.00 80.50 354 MET A N 1
ATOM 2802 C CA . MET A 1 354 ? 34.401 -17.129 -19.828 1.00 80.50 354 MET A CA 1
ATOM 2803 C C . MET A 1 354 ? 34.229 -16.699 -21.295 1.00 80.50 354 MET A C 1
ATOM 2805 O O . MET A 1 354 ? 34.782 -15.669 -21.683 1.00 80.50 354 MET A O 1
ATOM 2809 N N . ASN A 1 355 ? 33.466 -17.444 -22.104 1.00 82.94 355 ASN A N 1
ATOM 2810 C CA . ASN A 1 355 ? 33.270 -17.123 -23.517 1.00 82.94 355 ASN A CA 1
ATOM 2811 C C . ASN A 1 355 ? 32.294 -15.965 -23.719 1.00 82.94 355 ASN A C 1
ATOM 2813 O O . ASN A 1 355 ? 32.445 -15.223 -24.684 1.00 82.94 355 ASN A O 1
ATOM 2817 N N . THR A 1 356 ? 31.305 -15.800 -22.834 1.00 86.38 356 THR A N 1
ATOM 2818 C CA . THR A 1 356 ? 30.283 -14.747 -22.963 1.00 86.38 356 THR A CA 1
ATOM 2819 C C . THR A 1 356 ? 30.322 -13.709 -21.844 1.00 86.38 356 THR A C 1
ATOM 2821 O O . THR A 1 356 ? 29.693 -12.661 -21.977 1.00 86.38 356 THR A O 1
ATOM 2824 N N . TYR A 1 357 ? 31.075 -13.943 -20.765 1.00 89.69 357 TYR A N 1
ATOM 2825 C CA . TYR A 1 357 ? 31.180 -13.029 -19.627 1.00 89.69 357 TYR A CA 1
ATOM 2826 C C . TYR A 1 357 ? 31.786 -11.665 -19.991 1.00 89.69 357 TYR A C 1
ATOM 2828 O O . TYR A 1 357 ? 32.848 -11.567 -20.617 1.00 89.69 357 TYR A O 1
ATOM 2836 N N . ILE A 1 358 ? 31.141 -10.597 -19.509 1.00 87.94 358 ILE A N 1
ATOM 2837 C CA . ILE A 1 358 ? 31.631 -9.217 -19.613 1.00 87.94 358 ILE A CA 1
ATOM 2838 C C . ILE A 1 358 ? 31.907 -8.682 -18.205 1.00 87.94 358 ILE A C 1
ATOM 2840 O O . ILE A 1 358 ? 30.983 -8.508 -17.405 1.00 87.94 358 ILE A O 1
ATOM 2844 N N . SER A 1 359 ? 33.178 -8.374 -17.911 1.00 87.00 359 SER A N 1
ATOM 2845 C CA . SER A 1 359 ? 33.589 -7.869 -16.592 1.00 87.00 359 SER A CA 1
ATOM 2846 C C . SER A 1 359 ? 32.854 -6.587 -16.213 1.00 87.00 359 SER A C 1
ATOM 2848 O O . SER A 1 359 ? 32.597 -5.751 -17.079 1.00 87.00 359 SER A O 1
ATOM 2850 N N . LYS A 1 360 ? 32.538 -6.424 -14.918 1.00 86.31 360 LYS A N 1
ATOM 2851 C CA . LYS A 1 360 ? 31.871 -5.236 -14.356 1.00 86.31 360 LYS A CA 1
ATOM 2852 C C . LYS A 1 360 ? 32.750 -3.979 -14.358 1.00 86.31 360 LYS A C 1
ATOM 2854 O O . LYS A 1 360 ? 32.204 -2.883 -14.375 1.00 86.31 360 LYS A O 1
ATOM 2859 N N . ASP A 1 361 ? 34.067 -4.151 -14.432 1.00 87.69 361 ASP A N 1
ATOM 2860 C CA . ASP A 1 361 ? 35.051 -3.062 -14.332 1.00 87.69 361 ASP A CA 1
ATOM 2861 C C . ASP A 1 361 ? 35.279 -2.312 -15.655 1.00 87.69 361 ASP A C 1
ATOM 2863 O O . ASP A 1 361 ? 36.002 -1.323 -15.695 1.00 87.69 361 ASP A O 1
ATOM 2867 N N . ILE A 1 362 ? 34.677 -2.789 -16.748 1.00 88.56 362 ILE A N 1
ATOM 2868 C CA . ILE A 1 362 ? 34.756 -2.144 -18.061 1.00 88.56 362 ILE A CA 1
ATOM 2869 C C . ILE A 1 362 ? 33.805 -0.940 -18.076 1.00 88.56 362 ILE A C 1
ATOM 2871 O O . ILE A 1 362 ? 32.599 -1.118 -17.866 1.00 88.56 362 ILE A O 1
ATOM 2875 N N . ASP A 1 363 ? 34.353 0.250 -18.339 1.00 91.25 363 ASP A N 1
ATOM 2876 C CA . ASP A 1 363 ? 33.606 1.485 -18.611 1.00 91.25 363 ASP A CA 1
ATOM 2877 C C . ASP A 1 363 ? 33.422 1.685 -20.136 1.00 91.25 363 ASP A C 1
ATOM 2879 O O . ASP A 1 363 ? 33.853 0.870 -20.958 1.00 91.25 363 ASP A O 1
ATOM 2883 N N . TYR A 1 364 ? 32.715 2.745 -20.527 1.00 89.31 364 TYR A N 1
ATOM 2884 C CA . TYR A 1 364 ? 32.291 3.027 -21.907 1.00 89.31 364 TYR A CA 1
ATOM 2885 C C . TYR A 1 364 ? 33.427 3.138 -22.938 1.00 89.31 364 TYR A C 1
ATOM 2887 O O . TYR A 1 364 ? 33.199 2.943 -24.135 1.00 89.31 364 TYR A O 1
ATOM 2895 N N . ASP A 1 365 ? 34.636 3.470 -22.492 1.00 87.75 365 ASP A N 1
ATOM 2896 C CA . ASP A 1 365 ? 35.841 3.597 -23.308 1.00 87.75 365 ASP A CA 1
ATOM 2897 C C . ASP A 1 365 ? 36.412 2.237 -23.733 1.00 87.75 365 ASP A C 1
ATOM 2899 O O . ASP A 1 365 ? 37.022 2.140 -24.801 1.00 87.75 365 ASP A O 1
ATOM 2903 N N . GLY A 1 366 ? 36.133 1.184 -22.962 1.00 84.19 366 GLY A N 1
ATOM 2904 C CA . GLY A 1 366 ? 36.534 -0.196 -23.238 1.00 84.19 366 GLY A CA 1
ATOM 2905 C C . GLY A 1 366 ? 35.684 -0.930 -24.282 1.00 84.19 366 GLY A C 1
ATOM 2906 O O . GLY A 1 366 ? 35.844 -2.143 -24.440 1.00 84.19 366 GLY A O 1
ATOM 2907 N N . ILE A 1 367 ? 34.776 -0.239 -24.983 1.00 88.81 367 ILE A N 1
ATOM 2908 C CA . ILE A 1 367 ? 33.961 -0.836 -26.049 1.00 88.81 367 ILE A CA 1
ATOM 2909 C C . ILE A 1 367 ? 34.851 -1.460 -27.138 1.00 88.81 367 ILE A C 1
ATOM 2911 O O . ILE A 1 367 ? 35.795 -0.841 -27.628 1.00 88.81 367 ILE A O 1
ATOM 2915 N N . SER A 1 368 ? 34.559 -2.707 -27.508 1.00 89.69 368 SER A N 1
ATOM 2916 C CA . SER A 1 368 ? 35.343 -3.475 -28.478 1.00 89.69 368 SER A CA 1
ATOM 2917 C C . SER A 1 368 ? 34.480 -4.500 -29.213 1.00 89.69 368 SER A C 1
ATOM 2919 O O . SER A 1 368 ? 33.406 -4.875 -28.738 1.00 89.69 368 SER A O 1
ATOM 2921 N N . ALA A 1 369 ? 34.977 -4.993 -30.352 1.00 87.69 369 ALA A N 1
ATOM 2922 C CA . ALA A 1 369 ? 34.307 -6.032 -31.137 1.00 87.69 369 ALA A CA 1
ATOM 2923 C C . ALA A 1 369 ? 34.058 -7.325 -30.334 1.00 87.69 369 ALA A C 1
ATOM 2925 O O . ALA A 1 369 ? 33.044 -7.983 -30.539 1.00 87.69 369 ALA A O 1
ATOM 2926 N N . ASP A 1 370 ? 34.934 -7.654 -29.376 1.00 88.56 370 ASP A N 1
ATOM 2927 C CA . ASP A 1 370 ? 34.761 -8.795 -28.463 1.00 88.56 370 ASP A CA 1
ATOM 2928 C C . ASP A 1 370 ? 33.516 -8.640 -27.575 1.00 88.56 370 ASP A C 1
ATOM 2930 O O . ASP A 1 370 ? 32.743 -9.580 -27.412 1.00 88.56 370 ASP A O 1
ATOM 2934 N N . ILE A 1 371 ? 33.262 -7.438 -27.044 1.00 88.12 371 ILE A N 1
ATOM 2935 C CA . ILE A 1 371 ? 32.080 -7.172 -26.208 1.00 88.12 371 ILE A CA 1
ATOM 2936 C C . ILE A 1 371 ? 30.792 -7.325 -27.022 1.00 88.12 371 ILE A C 1
ATOM 2938 O O . ILE A 1 371 ? 29.819 -7.896 -26.530 1.00 88.12 371 ILE A O 1
ATOM 2942 N N . LEU A 1 372 ? 30.785 -6.846 -28.266 1.00 88.69 372 LEU A N 1
ATOM 2943 C CA . LEU A 1 372 ? 29.633 -6.969 -29.163 1.00 88.69 372 LEU A CA 1
ATOM 2944 C C . LEU A 1 372 ? 29.370 -8.429 -29.539 1.00 88.69 372 LEU A C 1
ATOM 2946 O O . LEU A 1 372 ? 28.231 -8.893 -29.459 1.00 88.69 372 LEU A O 1
ATOM 2950 N N . ASP A 1 373 ? 30.427 -9.176 -29.868 1.00 90.00 373 ASP A N 1
ATOM 2951 C CA . ASP A 1 373 ? 30.337 -10.610 -30.147 1.00 90.00 373 ASP A CA 1
ATOM 2952 C C . ASP A 1 373 ? 29.765 -11.367 -28.937 1.00 90.00 373 ASP A C 1
ATOM 2954 O O . ASP A 1 373 ? 28.810 -12.137 -29.080 1.00 90.00 373 ASP A O 1
ATOM 2958 N N . LYS A 1 374 ? 30.242 -11.056 -27.727 1.00 89.69 374 LYS A N 1
ATOM 2959 C CA . LYS A 1 374 ? 29.718 -11.615 -26.473 1.00 89.69 374 LYS A CA 1
ATOM 2960 C C . LYS A 1 374 ? 28.245 -11.291 -26.247 1.00 89.69 374 LYS A C 1
ATOM 2962 O O . LYS A 1 374 ? 27.485 -12.204 -25.929 1.00 89.69 374 LYS A O 1
ATOM 2967 N N . LEU A 1 375 ? 27.820 -10.039 -26.438 1.00 88.44 375 LEU A N 1
ATOM 2968 C CA . LEU A 1 375 ? 26.414 -9.627 -26.290 1.00 88.44 375 LEU A CA 1
ATOM 2969 C C . LEU A 1 375 ? 25.495 -10.343 -27.292 1.00 88.44 375 LEU A C 1
ATOM 2971 O O . LEU A 1 375 ? 24.380 -10.738 -26.931 1.00 88.44 375 LEU A O 1
ATOM 2975 N N . SER A 1 376 ? 25.979 -10.559 -28.518 1.00 87.44 376 SER A N 1
ATOM 2976 C CA . SER A 1 376 ? 25.235 -11.260 -29.570 1.00 87.44 376 SER A CA 1
ATOM 2977 C C . SER A 1 376 ? 25.086 -12.765 -29.296 1.00 87.44 376 SER A C 1
ATOM 2979 O O . SER A 1 376 ? 24.009 -13.326 -29.504 1.00 87.44 376 SER A O 1
ATOM 2981 N N . LYS A 1 377 ? 26.134 -13.418 -28.771 1.00 87.81 377 LYS A N 1
ATOM 2982 C CA . LYS A 1 377 ? 26.158 -14.861 -28.457 1.00 87.81 377 LYS A CA 1
ATOM 2983 C C . LYS A 1 377 ? 25.602 -15.199 -27.074 1.00 87.81 377 LYS A C 1
ATOM 2985 O O . LYS A 1 377 ? 25.290 -16.361 -26.805 1.00 87.81 377 LYS A O 1
ATOM 2990 N N . GLY A 1 378 ? 25.506 -14.206 -26.193 1.00 84.75 378 GLY A N 1
ATOM 2991 C CA . GLY A 1 378 ? 25.045 -14.359 -24.822 1.00 84.75 378 GLY A CA 1
ATOM 2992 C C . GLY A 1 378 ? 23.638 -14.945 -24.747 1.00 84.75 378 GLY A C 1
ATOM 2993 O O . GLY A 1 378 ? 22.719 -14.498 -25.435 1.00 84.75 378 GLY A O 1
ATOM 2994 N N . LYS A 1 379 ? 23.464 -15.938 -23.876 1.00 88.31 379 LYS A N 1
ATOM 2995 C CA . LYS A 1 379 ? 22.158 -16.539 -23.589 1.00 88.31 379 LYS A CA 1
ATOM 2996 C C . LYS A 1 379 ? 21.499 -15.853 -22.392 1.00 88.31 379 LYS A C 1
ATOM 2998 O O . LYS A 1 379 ? 22.221 -15.359 -21.523 1.00 88.31 379 LYS A O 1
ATOM 3003 N N . PRO A 1 380 ? 20.155 -15.858 -22.316 1.00 89.62 380 PRO A N 1
ATOM 3004 C CA . PRO A 1 380 ? 19.451 -15.418 -21.123 1.00 89.62 380 PRO A CA 1
ATOM 3005 C C . PRO A 1 380 ? 19.962 -16.133 -19.871 1.00 89.62 380 PRO A C 1
ATOM 3007 O O . PRO A 1 380 ? 20.291 -17.322 -19.909 1.00 89.62 380 PRO A O 1
ATOM 3010 N N . SER A 1 381 ? 20.020 -15.406 -18.762 1.00 89.69 381 SER A N 1
ATOM 3011 C CA . SER A 1 381 ? 20.478 -15.925 -17.479 1.00 89.69 381 SER A CA 1
ATOM 3012 C C . SER A 1 381 ? 19.603 -17.084 -16.978 1.00 89.69 381 SER A C 1
ATOM 3014 O O . SER A 1 381 ? 18.408 -17.191 -17.289 1.00 89.69 381 SER A O 1
ATOM 3016 N N . GLY A 1 382 ? 20.192 -17.952 -16.145 1.00 87.00 382 GLY A N 1
ATOM 3017 C CA . GLY A 1 382 ? 19.448 -19.013 -15.454 1.00 87.00 382 GLY A CA 1
ATOM 3018 C C . GLY A 1 382 ? 18.275 -18.447 -14.647 1.00 87.00 382 GLY A C 1
ATOM 3019 O O . GLY A 1 382 ? 17.166 -18.961 -14.740 1.00 87.00 382 GLY A O 1
ATOM 3020 N N . ARG A 1 383 ? 18.494 -17.300 -13.988 1.00 89.31 383 ARG A N 1
ATOM 3021 C CA . ARG A 1 383 ? 17.479 -16.525 -13.260 1.00 89.31 383 ARG A CA 1
ATOM 3022 C C . ARG A 1 383 ? 16.261 -16.192 -14.123 1.00 89.31 383 ARG A C 1
ATOM 3024 O O . ARG A 1 383 ? 15.133 -16.476 -13.731 1.00 89.31 383 ARG A O 1
ATOM 3031 N N . TYR A 1 384 ? 16.470 -15.599 -15.298 1.00 89.94 384 TYR A N 1
ATOM 3032 C CA . TYR A 1 384 ? 15.368 -15.268 -16.204 1.00 89.94 384 TYR A CA 1
ATOM 3033 C C . TYR A 1 384 ? 14.609 -16.526 -16.655 1.00 89.94 384 TYR A C 1
ATOM 3035 O O . TYR A 1 384 ? 13.379 -16.550 -16.684 1.00 89.94 384 TYR A O 1
ATOM 3043 N N . THR A 1 385 ? 15.341 -17.605 -16.935 1.00 90.25 385 THR A N 1
ATOM 3044 C CA . THR A 1 385 ? 14.751 -18.892 -17.329 1.00 90.25 385 THR A CA 1
ATOM 3045 C C . THR A 1 385 ? 13.902 -19.507 -16.208 1.00 90.25 385 THR A C 1
ATOM 3047 O O . THR A 1 385 ? 12.864 -20.108 -16.479 1.00 90.25 385 THR A O 1
ATOM 3050 N N . GLU A 1 386 ? 14.304 -19.352 -14.946 1.00 89.94 386 GLU A N 1
ATOM 3051 C CA . GLU A 1 386 ? 13.507 -19.766 -13.784 1.00 89.94 386 GLU A CA 1
ATOM 3052 C C . GLU A 1 386 ? 12.215 -18.953 -13.657 1.00 89.94 386 GLU A C 1
ATOM 3054 O O . GLU A 1 386 ? 11.157 -19.535 -13.431 1.00 89.94 386 GLU A O 1
ATOM 3059 N N . ILE A 1 387 ? 12.270 -17.634 -13.871 1.00 89.38 387 ILE A N 1
ATOM 3060 C CA . ILE A 1 387 ? 11.078 -16.767 -13.855 1.00 89.38 387 ILE A CA 1
ATOM 3061 C C . ILE A 1 387 ? 10.091 -17.176 -14.955 1.00 89.38 387 ILE A C 1
ATOM 3063 O O . ILE A 1 387 ? 8.891 -17.262 -14.691 1.00 89.38 387 ILE A O 1
ATOM 3067 N N . LEU A 1 388 ? 10.583 -17.482 -16.161 1.00 89.44 388 LEU A N 1
ATOM 3068 C CA . LEU A 1 388 ? 9.745 -17.997 -17.248 1.00 89.44 388 LEU A CA 1
ATOM 3069 C C . LEU A 1 388 ? 9.024 -19.284 -16.839 1.00 89.44 388 LEU A C 1
ATOM 3071 O O . LEU A 1 388 ? 7.800 -19.346 -16.924 1.00 89.44 388 LEU A O 1
ATOM 3075 N N . LYS A 1 389 ? 9.760 -20.267 -16.306 1.00 90.06 389 LYS A N 1
ATOM 3076 C CA . LYS A 1 389 ? 9.188 -21.537 -15.829 1.00 90.06 389 LYS A CA 1
ATOM 3077 C C . LYS A 1 389 ? 8.165 -21.344 -14.710 1.00 90.06 389 LYS A C 1
ATOM 3079 O O . LYS A 1 389 ? 7.158 -22.045 -14.670 1.00 90.06 389 LYS A O 1
ATOM 3084 N N . LEU A 1 390 ? 8.412 -20.398 -13.802 1.00 87.19 390 LEU A N 1
ATOM 3085 C CA . LEU A 1 390 ? 7.463 -20.049 -12.743 1.00 87.19 390 LEU A CA 1
ATOM 3086 C C . LEU A 1 390 ? 6.154 -19.492 -13.319 1.00 87.19 390 LEU A C 1
ATOM 3088 O O . LEU A 1 390 ? 5.087 -19.795 -12.789 1.00 87.19 390 LEU A O 1
ATOM 3092 N N . CYS A 1 391 ? 6.227 -18.717 -14.404 1.00 87.12 391 CYS A N 1
ATOM 3093 C CA . CYS A 1 391 ? 5.063 -18.062 -15.002 1.00 87.12 391 CYS A CA 1
ATOM 3094 C C . CYS A 1 391 ? 4.321 -18.924 -16.041 1.00 87.12 391 CYS A C 1
ATOM 3096 O O . CYS A 1 391 ? 3.143 -18.667 -16.278 1.00 87.12 391 CYS A O 1
ATOM 3098 N N . GLU A 1 392 ? 4.953 -19.958 -16.618 1.00 84.25 392 GLU A N 1
ATOM 3099 C CA . GLU A 1 392 ? 4.391 -20.823 -17.682 1.00 84.25 392 GLU A CA 1
ATOM 3100 C C . GLU A 1 392 ? 2.984 -21.367 -17.380 1.00 84.25 392 GLU A C 1
ATOM 3102 O O . GLU A 1 392 ? 2.152 -21.462 -18.279 1.00 84.25 392 GLU A O 1
ATOM 3107 N N . ASN A 1 393 ? 2.700 -21.697 -16.116 1.00 78.75 393 ASN A N 1
ATOM 3108 C CA . ASN A 1 393 ? 1.414 -22.261 -15.681 1.00 78.75 393 ASN A CA 1
ATOM 3109 C C . ASN A 1 393 ? 0.520 -21.244 -14.952 1.00 78.75 393 ASN A C 1
ATOM 3111 O O . ASN A 1 393 ? -0.310 -21.625 -14.122 1.00 78.75 393 ASN A O 1
ATOM 3115 N N . THR A 1 394 ? 0.722 -19.952 -15.203 1.00 83.50 394 THR A N 1
ATOM 3116 C CA . THR A 1 394 ? -0.002 -18.860 -14.540 1.00 83.50 394 THR A CA 1
ATOM 3117 C C . THR A 1 394 ? -0.598 -17.893 -15.566 1.00 83.50 394 THR A C 1
ATOM 3119 O O . THR A 1 394 ? -0.261 -17.925 -16.747 1.00 83.50 394 THR A O 1
ATOM 3122 N N . SER A 1 395 ? -1.477 -16.997 -15.119 1.00 83.31 395 SER A N 1
ATOM 3123 C CA . SER A 1 395 ? -2.005 -15.884 -15.926 1.00 83.31 395 SER A CA 1
ATOM 3124 C C . SER A 1 395 ? -0.999 -14.736 -16.119 1.00 83.31 395 SER A C 1
ATOM 3126 O O . SER A 1 395 ? -1.289 -13.785 -16.846 1.00 83.31 395 SER A O 1
ATOM 3128 N N . ILE A 1 396 ? 0.171 -14.804 -15.476 1.00 89.69 396 ILE A N 1
ATOM 3129 C CA . ILE A 1 396 ? 1.165 -13.731 -15.435 1.00 89.69 396 ILE A CA 1
ATOM 3130 C C . ILE A 1 396 ? 2.013 -13.752 -16.706 1.00 89.69 396 ILE A C 1
ATOM 3132 O O . ILE A 1 396 ? 2.635 -14.758 -17.044 1.00 89.69 396 ILE A O 1
ATOM 3136 N N . LYS A 1 397 ? 2.078 -12.615 -17.404 1.00 92.06 397 LYS A N 1
ATOM 3137 C CA . LYS A 1 397 ? 2.871 -12.472 -18.633 1.00 92.06 397 LYS A CA 1
ATOM 3138 C C . LYS A 1 397 ? 4.251 -11.892 -18.331 1.00 92.06 397 LYS A C 1
ATOM 3140 O O . LYS A 1 397 ? 4.368 -10.855 -17.690 1.00 92.06 397 LYS A O 1
ATOM 3145 N N . THR A 1 398 ? 5.304 -12.510 -18.843 1.00 93.44 398 THR A N 1
ATOM 3146 C CA . THR A 1 398 ? 6.692 -12.056 -18.662 1.00 93.44 398 THR A CA 1
ATOM 3147 C C . THR A 1 398 ? 7.236 -11.423 -19.939 1.00 93.44 398 THR A C 1
ATOM 3149 O O . THR A 1 398 ? 7.115 -12.001 -21.022 1.00 93.44 398 THR A O 1
ATOM 3152 N N . PHE A 1 399 ? 7.880 -10.266 -19.814 1.00 95.12 399 PHE A N 1
ATOM 3153 C CA . PHE A 1 399 ? 8.501 -9.535 -20.916 1.00 95.12 399 PHE A CA 1
ATOM 3154 C C . PHE A 1 399 ? 9.951 -9.217 -20.566 1.00 95.12 399 PHE A C 1
ATOM 3156 O O . PHE A 1 399 ? 10.217 -8.699 -19.482 1.00 95.12 399 PHE A O 1
ATOM 3163 N N . CYS A 1 400 ? 10.879 -9.516 -21.480 1.00 93.19 400 CYS A N 1
ATOM 3164 C CA . CYS A 1 400 ? 12.302 -9.324 -21.225 1.00 93.19 400 CYS A CA 1
ATOM 3165 C C . CYS A 1 400 ? 12.922 -8.164 -21.992 1.00 93.19 400 CYS A C 1
ATOM 3167 O O . CYS A 1 400 ? 12.682 -8.009 -23.194 1.00 93.19 400 CYS A O 1
ATOM 3169 N N . ALA A 1 401 ? 13.799 -7.429 -21.314 1.00 92.50 401 ALA A N 1
ATOM 3170 C CA . ALA A 1 401 ? 14.801 -6.609 -21.975 1.00 92.50 401 ALA A CA 1
ATOM 3171 C C . ALA A 1 401 ? 15.986 -7.485 -22.406 1.00 92.50 401 ALA A C 1
ATOM 3173 O O . ALA A 1 401 ? 16.431 -8.365 -21.663 1.00 92.50 401 ALA A O 1
ATOM 3174 N N . ILE A 1 402 ? 16.523 -7.230 -23.601 1.00 90.50 402 ILE A N 1
ATOM 3175 C CA . ILE A 1 402 ? 17.801 -7.815 -24.013 1.00 90.50 402 ILE A CA 1
ATOM 3176 C C . ILE A 1 402 ? 18.891 -7.180 -23.155 1.00 90.50 402 ILE A C 1
ATOM 3178 O O . ILE A 1 402 ? 19.040 -5.960 -23.158 1.00 90.50 402 ILE A O 1
ATOM 3182 N N . LYS A 1 403 ? 19.680 -8.009 -22.472 1.00 90.75 403 LYS A N 1
ATOM 3183 C CA . LYS A 1 403 ? 20.751 -7.622 -21.554 1.00 90.75 403 LYS A CA 1
ATOM 3184 C C . LYS A 1 403 ? 20.282 -6.841 -20.326 1.00 90.75 403 LYS A C 1
ATOM 3186 O O . LYS A 1 403 ? 20.286 -7.430 -19.252 1.00 90.75 403 LYS A O 1
ATOM 3191 N N . THR A 1 404 ? 19.962 -5.556 -20.477 1.00 92.75 404 THR A N 1
ATOM 3192 C CA . THR A 1 404 ? 19.355 -4.698 -19.445 1.00 92.75 404 THR A CA 1
ATOM 3193 C C . THR A 1 404 ? 18.467 -3.628 -20.082 1.00 92.75 404 THR A C 1
ATOM 3195 O O . THR A 1 404 ? 18.584 -3.379 -21.289 1.00 92.75 404 THR A O 1
ATOM 3198 N N . LEU A 1 405 ? 17.623 -2.952 -19.294 1.00 94.00 405 LEU A N 1
ATOM 3199 C CA . LEU A 1 405 ? 16.807 -1.820 -19.760 1.00 94.00 405 LEU A CA 1
ATOM 3200 C C . LEU A 1 405 ? 17.622 -0.796 -20.569 1.00 94.00 405 LEU A C 1
ATOM 3202 O O . LEU A 1 405 ? 17.209 -0.401 -21.658 1.00 94.00 405 LEU A O 1
ATOM 3206 N N . GLU A 1 406 ? 18.776 -0.358 -20.065 1.00 92.88 406 GLU A N 1
ATOM 3207 C CA . GLU A 1 406 ? 19.554 0.712 -20.700 1.00 92.88 406 GLU A CA 1
ATOM 3208 C C . GLU A 1 406 ? 20.097 0.306 -22.068 1.00 92.88 406 GLU A C 1
ATOM 3210 O O . GLU A 1 406 ? 20.097 1.112 -22.999 1.00 92.88 406 GLU A O 1
ATOM 3215 N N . TYR A 1 407 ? 20.518 -0.954 -22.197 1.00 93.31 407 TYR A N 1
ATOM 3216 C CA . TYR A 1 407 ? 20.948 -1.508 -23.474 1.00 93.31 407 TYR A CA 1
ATOM 3217 C C . TYR A 1 407 ? 19.767 -1.634 -24.441 1.00 93.31 407 TYR A C 1
ATOM 3219 O O . TYR A 1 407 ? 19.862 -1.210 -25.591 1.00 93.31 407 TYR A O 1
ATOM 3227 N N . ALA A 1 408 ? 18.624 -2.133 -23.958 1.00 93.50 408 ALA A N 1
ATOM 3228 C CA . ALA A 1 408 ? 17.417 -2.295 -24.761 1.00 93.50 408 ALA A CA 1
ATOM 3229 C C . ALA A 1 408 ? 16.879 -0.961 -25.313 1.00 93.50 408 ALA A C 1
ATOM 3231 O O . ALA A 1 408 ? 16.414 -0.910 -26.451 1.00 93.50 408 ALA A O 1
ATOM 3232 N N . LEU A 1 409 ? 16.971 0.130 -24.542 1.00 93.62 409 LEU A N 1
ATOM 3233 C CA . LEU A 1 409 ? 16.591 1.470 -25.009 1.00 93.62 409 LEU A CA 1
ATOM 3234 C C . LEU A 1 409 ? 17.529 1.993 -26.110 1.00 93.62 409 LEU A C 1
ATOM 3236 O O . LEU A 1 409 ? 17.091 2.791 -26.937 1.00 93.62 409 LEU A O 1
ATOM 3240 N N . GLY A 1 410 ? 18.788 1.544 -26.134 1.00 91.25 410 GLY A N 1
ATOM 3241 C CA . GLY A 1 410 ? 19.816 1.979 -27.080 1.00 91.25 410 GLY A CA 1
ATOM 3242 C C . GLY A 1 410 ? 19.667 1.439 -28.506 1.00 91.25 410 GLY A C 1
ATOM 3243 O O . GLY A 1 410 ? 20.329 1.949 -29.400 1.00 91.25 410 GLY A O 1
ATOM 3244 N N . PHE A 1 411 ? 18.790 0.463 -28.758 1.00 89.50 411 PHE A N 1
ATOM 3245 C CA . PHE A 1 411 ? 18.588 -0.104 -30.103 1.00 89.50 411 PHE A CA 1
ATOM 3246 C C . PHE A 1 411 ? 17.794 0.791 -31.070 1.00 89.50 411 PHE A C 1
ATOM 3248 O O . PHE A 1 411 ? 17.609 0.426 -32.229 1.00 89.50 411 PHE A O 1
ATOM 3255 N N . CYS A 1 412 ? 17.341 1.963 -30.622 1.00 89.75 412 CYS A N 1
ATOM 3256 C CA . CYS A 1 412 ? 16.700 2.965 -31.469 1.00 89.75 412 CYS A CA 1
ATOM 3257 C C . CYS A 1 412 ? 17.595 4.207 -31.562 1.00 89.75 412 CYS A C 1
ATOM 3259 O O . CYS A 1 412 ? 17.995 4.772 -30.541 1.00 89.75 412 CYS A O 1
ATOM 3261 N N . GLU A 1 413 ? 17.864 4.681 -32.780 1.00 88.56 413 GLU A N 1
ATOM 3262 C CA . GLU A 1 413 ? 18.718 5.856 -33.011 1.00 88.56 413 GLU A CA 1
ATOM 3263 C C . GLU A 1 413 ? 18.145 7.131 -32.366 1.00 88.56 413 GLU A C 1
ATOM 3265 O O . GLU A 1 413 ? 18.872 7.904 -31.738 1.00 88.56 413 GLU A O 1
ATOM 3270 N N . SER A 1 414 ? 16.822 7.309 -32.422 1.00 91.31 414 SER A N 1
ATOM 3271 C CA . SER A 1 414 ? 16.138 8.415 -31.745 1.00 91.31 414 SER A CA 1
ATOM 3272 C C . SER A 1 414 ? 16.326 8.373 -30.225 1.00 91.31 414 SER A C 1
ATOM 3274 O O . SER A 1 414 ? 16.554 9.408 -29.597 1.00 91.31 414 SER A O 1
ATOM 3276 N N . ASN A 1 415 ? 16.294 7.181 -29.624 1.00 94.19 415 ASN A N 1
ATOM 3277 C CA . ASN A 1 415 ? 16.469 7.003 -28.185 1.00 94.19 415 ASN A CA 1
ATOM 3278 C C . ASN A 1 415 ? 17.902 7.296 -27.746 1.00 94.19 415 ASN A C 1
ATOM 3280 O O . ASN A 1 415 ? 18.082 7.919 -26.699 1.00 94.19 415 ASN A O 1
ATOM 3284 N N . ILE A 1 416 ? 18.904 6.909 -28.547 1.00 93.38 416 ILE A N 1
ATOM 3285 C CA . ILE A 1 416 ? 20.318 7.235 -28.301 1.00 93.38 416 ILE A CA 1
ATOM 3286 C C . ILE A 1 416 ? 20.489 8.747 -28.128 1.00 93.38 416 ILE A C 1
ATOM 3288 O O . ILE A 1 416 ? 21.099 9.178 -27.151 1.00 93.38 416 ILE A O 1
ATOM 3292 N N . PHE A 1 417 ? 19.890 9.555 -29.007 1.00 92.56 417 PHE A N 1
ATOM 3293 C CA . PHE A 1 417 ? 19.976 11.016 -28.924 1.00 92.56 417 PHE A CA 1
ATOM 3294 C C . PHE A 1 417 ? 19.392 11.569 -27.612 1.00 92.56 417 PHE A C 1
ATOM 3296 O O . PHE A 1 417 ? 19.976 12.440 -26.958 1.00 92.56 417 PHE A O 1
ATOM 3303 N N . VAL A 1 418 ? 18.234 11.052 -27.190 1.00 93.69 418 VAL A N 1
ATOM 3304 C CA . VAL A 1 418 ? 17.584 11.492 -25.946 1.00 93.69 418 VAL A CA 1
ATOM 3305 C C . VAL A 1 418 ? 18.375 11.032 -24.715 1.00 93.69 418 VAL A C 1
ATOM 3307 O O . VAL A 1 418 ? 18.537 11.810 -23.769 1.00 93.69 418 VAL A O 1
ATOM 3310 N N . LEU A 1 419 ? 18.906 9.805 -24.736 1.00 93.81 419 LEU A N 1
ATOM 3311 C CA . LEU A 1 419 ? 19.770 9.252 -23.690 1.00 93.81 419 LEU A CA 1
ATOM 3312 C C . LEU A 1 419 ? 21.062 10.059 -23.556 1.00 93.81 419 LEU A C 1
ATOM 3314 O O . LEU A 1 419 ? 21.403 10.479 -22.453 1.00 93.81 419 LEU A O 1
ATOM 3318 N N . GLU A 1 420 ? 21.738 10.356 -24.664 1.00 94.00 420 GLU A N 1
ATOM 3319 C CA . GLU A 1 420 ? 22.938 11.196 -24.698 1.00 94.00 420 GLU A CA 1
ATOM 3320 C C . GLU A 1 420 ? 22.658 12.585 -24.104 1.00 94.00 420 GLU A C 1
ATOM 3322 O O . GLU A 1 420 ? 23.416 13.078 -23.264 1.00 94.00 420 GLU A O 1
ATOM 3327 N N . SER A 1 421 ? 21.531 13.202 -24.475 1.00 92.81 421 SER A N 1
ATOM 3328 C CA . SER A 1 421 ? 21.106 14.493 -23.923 1.00 92.81 421 SER A CA 1
ATOM 3329 C C . SER A 1 421 ? 20.859 14.435 -22.410 1.00 92.81 421 SER A C 1
ATOM 3331 O O . SER A 1 421 ? 21.215 15.372 -21.690 1.00 92.81 421 SER A O 1
ATOM 3333 N N . ALA A 1 422 ? 20.263 13.347 -21.913 1.00 93.81 422 ALA A N 1
ATOM 3334 C CA . ALA A 1 422 ? 20.049 13.132 -20.484 1.00 93.81 422 ALA A CA 1
ATOM 3335 C C . ALA A 1 422 ? 21.375 12.904 -19.735 1.00 93.81 422 ALA A C 1
ATOM 3337 O O . ALA A 1 422 ? 21.583 13.489 -18.671 1.00 93.81 422 ALA A O 1
ATOM 3338 N N . ILE A 1 423 ? 22.298 12.130 -20.316 1.00 94.06 423 ILE A N 1
ATOM 3339 C CA . ILE A 1 423 ? 23.630 11.873 -19.752 1.00 94.06 423 ILE A CA 1
ATOM 3340 C C . ILE A 1 423 ? 24.459 13.158 -19.693 1.00 94.06 423 ILE A C 1
ATOM 3342 O O . ILE A 1 423 ? 25.092 13.417 -18.675 1.00 94.06 423 ILE A O 1
ATOM 3346 N N . LYS A 1 424 ? 24.435 13.995 -20.736 1.00 94.00 424 LYS A N 1
ATOM 3347 C CA . LYS A 1 424 ? 25.109 15.307 -20.749 1.00 94.00 424 LYS A CA 1
ATOM 3348 C C . LYS A 1 424 ? 24.598 16.249 -19.659 1.00 94.00 424 LYS A C 1
ATOM 3350 O O . LYS A 1 424 ? 25.374 17.044 -19.136 1.00 94.00 424 LYS A O 1
ATOM 3355 N N . GLU A 1 425 ? 23.304 16.191 -19.347 1.00 93.12 425 GLU A N 1
ATOM 3356 C CA . GLU A 1 425 ? 22.704 17.016 -18.293 1.00 93.12 425 GLU A CA 1
ATOM 3357 C C . GLU A 1 425 ? 23.136 16.550 -16.896 1.00 93.12 425 GLU A C 1
ATOM 3359 O O . GLU A 1 425 ? 23.460 17.385 -16.056 1.00 93.12 425 GLU A O 1
ATOM 3364 N N . GLU A 1 426 ? 23.181 15.236 -16.661 1.00 92.94 426 GLU A N 1
ATOM 3365 C CA . GLU A 1 426 ? 23.566 14.669 -15.360 1.00 92.94 426 GLU A CA 1
ATOM 3366 C C . GLU A 1 426 ? 25.087 14.655 -15.139 1.00 92.94 426 GLU A C 1
ATOM 3368 O O . GLU A 1 426 ? 25.569 14.915 -14.038 1.00 92.94 426 GLU A O 1
ATOM 3373 N N . PHE A 1 427 ? 25.861 14.410 -16.199 1.00 92.81 427 PHE A N 1
ATOM 3374 C CA . PHE A 1 427 ? 27.321 14.335 -16.184 1.00 92.81 427 PHE A CA 1
ATOM 3375 C C . PHE A 1 427 ? 27.934 15.317 -17.199 1.00 92.81 427 PHE A C 1
ATOM 3377 O O . PHE A 1 427 ? 28.389 14.899 -18.265 1.00 92.81 427 PHE A O 1
ATOM 3384 N N . PRO A 1 428 ? 28.034 16.623 -16.886 1.00 90.50 428 PRO A N 1
ATOM 3385 C CA . PRO A 1 428 ? 28.450 17.641 -17.858 1.00 90.50 428 PRO A CA 1
ATOM 3386 C C . PRO A 1 428 ? 29.858 17.469 -18.442 1.00 90.50 428 PRO A C 1
ATOM 3388 O O . PRO A 1 428 ? 30.118 17.929 -19.553 1.00 90.50 428 PRO A O 1
ATOM 3391 N N . ILE A 1 429 ? 30.777 16.853 -17.688 1.00 90.25 429 ILE A N 1
ATOM 3392 C CA . ILE A 1 429 ? 32.166 16.629 -18.115 1.00 90.25 429 ILE A CA 1
ATOM 3393 C C . ILE A 1 429 ? 32.254 15.311 -18.889 1.00 90.25 429 ILE A C 1
ATOM 3395 O O . ILE A 1 429 ? 32.483 15.316 -20.094 1.00 90.25 429 ILE A O 1
ATOM 3399 N N . VAL A 1 430 ? 32.005 14.184 -18.216 1.00 90.25 430 VAL A N 1
ATOM 3400 C CA . VAL A 1 430 ? 32.166 12.847 -18.814 1.00 90.25 430 VAL A CA 1
ATOM 3401 C C . VAL A 1 430 ? 31.127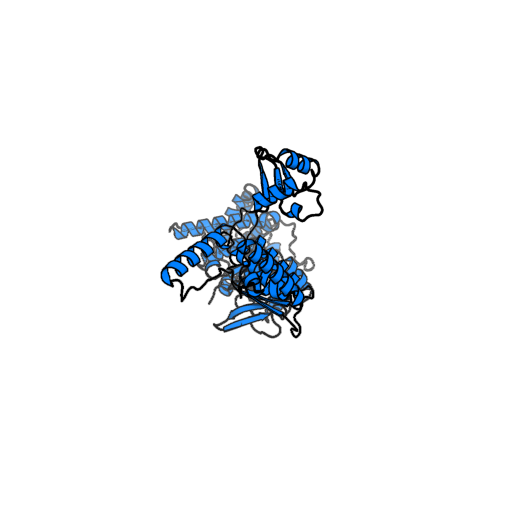 12.582 -19.910 1.00 90.25 430 VAL A C 1
ATOM 3403 O O . VAL A 1 430 ? 31.417 11.892 -20.879 1.00 90.25 430 VAL A O 1
ATOM 3406 N N . GLY A 1 431 ? 29.935 13.178 -19.821 1.00 90.75 431 GLY A N 1
ATOM 3407 C CA . GLY A 1 431 ? 28.911 13.082 -20.860 1.00 90.75 431 GLY A CA 1
ATOM 3408 C C . GLY A 1 431 ? 29.321 13.741 -22.181 1.00 90.75 431 GLY A C 1
ATOM 3409 O O . GLY A 1 431 ? 28.911 13.268 -23.241 1.00 90.75 431 GLY A O 1
ATOM 3410 N N . LYS A 1 432 ? 30.176 14.779 -22.159 1.00 91.69 432 LYS A N 1
ATOM 3411 C CA . LYS A 1 432 ? 30.766 15.338 -23.391 1.00 91.69 432 LYS A CA 1
ATOM 3412 C C . LYS A 1 432 ? 31.732 14.347 -24.033 1.00 91.69 432 LYS A C 1
ATOM 3414 O O . LYS A 1 432 ? 31.583 14.068 -25.217 1.00 91.69 432 LYS A O 1
ATOM 3419 N N . SER A 1 433 ? 32.621 13.746 -23.242 1.00 92.00 433 SER A N 1
ATOM 3420 C CA . SER A 1 433 ? 33.540 12.700 -23.713 1.00 92.00 433 SER A CA 1
ATOM 3421 C C . SER A 1 433 ? 32.798 11.472 -24.253 1.00 92.00 433 SER A C 1
ATOM 3423 O O . SER A 1 433 ? 33.164 10.942 -25.299 1.00 92.00 433 SER A O 1
ATOM 3425 N N . LEU A 1 434 ? 31.700 11.059 -23.606 1.00 92.62 434 LEU A N 1
ATOM 3426 C CA . LEU A 1 434 ? 30.822 10.008 -24.127 1.00 92.62 434 LEU A CA 1
ATOM 3427 C C . LEU A 1 434 ? 30.230 10.400 -25.486 1.00 92.62 434 LEU A C 1
ATOM 3429 O O . LEU A 1 434 ? 30.184 9.576 -26.386 1.00 92.62 434 LEU A O 1
ATOM 3433 N N . SER A 1 435 ? 29.799 11.648 -25.658 1.00 91.81 435 SER A N 1
ATOM 3434 C CA . SER A 1 435 ? 29.195 12.110 -26.916 1.00 91.81 435 SER A CA 1
ATOM 3435 C C . SER A 1 435 ? 30.195 12.131 -28.073 1.00 91.81 435 SER A C 1
ATOM 3437 O O . SER A 1 435 ? 29.860 11.753 -29.195 1.00 91.81 435 SER A O 1
ATOM 3439 N N . GLU A 1 436 ? 31.438 12.531 -27.797 1.00 91.94 436 GLU A N 1
ATOM 3440 C CA . GLU A 1 436 ? 32.548 12.440 -28.753 1.00 91.94 436 GLU A CA 1
ATOM 3441 C C . GLU A 1 436 ? 32.805 10.979 -29.142 1.00 91.94 436 GLU A C 1
ATOM 3443 O O . GLU A 1 436 ? 32.914 10.660 -30.327 1.00 91.94 436 GLU A O 1
ATOM 3448 N N . LYS A 1 437 ? 32.802 10.069 -28.158 1.00 91.06 437 LYS A N 1
ATOM 3449 C CA . LYS A 1 437 ? 32.936 8.629 -28.402 1.00 91.06 437 LYS A CA 1
ATOM 3450 C C . LYS A 1 437 ? 31.770 8.079 -29.226 1.00 91.06 437 LYS A C 1
ATOM 3452 O O . LYS A 1 437 ? 32.020 7.395 -30.210 1.00 91.06 437 LYS A O 1
ATOM 3457 N N . LEU A 1 438 ? 30.521 8.406 -28.893 1.00 91.38 438 LEU A N 1
ATOM 3458 C CA . LEU A 1 438 ? 29.330 7.969 -29.635 1.00 91.38 438 LEU A CA 1
ATOM 3459 C C . LEU A 1 438 ? 29.336 8.459 -31.086 1.00 91.38 438 LEU A C 1
ATOM 3461 O O . LEU A 1 438 ? 28.917 7.723 -31.975 1.00 91.38 438 LEU A O 1
ATOM 3465 N N . SER A 1 439 ? 29.855 9.664 -31.328 1.00 89.88 439 SER A N 1
ATOM 3466 C CA . SER A 1 439 ? 30.006 10.223 -32.678 1.00 89.88 439 SER A CA 1
ATOM 3467 C C . SER A 1 439 ? 31.051 9.474 -33.514 1.00 89.88 439 SER A C 1
ATOM 3469 O O . SER A 1 439 ? 30.980 9.507 -34.738 1.00 89.88 439 SER A O 1
ATOM 3471 N N . SER A 1 440 ? 32.010 8.798 -32.867 1.00 91.12 440 SER A N 1
ATOM 3472 C CA . SER A 1 440 ? 33.029 7.970 -33.531 1.00 91.12 440 SER A CA 1
ATOM 3473 C C . SER A 1 440 ? 32.574 6.540 -33.850 1.00 91.12 440 SER A C 1
ATOM 3475 O O . SER A 1 440 ? 33.285 5.831 -34.554 1.00 91.12 440 SER A O 1
ATOM 3477 N N . LEU A 1 441 ? 31.427 6.103 -33.320 1.00 91.25 441 LEU A N 1
ATOM 3478 C CA . LEU A 1 441 ? 30.889 4.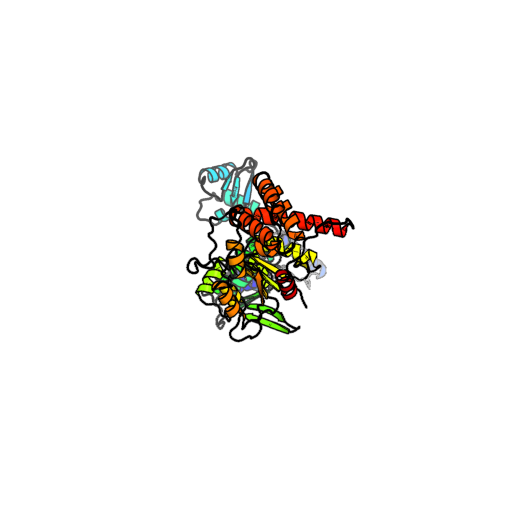756 -33.523 1.00 91.25 441 LEU A CA 1
ATOM 3479 C C . LEU A 1 441 ? 29.921 4.751 -34.710 1.00 91.25 441 LEU A C 1
ATOM 3481 O O . LEU A 1 441 ? 29.088 5.653 -34.843 1.00 91.25 441 LEU A O 1
ATOM 3485 N N . GLU A 1 442 ? 30.006 3.726 -35.553 1.00 87.81 442 GLU A N 1
ATOM 3486 C CA . GLU A 1 442 ? 29.235 3.658 -36.799 1.00 87.81 442 GLU A CA 1
ATOM 3487 C C . GLU A 1 442 ? 27.906 2.925 -36.598 1.00 87.81 442 GLU A C 1
ATOM 3489 O O . GLU A 1 442 ? 26.870 3.360 -37.106 1.00 87.81 442 GLU A O 1
ATOM 3494 N N . THR A 1 443 ? 27.908 1.843 -35.817 1.00 91.00 443 THR A N 1
ATOM 3495 C CA . THR A 1 443 ? 26.732 0.976 -35.668 1.00 91.00 443 THR A CA 1
ATOM 3496 C C . THR A 1 443 ? 25.864 1.347 -34.462 1.00 91.00 443 THR A C 1
ATOM 3498 O O . THR A 1 443 ? 26.333 1.880 -33.453 1.00 91.00 443 THR A O 1
ATOM 3501 N N . ILE A 1 444 ? 24.564 1.044 -34.548 1.00 90.56 444 ILE A N 1
ATOM 3502 C CA . ILE A 1 444 ? 23.625 1.220 -33.427 1.00 90.56 444 ILE A CA 1
ATOM 3503 C C . ILE A 1 444 ? 24.018 0.310 -32.258 1.00 90.56 444 ILE A C 1
ATOM 3505 O O . ILE A 1 444 ? 23.999 0.755 -31.114 1.00 90.56 444 ILE A O 1
ATOM 3509 N N . ASP A 1 445 ? 24.448 -0.922 -32.540 1.00 90.06 445 ASP A N 1
ATOM 3510 C CA . ASP A 1 445 ? 24.849 -1.897 -31.521 1.00 90.06 445 ASP A CA 1
ATOM 3511 C C . ASP A 1 445 ? 26.046 -1.405 -30.694 1.00 90.06 445 ASP A C 1
ATOM 3513 O O . ASP A 1 445 ? 26.049 -1.526 -29.466 1.00 90.06 445 ASP A O 1
ATOM 3517 N N . GLU A 1 446 ? 27.035 -0.783 -31.347 1.00 91.69 446 GLU A N 1
ATOM 3518 C CA . GLU A 1 446 ? 28.169 -0.128 -30.685 1.00 91.69 446 GLU A CA 1
ATOM 3519 C C . GLU A 1 446 ? 27.721 1.017 -29.782 1.00 91.69 446 GLU A C 1
ATOM 3521 O O . GLU A 1 446 ? 28.150 1.101 -28.627 1.00 91.69 446 GLU A O 1
ATOM 3526 N N . LYS A 1 447 ? 26.846 1.894 -30.287 1.00 93.31 447 LYS A N 1
ATOM 3527 C CA . LYS A 1 447 ? 26.328 3.039 -29.525 1.00 93.31 447 LYS A CA 1
ATOM 3528 C C . LYS A 1 447 ? 25.507 2.578 -28.318 1.00 93.31 447 LYS A C 1
ATOM 3530 O O . LYS A 1 447 ? 25.718 3.082 -27.213 1.00 93.31 447 LYS A O 1
ATOM 3535 N N . ALA A 1 448 ? 24.635 1.586 -28.501 1.00 93.00 448 ALA A N 1
ATOM 3536 C CA . ALA A 1 448 ? 23.837 0.981 -27.438 1.00 93.00 448 ALA A CA 1
ATOM 3537 C C . ALA A 1 448 ? 24.728 0.344 -26.361 1.00 93.00 448 ALA A C 1
ATOM 3539 O O . ALA A 1 448 ? 24.538 0.595 -25.168 1.00 93.00 448 ALA A O 1
ATOM 3540 N N . ALA A 1 449 ? 25.742 -0.427 -26.768 1.00 93.00 449 ALA A N 1
ATOM 3541 C CA . ALA A 1 449 ? 26.686 -1.057 -25.848 1.00 93.00 449 ALA A CA 1
ATOM 3542 C C . ALA A 1 449 ? 27.535 -0.019 -25.097 1.00 93.00 449 ALA A C 1
ATOM 3544 O O . ALA A 1 449 ? 27.764 -0.168 -23.897 1.00 93.00 449 ALA A O 1
ATOM 3545 N N . CYS A 1 450 ? 27.958 1.055 -25.768 1.00 93.31 450 CYS A N 1
ATOM 3546 C CA . CYS A 1 450 ? 28.713 2.149 -25.160 1.00 93.31 450 CYS A CA 1
ATOM 3547 C C . CYS A 1 450 ? 27.892 2.882 -24.081 1.00 93.31 450 CYS A C 1
ATOM 3549 O O . CYS A 1 450 ? 28.377 3.071 -22.963 1.00 93.31 450 CYS A O 1
ATOM 3551 N N . ILE A 1 451 ? 26.627 3.222 -24.370 1.00 93.25 451 ILE A N 1
ATOM 3552 C CA . ILE A 1 451 ? 25.706 3.829 -23.388 1.00 93.25 451 ILE A CA 1
ATOM 3553 C C . ILE A 1 451 ? 25.453 2.879 -22.217 1.00 93.25 451 ILE A C 1
ATOM 3555 O O . ILE A 1 451 ? 25.508 3.294 -21.058 1.00 93.25 451 ILE A O 1
ATOM 3559 N N . TRP A 1 452 ? 25.207 1.601 -22.502 1.00 93.94 452 TRP A N 1
ATOM 3560 C CA . TRP A 1 452 ? 25.002 0.595 -21.467 1.00 93.94 452 TRP A CA 1
ATOM 3561 C C . TRP A 1 452 ? 26.207 0.486 -20.523 1.00 93.94 452 TRP A C 1
ATOM 3563 O O . TRP A 1 452 ? 26.029 0.549 -19.306 1.00 93.94 452 TRP A O 1
ATOM 3573 N N . LEU A 1 453 ? 27.431 0.387 -21.059 1.00 92.75 453 LEU A N 1
ATOM 3574 C CA . LEU A 1 453 ? 28.660 0.359 -20.258 1.00 92.75 453 LEU A CA 1
ATOM 3575 C C . LEU A 1 453 ? 28.791 1.618 -19.391 1.00 92.75 453 LEU A C 1
ATOM 3577 O O . LEU A 1 453 ? 29.046 1.501 -18.191 1.00 92.75 453 LEU A O 1
ATOM 3581 N N . PHE A 1 454 ? 28.528 2.798 -19.967 1.00 93.50 454 PHE A N 1
ATOM 3582 C CA . PHE A 1 454 ? 28.582 4.073 -19.250 1.00 93.50 454 PHE A CA 1
ATOM 3583 C C . PHE A 1 454 ? 27.662 4.093 -18.024 1.00 93.50 454 PHE A C 1
ATOM 3585 O O . PHE A 1 454 ? 28.081 4.502 -16.934 1.00 93.50 454 PHE A O 1
ATOM 3592 N N . ILE A 1 455 ? 26.402 3.680 -18.209 1.00 91.56 455 ILE A N 1
ATOM 3593 C CA . ILE A 1 455 ? 25.380 3.724 -17.157 1.00 91.56 455 ILE A CA 1
ATOM 3594 C C . ILE A 1 455 ? 25.628 2.624 -16.126 1.00 91.56 455 ILE A C 1
ATOM 3596 O O . ILE A 1 455 ? 25.557 2.881 -14.925 1.00 91.56 455 ILE A O 1
ATOM 3600 N N . ARG A 1 456 ? 25.986 1.415 -16.572 1.00 90.38 456 ARG A N 1
ATOM 3601 C CA . ARG A 1 456 ? 26.293 0.287 -15.685 1.00 90.38 456 ARG A CA 1
ATOM 3602 C C . ARG A 1 456 ? 27.469 0.596 -14.759 1.00 90.38 456 ARG A C 1
ATOM 3604 O O . ARG A 1 456 ? 27.407 0.255 -13.582 1.00 90.38 456 ARG A O 1
ATOM 3611 N N . TYR A 1 457 ? 28.520 1.240 -15.269 1.00 89.19 457 TYR A N 1
ATOM 3612 C CA . TYR A 1 457 ? 29.677 1.641 -14.462 1.00 89.19 457 TYR A CA 1
ATOM 3613 C C . TYR A 1 457 ? 29.310 2.694 -13.394 1.00 89.19 457 TYR A C 1
ATOM 3615 O O . TYR A 1 457 ? 29.975 2.815 -12.368 1.00 89.19 457 TYR A O 1
ATOM 3623 N N . ARG A 1 458 ? 28.211 3.434 -13.599 1.00 90.19 458 ARG A N 1
ATOM 3624 C CA . ARG A 1 458 ? 27.710 4.510 -12.722 1.00 90.19 458 ARG A CA 1
ATOM 3625 C C . ARG A 1 458 ? 26.378 4.134 -12.065 1.00 90.19 458 ARG A C 1
ATOM 3627 O O . ARG A 1 458 ? 25.447 4.937 -12.018 1.00 90.19 458 ARG A O 1
ATOM 3634 N N . ASP A 1 459 ? 26.314 2.920 -11.520 1.00 82.56 459 ASP A N 1
ATOM 3635 C CA . ASP A 1 459 ? 25.100 2.307 -10.956 1.00 82.56 459 ASP A CA 1
ATOM 3636 C C . ASP A 1 459 ? 24.375 3.203 -9.927 1.00 82.56 459 ASP A C 1
ATOM 3638 O O . ASP A 1 459 ? 23.153 3.343 -9.964 1.00 82.56 459 ASP A O 1
ATOM 3642 N N . ASN A 1 460 ? 25.128 3.923 -9.086 1.00 85.25 460 ASN A N 1
ATOM 3643 C CA . ASN A 1 460 ? 24.580 4.817 -8.054 1.00 85.25 460 ASN A CA 1
ATOM 3644 C C . ASN A 1 460 ? 23.759 6.002 -8.604 1.00 85.25 460 ASN A C 1
ATOM 3646 O O . ASN A 1 460 ? 22.982 6.604 -7.864 1.00 85.25 460 ASN A O 1
ATOM 3650 N N . SER A 1 461 ? 23.913 6.352 -9.883 1.00 87.62 461 SER A N 1
ATOM 3651 C CA . SER A 1 461 ? 23.237 7.495 -10.514 1.00 87.62 461 SER A CA 1
ATOM 3652 C C . SER A 1 461 ? 22.102 7.088 -11.455 1.00 87.62 461 SER A C 1
ATOM 3654 O O . SER A 1 461 ? 21.500 7.951 -12.096 1.00 87.62 461 SER A O 1
ATOM 3656 N N . LYS A 1 462 ? 21.770 5.794 -11.536 1.00 89.25 462 LYS A N 1
ATOM 3657 C CA . LYS A 1 462 ? 20.724 5.275 -12.429 1.00 89.25 462 LYS A CA 1
ATOM 3658 C C . LYS A 1 462 ? 19.361 5.935 -12.223 1.00 89.25 462 LYS A C 1
ATOM 3660 O O . LYS A 1 462 ? 18.711 6.326 -13.191 1.00 89.25 462 LYS A O 1
ATOM 3665 N N . GLY A 1 463 ? 18.952 6.129 -10.968 1.00 89.88 463 GLY A N 1
ATOM 3666 C CA . GLY A 1 463 ? 17.692 6.803 -10.641 1.00 89.88 463 GLY A CA 1
ATOM 3667 C C . GLY A 1 463 ? 17.661 8.266 -11.098 1.00 89.88 463 GLY A C 1
ATOM 3668 O O . GLY A 1 463 ? 16.674 8.707 -11.687 1.00 89.88 463 GLY A O 1
ATOM 3669 N N . ALA A 1 464 ? 18.760 9.003 -10.895 1.00 92.56 464 ALA A N 1
ATOM 3670 C CA . ALA A 1 464 ? 18.884 10.391 -11.342 1.00 92.56 464 ALA A CA 1
ATOM 3671 C C . ALA A 1 464 ? 18.833 10.482 -12.874 1.00 92.56 464 ALA A C 1
ATOM 3673 O O . ALA A 1 464 ? 18.058 11.264 -13.427 1.00 92.56 464 ALA A O 1
ATOM 3674 N N . LEU A 1 465 ? 19.572 9.611 -13.569 1.00 93.81 465 LEU A N 1
ATOM 3675 C CA . LEU A 1 465 ? 19.554 9.551 -15.027 1.00 93.81 465 LEU A CA 1
ATOM 3676 C C . LEU A 1 465 ? 18.164 9.197 -15.576 1.00 93.81 465 LEU A C 1
ATOM 3678 O O . LEU A 1 465 ? 17.697 9.845 -16.513 1.00 93.81 465 LEU A O 1
ATOM 3682 N N . ALA A 1 466 ? 17.470 8.229 -14.970 1.00 94.31 466 ALA A N 1
ATOM 3683 C CA . ALA A 1 466 ? 16.098 7.887 -15.339 1.00 94.31 466 ALA A CA 1
ATOM 3684 C C . ALA A 1 466 ? 15.155 9.090 -15.177 1.00 94.31 466 ALA A C 1
ATOM 3686 O O . ALA A 1 466 ? 14.326 9.345 -16.051 1.00 94.31 466 ALA A O 1
ATOM 3687 N N . GLN A 1 467 ? 15.318 9.890 -14.120 1.00 94.75 467 GLN A N 1
ATOM 3688 C CA . GLN A 1 467 ? 14.536 11.111 -13.924 1.00 94.75 467 GLN A CA 1
ATOM 3689 C C . GLN A 1 467 ? 14.832 12.175 -14.995 1.00 94.75 467 GLN A C 1
ATOM 3691 O O . GLN A 1 467 ? 13.900 12.794 -15.523 1.00 94.75 467 GLN A O 1
ATOM 3696 N N . ARG A 1 468 ? 16.106 12.368 -15.367 1.00 95.06 468 ARG A N 1
ATOM 3697 C CA . ARG A 1 468 ? 16.495 13.257 -16.479 1.00 95.06 468 ARG A CA 1
ATOM 3698 C C . ARG A 1 468 ? 15.877 12.800 -17.792 1.00 95.06 468 ARG A C 1
ATOM 3700 O O . ARG A 1 468 ? 15.273 13.615 -18.491 1.00 95.06 468 ARG A O 1
ATOM 3707 N N . LEU A 1 469 ? 15.959 11.505 -18.085 1.00 95.25 469 LEU A N 1
ATOM 3708 C CA . LEU A 1 469 ? 15.361 10.902 -19.270 1.00 95.25 469 LEU A CA 1
ATOM 3709 C C . LEU A 1 469 ? 13.841 11.127 -19.306 1.00 95.25 469 LEU A C 1
ATOM 3711 O O . LEU A 1 469 ? 13.320 11.624 -20.304 1.00 95.25 469 LEU A O 1
ATOM 3715 N N . CYS A 1 470 ? 13.142 10.879 -18.195 1.00 95.50 470 CYS A N 1
ATOM 3716 C CA . CYS A 1 470 ? 11.703 11.134 -18.073 1.00 95.50 470 CYS A CA 1
ATOM 3717 C C . CYS A 1 470 ? 11.346 12.598 -18.356 1.00 95.50 470 CYS A C 1
ATOM 3719 O O . CYS A 1 470 ? 10.376 12.877 -19.061 1.00 95.50 470 CYS A O 1
ATOM 3721 N N . ASN A 1 471 ? 12.142 13.549 -17.857 1.00 95.12 471 ASN A N 1
ATOM 3722 C CA . ASN A 1 471 ? 11.923 14.971 -18.119 1.00 95.12 471 ASN A CA 1
ATOM 3723 C C . ASN A 1 471 ? 12.087 15.321 -19.605 1.00 95.12 471 ASN A C 1
ATOM 3725 O O . ASN A 1 471 ? 11.317 16.132 -20.125 1.00 95.12 471 ASN A O 1
ATOM 3729 N N . LYS A 1 472 ? 13.059 14.717 -20.305 1.00 94.31 472 LYS A N 1
ATOM 3730 C CA . LYS A 1 472 ? 13.222 14.906 -21.757 1.00 94.31 472 LYS A CA 1
ATOM 3731 C C . LYS A 1 472 ? 12.037 14.322 -22.527 1.00 94.31 472 LYS A C 1
ATOM 3733 O O . LYS A 1 472 ? 11.450 15.034 -23.339 1.00 94.31 472 LYS A O 1
ATOM 3738 N N . ILE A 1 473 ? 11.642 13.087 -22.216 1.00 94.50 473 ILE A N 1
ATOM 3739 C CA . ILE A 1 473 ? 10.489 12.410 -22.830 1.00 94.50 473 ILE A CA 1
ATOM 3740 C C . ILE A 1 473 ? 9.210 13.235 -22.628 1.00 94.50 473 ILE A C 1
ATOM 3742 O O . ILE A 1 473 ? 8.458 13.486 -23.574 1.00 94.50 473 ILE A O 1
ATOM 3746 N N . ARG A 1 474 ? 8.984 13.735 -21.408 1.00 94.06 474 ARG A N 1
ATOM 3747 C CA . ARG A 1 474 ? 7.829 14.580 -21.089 1.00 94.06 474 ARG A CA 1
ATOM 3748 C C . ARG A 1 474 ? 7.813 15.862 -21.921 1.00 94.06 474 ARG A C 1
ATOM 3750 O O . ARG A 1 474 ? 6.772 16.187 -22.488 1.00 94.06 474 ARG A O 1
ATOM 3757 N N . LYS A 1 475 ? 8.954 16.552 -22.039 1.00 93.25 475 LYS A N 1
ATOM 3758 C CA . LYS A 1 475 ? 9.088 17.762 -22.870 1.00 93.25 475 LYS A CA 1
ATOM 3759 C C . LYS A 1 475 ? 8.820 17.477 -24.347 1.00 93.25 475 LYS A C 1
ATOM 3761 O O . LYS A 1 475 ? 8.099 18.241 -24.981 1.00 93.25 475 LYS A O 1
ATOM 3766 N N . GLN A 1 476 ? 9.350 16.377 -24.889 1.00 92.88 476 GLN A N 1
ATOM 3767 C CA . GLN A 1 476 ? 9.061 15.968 -26.267 1.00 92.88 476 GLN A CA 1
ATOM 3768 C C . GLN A 1 476 ? 7.555 15.766 -26.473 1.00 92.88 476 GLN A C 1
ATOM 3770 O O . GLN A 1 476 ? 6.978 16.328 -27.400 1.00 92.88 476 GLN A O 1
ATOM 3775 N N . ARG A 1 477 ? 6.889 15.052 -25.562 1.00 91.81 477 ARG A N 1
ATOM 3776 C CA . ARG A 1 477 ? 5.438 14.830 -25.620 1.00 91.81 477 ARG A CA 1
ATOM 3777 C C . ARG A 1 477 ? 4.626 16.130 -25.541 1.00 91.81 477 ARG A C 1
ATOM 3779 O O . ARG A 1 477 ? 3.651 16.277 -26.271 1.00 91.81 477 ARG A O 1
ATOM 3786 N N . GLU A 1 478 ? 5.010 17.064 -24.671 1.00 91.94 478 GLU A N 1
ATOM 3787 C CA . GLU A 1 478 ? 4.365 18.384 -24.558 1.00 91.94 478 GLU A CA 1
ATOM 3788 C C . GLU A 1 478 ? 4.558 19.250 -25.807 1.00 91.94 478 GLU A C 1
ATOM 3790 O O . GLU A 1 478 ? 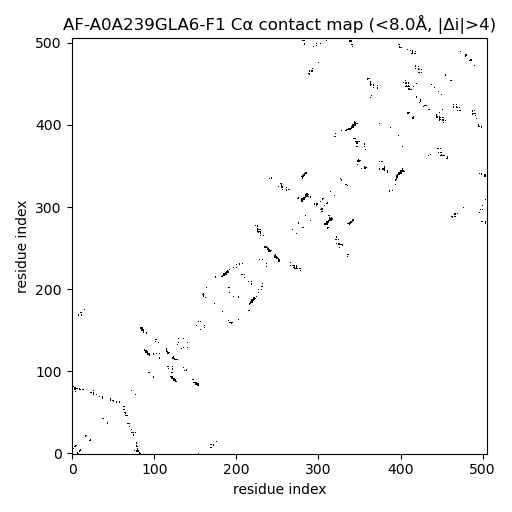3.672 20.019 -26.173 1.00 91.94 478 GLU A O 1
ATOM 3795 N N . ASN A 1 479 ? 5.706 19.133 -26.473 1.00 91.81 479 ASN A N 1
ATOM 3796 C CA . ASN A 1 479 ? 5.947 19.808 -27.744 1.00 91.81 479 ASN A CA 1
ATOM 3797 C C . ASN A 1 479 ? 5.080 19.202 -28.855 1.00 91.81 479 ASN A C 1
ATOM 3799 O O . ASN A 1 479 ? 4.402 19.947 -29.563 1.00 91.81 479 ASN A O 1
ATOM 3803 N N . ILE A 1 480 ? 5.013 17.868 -28.935 1.00 89.62 480 ILE A N 1
ATOM 3804 C CA . ILE A 1 480 ? 4.151 17.153 -29.888 1.00 89.62 480 ILE A CA 1
ATOM 3805 C C . ILE A 1 480 ? 2.679 17.541 -29.683 1.00 89.62 480 ILE A C 1
ATOM 3807 O O . ILE A 1 480 ? 1.982 17.830 -30.654 1.00 89.62 480 ILE A O 1
ATOM 3811 N N . SER A 1 481 ? 2.198 17.626 -28.436 1.00 87.62 481 SER A N 1
ATOM 3812 C CA . SER A 1 481 ? 0.806 18.018 -28.162 1.00 87.62 481 SER A CA 1
ATOM 3813 C C . SER A 1 481 ? 0.494 19.479 -28.506 1.00 87.62 481 SER A C 1
ATOM 3815 O O . SER A 1 481 ? -0.661 19.805 -28.770 1.00 87.62 481 SER A O 1
ATOM 3817 N N . LYS A 1 482 ? 1.509 20.350 -28.546 1.00 91.62 482 LYS A N 1
ATOM 3818 C CA . LYS A 1 482 ? 1.408 21.747 -29.006 1.00 91.62 482 LYS A CA 1
ATOM 3819 C C . LYS A 1 482 ? 1.587 21.902 -30.522 1.00 91.62 482 LYS A C 1
ATOM 3821 O O . LYS A 1 482 ? 1.593 23.029 -31.009 1.00 91.62 482 LYS A O 1
ATOM 3826 N N . GLY A 1 483 ? 1.749 20.804 -31.265 1.00 88.06 483 GLY A N 1
ATOM 3827 C CA . GLY A 1 483 ? 1.993 20.826 -32.710 1.00 88.06 483 GLY A CA 1
ATOM 3828 C C . GLY A 1 483 ? 3.408 21.268 -33.101 1.00 88.06 483 GLY A C 1
ATOM 3829 O O . GLY A 1 483 ? 3.644 21.598 -34.260 1.00 88.06 483 GLY A O 1
ATOM 3830 N N . ILE A 1 484 ? 4.351 21.290 -32.154 1.00 90.44 484 ILE A N 1
ATOM 3831 C CA . ILE A 1 484 ? 5.761 21.591 -32.419 1.00 90.44 484 ILE A CA 1
ATOM 3832 C C . ILE A 1 484 ? 6.430 20.306 -32.912 1.00 90.44 484 ILE A C 1
ATOM 3834 O O . ILE A 1 484 ? 6.361 19.273 -32.243 1.00 90.44 484 ILE A O 1
ATOM 3838 N N . ALA A 1 485 ? 7.092 20.370 -34.069 1.00 83.69 485 ALA A N 1
ATOM 3839 C CA . ALA A 1 485 ? 7.866 19.249 -34.588 1.00 83.69 485 ALA A CA 1
ATOM 3840 C C . ALA A 1 485 ? 9.011 18.900 -33.624 1.00 83.69 485 ALA A C 1
ATOM 3842 O O . ALA A 1 485 ? 9.762 19.774 -33.189 1.00 83.69 485 ALA A O 1
ATOM 3843 N N . VAL A 1 486 ? 9.133 17.618 -33.286 1.00 84.38 486 VAL A N 1
ATOM 3844 C CA . VAL A 1 486 ? 10.211 17.094 -32.446 1.00 84.38 486 VAL A CA 1
ATOM 3845 C C . VAL A 1 486 ? 11.073 16.186 -33.306 1.00 84.38 486 VAL A C 1
ATOM 3847 O O . VAL A 1 486 ? 10.635 15.111 -33.711 1.00 84.38 486 VAL A O 1
ATOM 3850 N N . GLU A 1 487 ? 12.299 16.623 -33.576 1.00 77.19 487 GLU A N 1
ATOM 3851 C CA . GLU A 1 487 ? 13.331 15.764 -34.151 1.00 77.19 487 GLU A CA 1
ATOM 3852 C C . GLU A 1 487 ? 13.706 14.676 -33.132 1.00 77.19 487 GLU A C 1
ATOM 3854 O O . GLU A 1 487 ? 13.820 14.954 -31.935 1.00 77.19 487 GLU A O 1
ATOM 3859 N N . ASN A 1 488 ? 13.876 13.433 -33.596 1.00 84.12 488 ASN A N 1
ATOM 3860 C CA . ASN A 1 488 ? 14.234 12.275 -32.764 1.00 84.12 488 ASN A CA 1
ATOM 3861 C C . ASN A 1 488 ? 13.265 12.034 -31.591 1.00 84.12 488 ASN A C 1
ATOM 3863 O O . ASN A 1 488 ? 13.661 11.984 -30.422 1.00 84.12 488 ASN A O 1
ATOM 3867 N N . ALA A 1 489 ? 11.971 11.899 -31.896 1.00 89.31 489 ALA A N 1
ATOM 3868 C CA . ALA A 1 489 ? 10.972 11.518 -30.903 1.00 89.31 489 ALA A CA 1
ATOM 3869 C C . ALA A 1 489 ? 11.300 10.143 -30.292 1.00 89.31 489 ALA A C 1
ATOM 3871 O O . ALA A 1 489 ? 11.613 9.196 -31.015 1.00 89.31 489 ALA A O 1
ATOM 3872 N N . PHE A 1 490 ? 11.215 10.050 -28.963 1.00 93.75 490 PHE A N 1
ATOM 3873 C CA . PHE A 1 490 ? 11.502 8.816 -28.236 1.00 93.75 490 PHE A CA 1
ATOM 3874 C C . PHE A 1 490 ? 10.565 7.676 -28.664 1.00 93.75 490 PHE A C 1
ATOM 3876 O O . PHE A 1 490 ? 9.339 7.821 -28.633 1.00 93.75 490 PHE A O 1
ATOM 3883 N N . GLU A 1 491 ? 11.144 6.533 -29.017 1.00 94.12 491 GLU A N 1
ATOM 3884 C CA . GLU A 1 491 ? 10.431 5.329 -29.430 1.00 94.12 491 GLU A CA 1
ATOM 3885 C C . GLU A 1 491 ? 10.339 4.327 -28.273 1.00 94.12 491 GLU A C 1
ATOM 388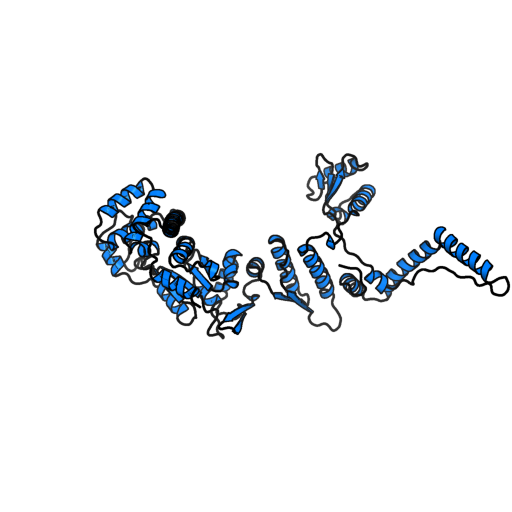7 O O . GLU A 1 491 ? 11.316 4.035 -27.583 1.00 94.12 491 GLU A O 1
ATOM 3892 N N . VAL A 1 492 ? 9.141 3.786 -28.043 1.00 94.56 492 VAL A N 1
ATOM 3893 C CA . VAL A 1 492 ? 8.903 2.813 -26.971 1.00 94.56 492 VAL A CA 1
ATOM 3894 C C . VAL A 1 492 ? 9.362 1.423 -27.427 1.00 94.56 492 VAL A C 1
ATOM 3896 O O . VAL A 1 492 ? 8.797 0.916 -28.397 1.00 94.56 492 VAL A O 1
ATOM 3899 N N . PRO A 1 493 ? 10.298 0.761 -26.714 1.00 94.88 493 PRO A N 1
ATOM 3900 C CA . PRO A 1 493 ? 10.718 -0.597 -27.049 1.00 94.88 493 PRO A CA 1
ATOM 3901 C C . PRO A 1 493 ? 9.551 -1.588 -27.085 1.00 94.88 493 PRO A C 1
ATOM 3903 O O . PRO A 1 493 ? 8.654 -1.548 -26.236 1.00 94.88 493 PRO A O 1
ATOM 3906 N N . GLU A 1 494 ? 9.591 -2.535 -28.024 1.00 94.81 494 GLU A N 1
ATOM 3907 C CA . GLU A 1 494 ? 8.465 -3.440 -28.285 1.00 94.81 494 GLU A CA 1
ATOM 3908 C C . GLU A 1 494 ? 8.101 -4.317 -27.074 1.00 94.81 494 GLU A C 1
ATOM 3910 O O . GLU A 1 494 ? 6.923 -4.544 -26.809 1.00 94.81 494 GLU A O 1
ATOM 3915 N N . TYR A 1 495 ? 9.075 -4.769 -26.275 1.00 95.06 495 TYR A N 1
ATOM 3916 C CA . TYR A 1 495 ? 8.785 -5.555 -25.067 1.00 95.06 495 TYR A CA 1
ATOM 3917 C C . TYR A 1 495 ? 8.032 -4.734 -24.004 1.00 95.06 495 TYR A C 1
ATOM 3919 O O . TYR A 1 495 ? 7.086 -5.246 -23.404 1.00 95.06 495 TYR A O 1
ATOM 3927 N N . ILE A 1 496 ? 8.382 -3.451 -23.825 1.00 96.44 496 ILE A N 1
ATOM 3928 C CA . ILE A 1 496 ? 7.680 -2.527 -22.918 1.00 96.44 496 ILE A CA 1
ATOM 3929 C C . ILE A 1 496 ? 6.285 -2.240 -23.457 1.00 96.44 496 ILE A C 1
ATOM 3931 O O . ILE A 1 496 ? 5.312 -2.273 -22.706 1.00 96.44 496 ILE A O 1
ATOM 3935 N N . LYS A 1 497 ? 6.164 -1.997 -24.766 1.00 95.94 497 LYS A N 1
ATOM 3936 C CA . LYS A 1 497 ? 4.871 -1.789 -25.419 1.00 95.94 497 LYS A CA 1
ATOM 3937 C C . LYS A 1 497 ? 3.961 -2.993 -25.183 1.00 95.94 497 LYS A C 1
ATOM 3939 O O . LYS A 1 497 ? 2.868 -2.827 -24.654 1.00 95.94 497 LYS A O 1
ATOM 3944 N N . ARG A 1 498 ? 4.424 -4.212 -25.467 1.00 96.50 498 ARG A N 1
ATOM 3945 C CA . ARG A 1 498 ? 3.656 -5.442 -25.220 1.00 96.50 498 ARG A CA 1
ATOM 3946 C C . ARG A 1 498 ? 3.296 -5.626 -23.745 1.00 96.50 498 ARG A C 1
ATOM 3948 O O . ARG A 1 498 ? 2.170 -6.029 -23.463 1.00 96.50 498 ARG A O 1
ATOM 3955 N N . ALA A 1 499 ? 4.193 -5.282 -22.821 1.00 96.25 499 ALA A N 1
ATOM 3956 C CA . ALA A 1 499 ? 3.923 -5.333 -21.386 1.00 96.25 499 ALA A CA 1
ATOM 3957 C C . ALA A 1 499 ? 2.834 -4.343 -20.951 1.00 96.25 499 ALA A C 1
ATOM 3959 O O . ALA A 1 499 ? 1.899 -4.726 -20.251 1.00 96.25 499 ALA A O 1
ATOM 3960 N N . ILE A 1 500 ? 2.894 -3.095 -21.425 1.00 96.75 500 ILE A N 1
ATOM 3961 C CA . ILE A 1 500 ? 1.856 -2.090 -21.163 1.00 96.75 500 ILE A CA 1
ATOM 3962 C C . ILE A 1 500 ? 0.527 -2.552 -21.756 1.00 96.75 500 ILE A C 1
ATOM 3964 O O . ILE A 1 500 ? -0.511 -2.455 -21.103 1.00 96.75 500 ILE A O 1
ATOM 3968 N N . PHE A 1 501 ? 0.535 -3.085 -22.977 1.00 95.56 501 PHE A N 1
ATOM 3969 C CA . PHE A 1 501 ? -0.674 -3.598 -23.607 1.00 95.56 501 PHE A CA 1
ATOM 3970 C C . PHE A 1 501 ? -1.268 -4.768 -22.813 1.00 95.56 501 PHE A C 1
ATOM 3972 O O . PHE A 1 501 ? -2.459 -4.753 -22.518 1.00 95.56 501 PHE A O 1
ATOM 3979 N N . ALA A 1 502 ? -0.442 -5.703 -22.347 1.00 93.44 502 ALA A N 1
ATOM 3980 C CA . ALA A 1 502 ? -0.882 -6.846 -21.554 1.00 93.44 502 ALA A CA 1
ATOM 3981 C C . ALA A 1 502 ? -1.680 -6.481 -20.289 1.00 93.44 502 ALA A C 1
ATOM 3983 O O . ALA A 1 502 ? -2.549 -7.258 -19.899 1.00 93.44 502 ALA A O 1
ATOM 3984 N N . VAL A 1 503 ? -1.410 -5.323 -19.677 1.00 93.12 503 VAL A N 1
ATOM 3985 C CA . VAL A 1 503 ? -2.095 -4.860 -18.456 1.00 93.12 503 VAL A CA 1
ATOM 3986 C C . VAL A 1 503 ? -3.177 -3.802 -18.712 1.00 93.12 503 VAL A C 1
ATOM 3988 O O . VAL A 1 503 ? -3.950 -3.490 -17.812 1.00 93.12 503 VAL A O 1
ATOM 3991 N N . THR A 1 504 ? -3.269 -3.260 -19.932 1.00 92.88 504 THR A N 1
ATOM 3992 C CA . THR A 1 504 ? -4.230 -2.193 -20.292 1.00 92.88 504 THR A CA 1
ATOM 3993 C C . THR A 1 504 ? -5.298 -2.625 -21.295 1.00 92.88 504 THR A C 1
ATOM 3995 O O . THR A 1 504 ? -6.326 -1.955 -21.412 1.00 92.88 504 THR A O 1
ATOM 3998 N N . GLU A 1 505 ? -5.095 -3.722 -22.029 1.00 86.62 505 GLU A N 1
ATOM 3999 C CA . GLU A 1 505 ? -6.115 -4.250 -22.938 1.00 86.62 505 GLU A CA 1
ATOM 4000 C C . GLU A 1 505 ? -7.339 -4.751 -22.179 1.00 86.62 505 GLU A C 1
ATOM 4002 O O . GLU A 1 505 ? -7.245 -5.146 -21.016 1.00 86.62 505 GLU A O 1
ATOM 4007 N N . LYS A 1 506 ? -8.507 -4.629 -22.818 1.00 63.28 506 LYS A N 1
ATOM 4008 C CA . LYS A 1 506 ? -9.796 -4.932 -22.200 1.00 63.28 506 LYS A CA 1
ATOM 4009 C C . LYS A 1 506 ? -9.976 -6.416 -21.982 1.00 63.28 506 LYS A C 1
ATOM 4011 O O . LYS A 1 506 ? -9.794 -7.165 -22.961 1.00 63.28 506 LYS A O 1
#

Sequence (506 aa):
MKPSRNSKLAQLLRNIVPEESERDELVKLLQSANSNILEKEQLIKARDAVNQNLSRIEQEVLQQQIDIGLVEPRFDSIAGSLRAWVKPKWVLISEDDPLVKKAKDLALANKDCHSIHTSEAGVHIDLSIINSKTAIDEELKNRVLEISRHTFELYQNGLGYNNLLFMSAVLGDMSIKKPGVFQNLLLIEEPEAHLHPQLQELVQRFLMDTGKGGENIQVIYTSHSPTLVSKVGIENVNLLYEVNHQKRSLPLASTKLEDSDKAYLEKYLDVTKSQMFFAKGVLFVEGICEALIIPELAKIINRPLDKYAVEIVNLNSVAFKPFVNLFTSQTAVQCFEKIAIITDDDRCTDKADMNTYISKDIDYDGISADILDKLSKGKPSGRYTEILKLCENTSIKTFCAIKTLEYALGFCESNIFVLESAIKEEFPIVGKSLSEKLSSLETIDEKAACIWLFIRYRDNSKGALAQRLCNKIRKQRENISKGIAVENAFEVPEYIKRAIFAVTEK

Secondary structure (DSSP, 8-state):
----TTSHHHHHHHHH--SHHHHHHHHHHHHHHHHHHHTSHHHHHHHHHHHHHHHHHHHHHH-------PPPP-HHHHHHH---EEPPSEEEEETTSTTHHHHHHHHHHTTT-TTEEEETTEEEEEGGGGGSS----HHHHHHHHHHTT--EEGGGS-HHHHHHHHHHHHHHHHHS--TT---EEEEEE-TTTT--HHHHHHHHHHHHHHHHSSSSEEEEEE---HHHHHHH-GGG-EEEEEETTEEEEEEGGGBS--HHHHHHHHHH--HHHHGGGG-SEEEEESSHHHHHHHHHHHHHTT--GGGGTEEEEE-SSS--HHHHHHT-BSS-S-S-S-EEEEEE--TT--TT-TTT---TT--GGG--HHHHHHHHHPPPPHHHHHHHHHHTTSS-EEEEESS-HHHHHTTSHHHHHHHHHHHHHH-TTHHHHHHHHHHT--SHHHHHHHHHHHHHHTGGGHHHHHHHHHHHHHHHHHHHHTT---TTPPPPPHHHHHHHHHHH--

Nearest PDB structures (foldseek):
  6p74-assembly1_A-2  TM=5.099E-01  e=3.333E-11  Thermus scotoductus
  6njw-assembly1_A  TM=6.685E-01  e=3.121E-06  Xanthomonas campestris pv. campestris str. B100
  6njv-assembly1_A  TM=6.399E-01  e=2.963E-06  Xanthomonas campestris pv. campestris str. B100
  6njx-assembly1_A  TM=6.714E-01  e=1.637E-05  Xanthomonas campestris pv. campestris str. B100
  6nk8-assembly1_B-2  TM=5.371E-01  e=5.517E-06  Burkholderia pseudomallei 668

Organism: NCBI:txid312168

Solvent-accessible surface area (backbone atoms only — not comparable to full-atom values): 28251 Å² total; per-residue (Å²): 105,71,59,31,70,83,24,59,68,16,51,30,51,50,65,76,49,73,53,66,71,63,42,48,51,58,26,49,55,49,45,54,52,50,54,63,51,59,72,34,66,72,52,48,52,52,37,51,52,51,35,56,50,42,40,69,71,44,38,94,88,59,58,65,81,73,83,80,83,76,84,80,68,42,58,61,57,55,35,15,61,50,74,64,68,49,63,60,62,61,45,74,41,33,68,87,39,92,57,30,65,61,47,49,51,51,40,66,78,37,73,87,38,91,54,48,47,83,52,96,65,25,32,34,38,32,57,69,50,78,79,44,96,61,93,65,59,68,67,58,51,51,49,52,52,56,63,44,64,70,51,50,50,51,88,76,47,59,68,22,61,49,51,50,54,50,51,51,40,54,47,60,46,65,70,51,90,51,92,93,64,87,66,44,78,46,79,42,76,42,83,51,57,77,42,57,71,74,54,32,54,52,51,47,51,52,54,49,49,48,47,66,66,78,47,62,37,48,71,49,69,49,77,92,50,29,65,49,60,38,67,63,46,64,71,72,38,68,48,73,48,76,56,96,91,38,83,47,76,46,52,46,62,60,23,60,60,46,75,68,33,48,62,50,45,68,76,60,38,39,46,76,57,32,43,47,79,75,36,68,9,34,39,40,27,38,32,66,41,54,62,55,36,48,58,55,49,27,46,73,75,75,49,45,39,73,85,51,39,37,34,76,42,60,60,73,40,88,78,55,62,47,59,55,22,57,55,31,43,84,85,48,85,70,41,75,73,21,31,26,38,46,44,50,23,42,34,28,65,51,80,86,43,73,82,30,42,58,71,78,86,48,42,40,85,68,67,49,73,66,58,53,51,19,63,71,71,32,55,68,27,71,66,43,54,50,53,50,62,68,29,71,85,48,51,47,44,80,31,62,30,61,47,30,64,64,34,44,51,19,75,36,74,33,30,40,56,49,49,51,55,23,40,31,69,77,32,67,66,64,27,48,57,50,50,57,52,49,71,73,45,90,50,55,68,56,39,11,51,27,53,28,26,46,48,62,61,41,57,94,46,44,58,59,45,32,51,42,36,40,54,50,54,51,50,50,52,55,34,50,75,70,72,42,87,63,82,58,62,78,70,75,53,67,47,59,50,53,42,53,44,60,33,58,62,133

Mean predicted aligned error: 11.91 Å

pLDDT: mean 85.73, std 8.08, range [50.91, 96.75]

Radius of gyration: 36.48 Å; Cα contacts (8 Å, |Δi|>4): 706; chains: 1; bounding box: 106×59×87 Å